Protein AF-0000000080629884 (afdb_homodimer)

Sequence (628 aa):
MPESERAVGIDCGKDFLDVAVFPGAGWHRVANTSEGHRELVAWITERAIGVVGLEASGGYERPVRNALRAAGVSVRVFDPARVRHFAKAKGRRAKNDRLDAAVIAEFTATQTAELLLPADPAREELAGLIKARRLLVSKRADLGKGIPHAPAAAREALTNAVEHLAQEIATLDAAIAQTAKTLSSLSRTVQDLQTAPGIGPLTAVTLAVLLPELGRISGGKIAALVGVAPFDRDSGTLRGQRHIAGGRADVRRALYLATLSAATHAKGVIADFYEGLIGRGKPPKVALAACMRKLIVRLNAMVAQGANWEAKPAMPESERAVGIDCGKDFLDVAVFPGAGWHRVANTSEGHRELVAWITERAIGVVGLEASGGYERPVRNALRAAGVSVRVFDPARVRHFAKAKGRRAKNDRLDAAVIAEFTATQTAELLLPADPAREELAGLIKARRLLVSKRADLGKGIPHAPAAAREALTNAVEHLAQEIATLDAAIAQTAKTLSSLSRTVQDLQTAPGIGPLTAVTLAVLLPELGRISGGKIAALVGVAPFDRDSGTLRGQRHIAGGRADVRRALYLATLSAATHAKGVIADFYEGLIGRGKPPKVALAACMRKLIVRLNAMVAQGANWEAKPA

Foldseek 3Di:
DPPQQKEKFWEQDPFKIWIAIPPDGDIDIFTLDPVRLVVVLVVCVVVVRAEYEYEDDPCSCVVSVVSNVVSVHHYHYDHPVVLVVQCVVVVNDDDDRNVSRVSRRVCRSPDPDDPSDDDDVLLVVLQVLLVVLVVLVVVLVVLVVVLPPDPPVSNVVSVVSSVVSVVVSVVSVVVSVVSLVVPPVCVLQLVQQCLDFLQDNSLSSNCVRVPVCQLPDALQVSCVQQQLRWDQPPDVPDGDDTDGDDHDPSNNVSLLSSLCCCQPPHDADLVVQLVVCVVVPDDNVNSSSVSSSVSSNQSSNCVNVSHHDDRDDD/DPPQQKEKFWEQDPFKIWIAIPPDGDIDIFTLDPVRLVVVLVVCVVVVRAEYEYEDDPCSCVVSQVSNVVSVHHYHYDHPVVLVVQCVVVVNDDDDNNVSRVSRRVCRSPDPPDPSDDDDVLLVVLQVLLVVLVVLVVVLVVLVVVLPPDPPVSNVVSVVSSVVSVVVSVVSVVVSVVSLVVPPVCVLQLVQQCLDFLQDNSLSSNCVRVPVCQLPDALQVSCVQQQLRFDQPPDVPDGDDTDGDDHDPSNNVSLLSSLCCCCPPHDADLVVQLVVCVVVPDDNVNSSSVSSSVSSNQSSNCVNVSHHDDRDDD

Radius of gyration: 28.44 Å; Cα contacts (8 Å, |Δi|>4): 993; chains: 2; bounding box: 65×78×68 Å

Secondary structure (DSSP, 8-state):
------EEEEEE-SSEEEEEEESS--EEEEESSHHHHHHHHHHHHHTT--EEEEE--TTTTHHHHHHHHHTT-EEEEE-HHHHHHHHHHTT-----HHHHHHHHHHHHHHS---------HHHHHHHHHHHHHHHHHHHHHHHHHTSTT--HHHHHHHHHHHHHHHHHHHHHHHHHHHHHHH-HHHHHHHHHHTTSTT--HHHHHHHHHH-TTTTTS-HHHHHHHHT-SPB----SS--S--B---S-HHHHHHHHHHHHHHHHSS-SHHHHHHHHHHHTT--HHHHHHHHHHHHHHHHHHHHHHT----SS--/------EEEEEE-SSEEEEEEESS--EEEEESSHHHHHHHHHHHHHTT--EEEEE--TTTTHHHHHHHHHTT-EEEEE-HHHHHHHHHHTT-----HHHHHHHHHHHHHHS---------HHHHHHHHHHHHHHHHHHHHHHHHHTSTT--HHHHHHHHHHHHHHHHHHHHHHHHHHHHHHH-HHHHHHHHHHTTSTT--HHHHHHHHHH-TTTTTS-HHHHHHHHT-SPB----SS--S--B---S-HHHHHHHHHHHHHHHHSS-SHHHHHHHHHHHTT--HHHHHHHHHHHHHHHHHHHHHHT----SS--

InterPro domains:
  IPR002525 Transposase IS110-like, N-terminal [PF01548] (8-143)
  IPR003346 Transposase IS116/IS110/IS902, C-terminal [PF02371] (192-275)
  IPR047650 Transposase IS110-like [PTHR33055] (4-311)

Solvent-accessible surface area (backbone atoms only — not comparable to full-atom values): 32772 Å² total; per-residue (Å²): 122,83,77,66,52,52,12,30,3,37,34,78,46,85,62,35,32,25,34,14,34,12,75,67,90,49,72,49,74,37,47,58,42,75,67,23,40,53,52,48,45,53,58,38,56,74,66,70,48,58,36,36,20,34,47,62,53,84,55,69,37,46,65,53,49,50,54,34,44,75,70,69,35,44,66,43,76,37,59,51,65,58,53,50,51,52,35,49,72,69,63,54,76,79,84,44,62,65,54,50,2,35,49,36,1,41,49,43,32,67,48,72,86,63,84,72,72,77,92,45,67,68,49,52,43,48,43,33,36,51,50,45,38,48,52,43,53,52,45,30,51,56,43,52,67,54,35,66,84,36,35,71,72,37,28,51,38,36,49,52,46,33,53,51,35,49,52,38,39,52,53,44,51,53,50,46,55,56,54,52,68,70,37,65,89,44,44,62,59,30,54,33,42,40,57,30,74,45,30,44,72,66,46,18,46,47,44,58,54,77,34,72,56,64,30,73,56,54,48,71,57,52,26,43,50,35,18,43,37,76,36,81,51,63,42,96,83,51,72,77,69,61,44,64,59,69,51,37,58,70,56,36,52,47,42,44,56,20,36,51,37,18,37,73,74,45,80,47,55,53,14,51,50,32,51,51,35,45,71,72,64,43,56,67,70,59,30,48,43,53,39,34,30,52,48,54,31,50,50,23,52,26,55,52,67,73,38,64,60,60,70,74,70,129,122,84,79,67,52,52,13,30,3,38,35,78,45,87,64,35,32,25,34,14,35,14,76,66,89,48,72,49,75,38,47,58,43,74,68,24,41,52,52,48,46,52,55,38,56,74,65,70,47,56,37,36,20,33,48,62,52,84,54,69,37,46,64,52,52,50,54,35,44,76,71,69,34,44,66,44,76,36,58,52,66,59,54,50,51,51,36,50,74,68,63,54,76,80,86,44,63,64,54,49,2,36,49,36,1,44,49,43,32,66,47,72,86,64,86,71,72,78,89,45,68,67,49,51,42,46,44,34,37,51,52,47,38,48,52,42,51,51,46,30,52,55,41,51,66,54,36,66,85,35,35,70,72,35,26,51,36,36,48,53,44,33,53,50,36,51,52,39,40,52,52,44,51,52,50,44,54,55,53,52,69,71,37,64,89,45,44,62,58,31,54,32,42,40,56,30,74,46,30,45,71,67,46,18,46,47,45,57,54,76,35,72,56,63,31,73,56,55,47,69,56,52,26,43,52,36,18,44,36,77,36,80,52,65,43,95,82,51,72,75,73,62,44,63,60,70,51,38,59,70,57,33,51,47,43,44,55,20,37,51,38,18,37,73,72,45,81,47,56,52,14,51,50,32,51,51,36,45,73,72,64,44,54,66,71,58,30,48,43,53,39,33,30,53,49,53,31,49,50,23,52,26,54,51,66,72,39,62,58,60,71,74,70,133

Organism: NCBI:txid1064539

Nearest PDB structures (foldseek):
  8wt9-assembly1_D  TM=8.523E-01  e=8.945E-20  Escherichia coli
  8wt7-assembly1_C  TM=8.301E-01  e=1.564E-19  Escherichia coli
  8wt6-assembly1_D  TM=8.507E-01  e=1.255E-18  Escherichia coli
  4nb4-assembly2_C  TM=6.285E-01  e=3.962E-02  Staphylococcus aureus subsp. aureus MRSA252
  3vq5-assembly1_B  TM=5.113E-01  e=3.073E-02  Human immunodeficiency virus 1

pLDDT: mean 84.81, std 14.33, range [33.31, 98.69]

Structure (mmCIF, N/CA/C/O backbone):
data_AF-0000000080629884-model_v1
#
loop_
_entity.id
_entity.type
_entity.pdbx_description
1 polymer Transposase
#
loop_
_atom_site.group_PDB
_atom_site.id
_atom_site.type_symbol
_atom_site.label_atom_id
_atom_site.label_alt_id
_atom_site.label_comp_id
_atom_site.label_asym_id
_atom_site.label_entity_id
_atom_site.label_seq_id
_atom_site.pdbx_PDB_ins_code
_atom_site.Cartn_x
_atom_site.Cartn_y
_atom_site.Cartn_z
_atom_site.occupancy
_atom_site.B_iso_or_equiv
_atom_site.auth_seq_id
_atom_site.auth_comp_id
_atom_site.auth_asym_id
_atom_site.auth_atom_id
_atom_site.pdbx_PDB_model_num
ATOM 1 N N . MET A 1 1 ? 5.938 44.875 -11.523 1 33.47 1 MET A N 1
ATOM 2 C CA . MET A 1 1 ? 5.828 43.438 -11.258 1 33.47 1 MET A CA 1
ATOM 3 C C . MET A 1 1 ? 5.816 43.156 -9.766 1 33.47 1 MET A C 1
ATOM 5 O O . MET A 1 1 ? 6.625 43.719 -9.016 1 33.47 1 MET A O 1
ATOM 9 N N . PRO A 1 2 ? 4.781 42.875 -9.094 1 41.22 2 PRO A N 1
ATOM 10 C CA . PRO A 1 2 ? 4.797 42.938 -7.629 1 41.22 2 PRO A CA 1
ATOM 11 C C . PRO A 1 2 ? 6.027 42.25 -7.039 1 41.22 2 PRO A C 1
ATOM 13 O O . PRO A 1 2 ? 6.598 41.344 -7.664 1 41.22 2 PRO A O 1
ATOM 16 N N . GLU A 1 3 ? 6.938 42.812 -6.398 1 47.31 3 GLU A N 1
ATOM 17 C CA . GLU A 1 3 ? 8.266 42.438 -5.918 1 47.31 3 GLU A CA 1
ATOM 18 C C . GLU A 1 3 ? 8.242 41.094 -5.207 1 47.31 3 GLU A C 1
ATOM 20 O O . GLU A 1 3 ? 7.512 40.938 -4.227 1 47.31 3 GLU A O 1
ATOM 25 N N . SER A 1 4 ? 8.312 40 -5.859 1 57.31 4 SER A N 1
ATOM 26 C CA . SER A 1 4 ? 8.227 38.625 -5.355 1 57.31 4 SER A CA 1
ATOM 27 C C . SER A 1 4 ? 9.07 38.438 -4.102 1 57.31 4 SER A C 1
ATOM 29 O O . SER A 1 4 ? 10.219 38.906 -4.051 1 57.31 4 SER A O 1
ATOM 31 N N . GLU A 1 5 ? 8.438 38.375 -2.902 1 73.56 5 GLU A N 1
ATOM 32 C CA . GLU A 1 5 ? 9.125 38.156 -1.633 1 73.56 5 GLU A CA 1
ATOM 33 C C . GLU A 1 5 ? 10.133 37.031 -1.748 1 73.56 5 GLU A C 1
ATOM 35 O O . GLU A 1 5 ? 9.867 36 -2.395 1 73.56 5 GLU A O 1
ATOM 40 N N . ARG A 1 6 ? 11.484 37.438 -1.444 1 88.25 6 ARG A N 1
ATOM 41 C CA . ARG A 1 6 ? 12.531 36.438 -1.45 1 88.25 6 ARG A CA 1
ATOM 42 C C . ARG A 1 6 ? 12.211 35.312 -0.472 1 88.25 6 ARG A C 1
ATOM 44 O O . ARG A 1 6 ? 11.727 35.562 0.633 1 88.25 6 ARG A O 1
ATOM 51 N N . ALA A 1 7 ? 12.32 34.156 -0.979 1 92.5 7 ALA A N 1
ATOM 52 C CA . ALA A 1 7 ? 12.008 33 -0.154 1 92.5 7 ALA A CA 1
ATOM 53 C C . ALA A 1 7 ? 13.102 31.938 -0.252 1 92.5 7 ALA A C 1
ATOM 55 O O . ALA A 1 7 ? 13.883 31.922 -1.207 1 92.5 7 ALA A O 1
ATOM 56 N N . VAL A 1 8 ? 13.234 31.203 0.74 1 94.38 8 VAL A N 1
ATOM 57 C CA . VAL A 1 8 ? 14.148 30.062 0.774 1 94.38 8 VAL A CA 1
ATOM 58 C C . VAL A 1 8 ? 13.367 28.75 0.652 1 94.38 8 VAL A C 1
ATOM 60 O O . VAL A 1 8 ? 12.281 28.625 1.223 1 94.38 8 VAL A O 1
ATOM 63 N N . GLY A 1 9 ? 13.828 27.859 -0.168 1 94.44 9 GLY A N 1
ATOM 64 C CA . GLY A 1 9 ? 13.32 26.5 -0.242 1 94.44 9 GLY A CA 1
ATOM 65 C C . GLY A 1 9 ? 14.305 25.469 0.281 1 94.44 9 GLY A C 1
ATOM 66 O O . GLY A 1 9 ? 15.508 25.562 0.035 1 94.44 9 GLY A O 1
ATOM 67 N N . ILE A 1 10 ? 13.789 24.578 1.096 1 94.25 10 ILE A N 1
ATOM 68 C CA . ILE A 1 10 ? 14.641 23.547 1.669 1 94.25 10 ILE A CA 1
ATOM 69 C C . ILE A 1 10 ? 14.133 22.172 1.244 1 94.25 10 ILE A C 1
ATOM 71 O O . ILE A 1 10 ? 12.969 21.828 1.478 1 94.25 10 ILE A O 1
ATOM 75 N N . ASP A 1 11 ? 14.938 21.391 0.583 1 92.06 11 ASP A N 1
ATOM 76 C CA . ASP A 1 11 ? 14.703 19.969 0.351 1 92.06 11 ASP A CA 1
ATOM 77 C C . ASP A 1 11 ? 15.336 19.125 1.451 1 92.06 11 ASP A C 1
ATOM 79 O O . ASP A 1 11 ? 16.562 19 1.52 1 92.06 11 ASP A O 1
ATOM 83 N N . CYS A 1 12 ? 14.453 18.531 2.285 1 89.31 12 CYS A N 1
ATOM 84 C CA . CYS A 1 12 ? 14.883 17.859 3.498 1 89.31 12 CYS A CA 1
ATOM 85 C C . CYS A 1 12 ? 15.25 16.406 3.205 1 89.31 12 CYS A C 1
ATOM 87 O O . CYS A 1 12 ? 14.375 15.57 2.971 1 89.31 12 CYS A O 1
ATOM 89 N N . GLY A 1 13 ? 16.547 16.141 3.225 1 81.94 13 GLY A N 1
ATOM 90 C CA . GLY A 1 13 ? 17.031 14.773 3.146 1 81.94 13 GLY A CA 1
ATOM 91 C C . GLY A 1 13 ? 17.391 14.188 4.5 1 81.94 13 GLY A C 1
ATOM 92 O O . GLY A 1 13 ? 17.344 14.891 5.516 1 81.94 13 GLY A O 1
ATOM 93 N N . LYS A 1 14 ? 17.656 12.883 4.469 1 77.88 14 LYS A N 1
ATOM 94 C CA . LYS A 1 14 ? 18.031 12.195 5.703 1 77.88 14 LYS A CA 1
ATOM 95 C C . LYS A 1 14 ? 19.312 12.758 6.289 1 77.88 14 LYS A C 1
ATOM 97 O O . LYS A 1 14 ? 19.406 13 7.492 1 77.88 14 LYS A O 1
ATOM 102 N N . ASP A 1 15 ? 20.234 13.047 5.422 1 84.88 15 ASP A N 1
ATOM 103 C CA . ASP A 1 15 ? 21.562 13.422 5.902 1 84.88 15 ASP A CA 1
ATOM 104 C C . ASP A 1 15 ? 21.828 14.906 5.668 1 84.88 15 ASP A C 1
ATOM 106 O O . ASP A 1 15 ? 22.609 15.523 6.406 1 84.88 15 ASP A O 1
ATOM 110 N N . PHE A 1 16 ? 21.172 15.43 4.605 1 89.31 16 PHE A N 1
ATOM 111 C CA . PHE A 1 16 ? 21.5 16.797 4.23 1 89.31 16 PHE A CA 1
ATOM 112 C C . PHE A 1 16 ? 20.234 17.594 3.906 1 89.31 16 PHE A C 1
ATOM 114 O O . PHE A 1 16 ? 19.203 17.016 3.57 1 89.31 16 PHE A O 1
ATOM 121 N N . LEU A 1 17 ? 20.391 18.891 4.078 1 94 17 LEU A N 1
ATOM 122 C CA . LEU A 1 17 ? 19.391 19.859 3.645 1 94 17 LEU A CA 1
ATOM 123 C C . LEU A 1 17 ? 19.906 20.672 2.457 1 94 17 LEU A C 1
ATOM 125 O O . LEU A 1 17 ? 20.969 21.297 2.533 1 94 17 LEU A O 1
ATOM 129 N N . ASP A 1 18 ? 19.25 20.594 1.366 1 93.75 18 ASP A N 1
ATOM 130 C CA . ASP A 1 18 ? 19.562 21.453 0.224 1 93.75 18 ASP A CA 1
ATOM 131 C C . ASP A 1 18 ? 18.719 22.719 0.239 1 93.75 18 ASP A C 1
ATOM 133 O O . ASP A 1 18 ? 17.484 22.656 0.335 1 93.75 18 ASP A O 1
ATOM 137 N N . VAL A 1 19 ? 19.375 23.828 0.189 1 95.44 19 VAL A N 1
ATOM 138 C CA . VAL A 1 19 ? 18.734 25.125 0.395 1 95.44 19 VAL A CA 1
ATOM 139 C C . VAL A 1 19 ? 18.922 26 -0.847 1 95.44 19 VAL A C 1
ATOM 141 O O . VAL A 1 19 ? 20 26.062 -1.416 1 95.44 19 VAL A O 1
ATOM 144 N N . ALA A 1 20 ? 17.859 26.578 -1.282 1 94.38 20 ALA A N 1
ATOM 145 C CA . ALA A 1 20 ? 17.938 27.484 -2.426 1 94.38 20 ALA A CA 1
ATOM 146 C C . ALA A 1 20 ? 17.172 28.781 -2.146 1 94.38 20 ALA A C 1
ATOM 148 O O . ALA A 1 20 ? 16.281 28.812 -1.288 1 94.38 20 ALA A O 1
ATOM 149 N N . VAL A 1 21 ? 17.531 29.859 -2.816 1 93.75 21 VAL A N 1
ATOM 150 C CA . VAL A 1 21 ? 16.875 31.156 -2.672 1 93.75 21 VAL A CA 1
ATOM 151 C C . VAL A 1 21 ? 16.172 31.531 -3.973 1 93.75 21 VAL A C 1
ATOM 153 O O . VAL A 1 21 ? 16.688 31.266 -5.062 1 93.75 21 VAL A O 1
ATOM 156 N N . PHE A 1 22 ? 14.984 31.984 -3.789 1 89.44 22 PHE A N 1
ATOM 157 C CA . PHE A 1 22 ? 14.258 32.5 -4.945 1 89.44 22 PHE A CA 1
ATOM 158 C C . PHE A 1 22 ? 13.562 33.812 -4.605 1 89.44 22 PHE A C 1
ATOM 160 O O . PHE A 1 22 ? 12.891 33.906 -3.578 1 89.44 22 PHE A O 1
ATOM 167 N N . PRO A 1 23 ? 13.414 34.812 -5.426 1 85.94 23 PRO A N 1
ATOM 168 C CA . PRO A 1 23 ? 14.242 34.906 -6.633 1 85.94 23 PRO A CA 1
ATOM 169 C C . PRO A 1 23 ? 15.727 35.094 -6.324 1 85.94 23 PRO A C 1
ATOM 171 O O . PRO A 1 23 ? 16.078 35.469 -5.199 1 85.94 23 PRO A O 1
ATOM 174 N N . GLY A 1 24 ? 16.516 34.875 -7.273 1 80.31 24 GLY A N 1
ATOM 175 C CA . GLY A 1 24 ? 17.953 35.094 -7.129 1 80.31 24 GLY A CA 1
ATOM 176 C C . GLY A 1 24 ? 18.75 33.781 -7.109 1 80.31 24 GLY A C 1
ATOM 177 O O . GLY A 1 24 ? 18.172 32.688 -7.121 1 80.31 24 GLY A O 1
ATOM 178 N N . ALA A 1 25 ? 20.047 34.031 -7.059 1 76.81 25 ALA A N 1
ATOM 179 C CA . ALA A 1 25 ? 20.953 32.875 -7.09 1 76.81 25 ALA A CA 1
ATOM 180 C C . ALA A 1 25 ? 21.453 32.531 -5.688 1 76.81 25 ALA A C 1
ATOM 182 O O . ALA A 1 25 ? 21.656 33.438 -4.859 1 76.81 25 ALA A O 1
ATOM 183 N N . GLY A 1 26 ? 21.297 31.422 -5.082 1 85.25 26 GLY A N 1
ATOM 184 C CA . GLY A 1 26 ? 21.812 30.953 -3.801 1 85.25 26 GLY A CA 1
ATOM 185 C C . GLY A 1 26 ? 21.5 29.484 -3.527 1 85.25 26 GLY A C 1
ATOM 186 O O . GLY A 1 26 ? 20.391 29.031 -3.812 1 85.25 26 GLY A O 1
ATOM 187 N N . TRP A 1 27 ? 22.5 28.875 -3.299 1 89.25 27 TRP A N 1
ATOM 188 C CA . TRP A 1 27 ? 22.359 27.469 -2.918 1 89.25 27 TRP A CA 1
ATOM 189 C C . TRP A 1 27 ? 23.297 27.125 -1.768 1 89.25 27 TRP A C 1
ATOM 191 O O . TRP A 1 27 ? 24.422 27.625 -1.695 1 89.25 27 TRP A O 1
ATOM 201 N N . HIS A 1 28 ? 22.812 26.422 -0.912 1 92.19 28 HIS A N 1
ATOM 202 C CA . HIS A 1 28 ? 23.578 25.984 0.255 1 92.19 28 HIS A CA 1
ATOM 203 C C . HIS A 1 28 ? 23.188 24.562 0.657 1 92.19 28 HIS A C 1
ATOM 205 O O . HIS A 1 28 ? 22.078 24.125 0.378 1 92.19 28 HIS A O 1
ATOM 211 N N . ARG A 1 29 ? 24.141 23.781 1.072 1 93.81 29 ARG A N 1
ATOM 212 C CA . ARG A 1 29 ? 23.891 22.453 1.623 1 93.81 29 ARG A CA 1
ATOM 213 C C . ARG A 1 29 ? 24.422 22.344 3.045 1 93.81 29 ARG A C 1
ATOM 215 O O . ARG A 1 29 ? 25.578 22.703 3.311 1 93.81 29 ARG A O 1
ATOM 222 N N . VAL A 1 30 ? 23.625 21.953 3.971 1 94.81 30 VAL A N 1
ATOM 223 C CA . VAL A 1 30 ? 24.047 21.766 5.355 1 94.81 30 VAL A CA 1
ATOM 224 C C . VAL A 1 30 ? 23.656 20.375 5.836 1 94.81 30 VAL A C 1
ATOM 226 O O . VAL A 1 30 ? 22.797 19.734 5.242 1 94.81 30 VAL A O 1
ATOM 229 N N . ALA A 1 31 ? 24.328 19.938 6.879 1 93.62 31 ALA A N 1
ATOM 230 C CA . ALA A 1 31 ? 23.984 18.656 7.477 1 93.62 31 ALA A CA 1
ATOM 231 C C . ALA A 1 31 ? 22.609 18.719 8.164 1 93.62 31 ALA A C 1
ATOM 233 O O . ALA A 1 31 ? 22.281 19.734 8.773 1 93.62 31 ALA A O 1
ATOM 234 N N . ASN A 1 32 ? 21.812 17.719 8.039 1 91.44 32 ASN A N 1
ATOM 235 C CA . ASN A 1 32 ? 20.547 17.641 8.742 1 91.44 32 ASN A CA 1
ATOM 236 C C . ASN A 1 32 ? 20.734 17.203 10.195 1 91.44 32 ASN A C 1
ATOM 238 O O . ASN A 1 32 ? 20.281 16.125 10.586 1 91.44 32 ASN A O 1
ATOM 242 N N . THR A 1 33 ? 21.469 18.031 10.906 1 92.88 33 THR A N 1
ATOM 243 C CA . THR A 1 33 ? 21.797 17.906 12.328 1 92.88 33 THR A CA 1
ATOM 244 C C . THR A 1 33 ? 21.547 19.219 13.055 1 92.88 33 THR A C 1
ATOM 246 O O . THR A 1 33 ? 21.281 20.25 12.422 1 92.88 33 THR A O 1
ATOM 249 N N . SER A 1 34 ? 21.594 19.094 14.375 1 93.62 34 SER A N 1
ATOM 250 C CA . SER A 1 34 ? 21.406 20.312 15.164 1 93.62 34 SER A CA 1
ATOM 251 C C . SER A 1 34 ? 22.406 21.391 14.766 1 93.62 34 SER A C 1
ATOM 253 O O . SER A 1 34 ? 22.047 22.562 14.688 1 93.62 34 SER A O 1
ATOM 255 N N . GLU A 1 35 ? 23.594 20.922 14.531 1 94.62 35 GLU A N 1
ATOM 256 C CA . GLU A 1 35 ? 24.625 21.859 14.109 1 94.62 35 GLU A CA 1
ATOM 257 C C . GLU A 1 35 ? 24.312 22.453 12.734 1 94.62 35 GLU A C 1
ATOM 259 O O . GLU A 1 35 ? 24.469 23.656 12.508 1 94.62 35 GLU A O 1
ATOM 264 N N . GLY A 1 36 ? 23.875 21.609 11.898 1 95.62 36 GLY A N 1
ATOM 265 C CA . GLY A 1 36 ? 23.5 22.062 10.57 1 95.62 36 GLY A CA 1
ATOM 266 C C . GLY A 1 36 ? 22.328 23.016 10.578 1 95.62 36 GLY A C 1
ATOM 267 O O . GLY A 1 36 ? 22.281 23.969 9.789 1 95.62 36 GLY A O 1
ATOM 268 N N . HIS A 1 37 ? 21.422 22.828 11.477 1 96.31 37 HIS A N 1
ATOM 269 C CA . HIS A 1 37 ? 20.266 23.719 11.602 1 96.31 37 HIS A CA 1
ATOM 270 C C . HIS A 1 37 ? 20.688 25.109 12.047 1 96.31 37 HIS A C 1
ATOM 272 O O . HIS A 1 37 ? 20.172 26.109 11.539 1 96.31 37 HIS A O 1
ATOM 278 N N . ARG A 1 38 ? 21.609 25.078 12.945 1 94.88 38 ARG A N 1
ATOM 279 C CA . ARG A 1 38 ? 22.109 26.375 13.406 1 94.88 38 ARG A CA 1
ATOM 280 C C . ARG A 1 38 ? 22.797 27.141 12.273 1 94.88 38 ARG A C 1
ATOM 282 O O . ARG A 1 38 ? 22.594 28.344 12.133 1 94.88 38 ARG A O 1
ATOM 289 N N . GLU A 1 39 ? 23.547 26.375 11.57 1 95.88 39 GLU A N 1
ATOM 290 C CA . GLU A 1 39 ? 24.219 26.969 10.414 1 95.88 39 GLU A CA 1
ATOM 291 C C . GLU A 1 39 ? 23.203 27.531 9.422 1 95.88 39 GLU A C 1
ATOM 293 O O . GLU A 1 39 ? 23.391 28.625 8.883 1 95.88 39 GLU A O 1
ATOM 298 N N . LEU A 1 40 ? 22.203 26.812 9.211 1 95.69 40 LEU A N 1
ATOM 299 C CA . LEU A 1 40 ? 21.156 27.219 8.281 1 95.69 40 LEU A CA 1
ATOM 300 C C . LEU A 1 40 ? 20.469 28.484 8.75 1 95.69 40 LEU A C 1
ATOM 302 O O . LEU A 1 40 ? 20.219 29.391 7.957 1 95.69 40 LEU A O 1
ATOM 306 N N . VAL A 1 41 ? 20.156 28.562 10 1 95.25 41 VAL A N 1
ATOM 307 C CA . VAL A 1 41 ? 19.516 29.734 10.578 1 95.25 41 VAL A CA 1
ATOM 308 C C . VAL A 1 41 ? 20.391 30.969 10.367 1 95.25 41 VAL A C 1
ATOM 310 O O . VAL A 1 41 ? 19.906 32.031 9.961 1 95.25 41 VAL A O 1
ATOM 313 N N . ALA A 1 42 ? 21.672 30.812 10.641 1 94.81 42 ALA A N 1
ATOM 314 C CA . ALA A 1 42 ? 22.609 31.906 10.445 1 94.81 42 ALA A CA 1
ATOM 315 C C . ALA A 1 42 ? 22.641 32.344 8.992 1 94.81 42 ALA A C 1
ATOM 317 O O . ALA A 1 42 ? 22.641 33.562 8.695 1 94.81 42 ALA A O 1
ATOM 318 N N . TRP A 1 43 ? 22.641 31.422 8.164 1 94.56 43 TRP A N 1
ATOM 319 C CA . TRP A 1 43 ? 22.719 31.656 6.723 1 94.56 43 TRP A CA 1
ATOM 320 C C . TRP A 1 43 ? 21.5 32.438 6.234 1 94.56 43 TRP A C 1
ATOM 322 O O . TRP A 1 43 ? 21.625 33.375 5.434 1 94.56 43 TRP A O 1
ATOM 332 N N . ILE A 1 44 ? 20.375 32.094 6.715 1 92.88 44 ILE A N 1
ATOM 333 C CA . ILE A 1 44 ? 19.125 32.719 6.309 1 92.88 44 ILE A CA 1
ATOM 334 C C . ILE A 1 44 ? 19.016 34.094 6.91 1 92.88 44 ILE A C 1
ATOM 336 O O . ILE A 1 44 ? 18.578 35.062 6.238 1 92.88 44 ILE A O 1
ATOM 340 N N . THR A 1 45 ? 19.422 34.188 8.125 1 90.38 45 THR A N 1
ATOM 341 C CA . THR A 1 45 ? 19.359 35.469 8.828 1 90.38 45 THR A CA 1
ATOM 342 C C . THR A 1 45 ? 20.266 36.5 8.164 1 90.38 45 THR A C 1
ATOM 344 O O . THR A 1 45 ? 19.875 37.688 8.016 1 90.38 45 THR A O 1
ATOM 347 N N . GLU A 1 46 ? 21.375 36.062 7.809 1 90.5 46 GLU A N 1
ATOM 348 C CA . GLU A 1 46 ? 22.328 36.938 7.152 1 90.5 46 GLU A CA 1
ATOM 349 C C . GLU A 1 46 ? 21.766 37.5 5.848 1 90.5 46 GLU A C 1
ATOM 351 O O . GLU A 1 46 ? 22.109 38.594 5.438 1 90.5 46 GLU A O 1
ATOM 356 N N . ARG A 1 47 ? 20.891 36.844 5.293 1 89.38 47 ARG A N 1
ATOM 357 C CA . ARG A 1 47 ? 20.359 37.219 3.984 1 89.38 47 ARG A CA 1
ATOM 358 C C . ARG A 1 47 ? 19.016 37.938 4.117 1 89.38 47 ARG A C 1
ATOM 360 O O . ARG A 1 47 ? 18.422 38.344 3.119 1 89.38 47 ARG A O 1
ATOM 367 N N . ALA A 1 48 ? 18.516 38.094 5.305 1 87.38 48 ALA A N 1
ATOM 368 C CA . ALA A 1 48 ? 17.281 38.812 5.645 1 87.38 48 ALA A CA 1
ATOM 369 C C . ALA A 1 48 ? 16.078 38.219 4.918 1 87.38 48 ALA A C 1
ATOM 371 O O . ALA A 1 48 ? 15.234 38.938 4.402 1 87.38 48 ALA A O 1
ATOM 372 N N . ILE A 1 49 ? 16.141 36.969 4.758 1 86.06 49 ILE A N 1
ATOM 373 C CA . ILE A 1 49 ? 15 36.281 4.156 1 86.06 49 ILE A CA 1
ATOM 374 C C . ILE A 1 49 ? 14.016 35.844 5.246 1 86.06 49 ILE A C 1
ATOM 376 O O . ILE A 1 49 ? 14.406 35.188 6.211 1 86.06 49 ILE A O 1
ATOM 380 N N . GLY A 1 50 ? 12.75 36.219 5.039 1 81.81 50 GLY A N 1
ATOM 381 C CA . GLY A 1 50 ? 11.812 36.031 6.141 1 81.81 50 GLY A CA 1
ATOM 382 C C . GLY A 1 50 ? 10.938 34.812 6.004 1 81.81 50 GLY A C 1
ATOM 383 O O . GLY A 1 50 ? 10.219 34.469 6.938 1 81.81 50 GLY A O 1
ATOM 384 N N . VAL A 1 51 ? 11.008 34.188 4.824 1 89.06 51 VAL A N 1
ATOM 385 C CA . VAL A 1 51 ? 10.078 33.094 4.668 1 89.06 51 VAL A CA 1
ATOM 386 C C . VAL A 1 51 ? 10.805 31.875 4.07 1 89.06 51 VAL A C 1
ATOM 388 O O . VAL A 1 51 ? 11.617 32.031 3.154 1 89.06 51 VAL A O 1
ATOM 391 N N . VAL A 1 52 ? 10.609 30.703 4.68 1 92.44 52 VAL A N 1
ATOM 392 C CA . VAL A 1 52 ? 11.227 29.453 4.258 1 92.44 52 VAL A CA 1
ATOM 393 C C . VAL A 1 52 ? 10.141 28.422 3.947 1 92.44 52 VAL A C 1
ATOM 395 O O . VAL A 1 52 ? 9.156 28.312 4.676 1 92.44 52 VAL A O 1
ATOM 398 N N . GLY A 1 53 ? 10.281 27.734 2.83 1 90.94 53 GLY A N 1
ATOM 399 C CA . GLY A 1 53 ? 9.391 26.641 2.471 1 90.94 53 GLY A CA 1
ATOM 400 C C . GLY A 1 53 ? 10.039 25.266 2.6 1 90.94 53 GLY A C 1
ATOM 401 O O . GLY A 1 53 ? 11.219 25.109 2.279 1 90.94 53 GLY A O 1
ATOM 402 N N . LEU A 1 54 ? 9.297 24.328 3.193 1 91 54 LEU A N 1
ATOM 403 C CA . LEU A 1 54 ? 9.688 22.938 3.312 1 91 54 LEU A CA 1
ATOM 404 C C . LEU A 1 54 ? 8.578 22.016 2.801 1 91 54 LEU A C 1
ATOM 406 O O . LEU A 1 54 ? 7.402 22.375 2.834 1 91 54 LEU A O 1
ATOM 410 N N . GLU A 1 55 ? 9.055 20.859 2.287 1 86.44 55 GLU A N 1
ATOM 411 C CA . GLU A 1 55 ? 8.055 19.828 1.995 1 86.44 55 GLU A CA 1
ATOM 412 C C . GLU A 1 55 ? 7.82 18.922 3.203 1 86.44 55 GLU A C 1
ATOM 414 O O . GLU A 1 55 ? 8.766 18.578 3.918 1 86.44 55 GLU A O 1
ATOM 419 N N . ALA A 1 56 ? 6.582 18.641 3.381 1 77.38 56 ALA A N 1
ATOM 420 C CA . ALA A 1 56 ? 6.277 17.641 4.398 1 77.38 56 ALA A CA 1
ATOM 421 C C . ALA A 1 56 ? 6.988 16.328 4.094 1 77.38 56 ALA A C 1
ATOM 423 O O . ALA A 1 56 ? 6.934 15.828 2.969 1 77.38 56 ALA A O 1
ATOM 424 N N . SER A 1 57 ? 7.77 15.844 5.008 1 74.31 57 SER A N 1
ATOM 425 C CA . SER A 1 57 ? 8.578 14.648 4.809 1 74.31 57 SER A CA 1
ATOM 426 C C . SER A 1 57 ? 8.359 13.641 5.938 1 74.31 57 SER A C 1
ATOM 428 O O . SER A 1 57 ? 9.32 13.078 6.465 1 74.31 57 SER A O 1
ATOM 430 N N . GLY A 1 58 ? 7.141 13.438 6.293 1 66.62 58 GLY A N 1
ATOM 431 C CA . GLY A 1 58 ? 6.828 12.43 7.293 1 66.62 58 GLY A CA 1
ATOM 432 C C . GLY A 1 58 ? 7.414 12.742 8.656 1 66.62 58 GLY A C 1
ATOM 433 O O . GLY A 1 58 ? 7.695 11.828 9.438 1 66.62 58 GLY A O 1
ATOM 434 N N . GLY A 1 59 ? 7.723 13.961 8.977 1 71.94 59 GLY A N 1
ATOM 435 C CA . GLY A 1 59 ? 8.242 14.352 10.273 1 71.94 59 GLY A CA 1
ATOM 436 C C . GLY A 1 59 ? 9.719 14.703 10.25 1 71.94 59 GLY A C 1
ATOM 437 O O . GLY A 1 59 ? 10.227 15.328 11.18 1 71.94 59 GLY A O 1
ATOM 438 N N . TYR A 1 60 ? 10.391 14.336 9.164 1 73.62 60 TYR A N 1
ATOM 439 C CA . TYR A 1 60 ? 11.812 14.617 9.062 1 73.62 60 TYR A CA 1
ATOM 440 C C . TYR A 1 60 ? 12.07 16.125 8.977 1 73.62 60 TYR A C 1
ATOM 442 O O . TYR A 1 60 ? 13.164 16.594 9.297 1 73.62 60 TYR A O 1
ATOM 450 N N . GLU A 1 61 ? 11.016 16.797 8.562 1 85.19 61 GLU A N 1
ATOM 451 C CA . GLU A 1 61 ? 11.172 18.234 8.391 1 85.19 61 GLU A CA 1
ATOM 452 C C . GLU A 1 61 ? 11.023 18.969 9.719 1 85.19 61 GLU A C 1
ATOM 454 O O . GLU A 1 61 ? 11.391 20.141 9.836 1 85.19 61 GLU A O 1
ATOM 459 N N . ARG A 1 62 ? 10.562 18.234 10.75 1 82.25 62 ARG A N 1
ATOM 460 C CA . ARG A 1 62 ? 10.141 18.891 11.977 1 82.25 62 ARG A CA 1
ATOM 461 C C . ARG A 1 62 ? 11.336 19.516 12.695 1 82.25 62 ARG A C 1
ATOM 463 O O . ARG A 1 62 ? 11.266 20.672 13.117 1 82.25 62 ARG A O 1
ATOM 470 N N . PRO A 1 63 ? 12.445 18.797 12.766 1 85.88 63 PRO A N 1
ATOM 471 C CA . PRO A 1 63 ? 13.562 19.406 13.492 1 85.88 63 PRO A CA 1
ATOM 472 C C . PRO A 1 63 ? 14.047 20.703 12.852 1 85.88 63 PRO A C 1
ATOM 474 O O . PRO A 1 63 ? 14.258 21.703 13.547 1 85.88 63 PRO A O 1
ATOM 477 N N . VAL A 1 64 ? 14.125 20.719 11.609 1 91.12 64 VAL A N 1
ATOM 478 C CA . VAL A 1 64 ? 14.609 21.922 10.945 1 91.12 64 VAL A CA 1
ATOM 479 C C . VAL A 1 64 ? 13.531 23 10.992 1 91.12 64 VAL A C 1
ATOM 481 O O . VAL A 1 64 ? 13.828 24.172 11.188 1 91.12 64 VAL A O 1
ATOM 484 N N . ARG A 1 65 ? 12.312 22.609 10.781 1 88.75 65 ARG A N 1
ATOM 485 C CA . ARG A 1 65 ? 11.195 23.547 10.898 1 88.75 65 ARG A CA 1
ATOM 486 C C . ARG A 1 65 ? 11.195 24.234 12.258 1 88.75 65 ARG A C 1
ATOM 488 O O . ARG A 1 65 ? 11.094 25.469 12.336 1 88.75 65 ARG A O 1
ATOM 495 N N . ASN A 1 66 ? 11.383 23.406 13.281 1 87.19 66 ASN A N 1
ATOM 496 C CA . ASN A 1 66 ? 11.367 23.938 14.641 1 87.19 66 ASN A CA 1
ATOM 497 C C . ASN A 1 66 ? 12.531 24.875 14.898 1 87.19 66 ASN A C 1
ATOM 499 O O . ASN A 1 66 ? 12.367 25.922 15.531 1 87.19 66 ASN A O 1
ATOM 503 N N . ALA A 1 67 ? 13.68 24.547 14.43 1 91.88 67 ALA A N 1
ATOM 504 C CA . ALA A 1 67 ? 14.867 25.391 14.594 1 91.88 67 ALA A CA 1
ATOM 505 C C . ALA A 1 67 ? 14.68 26.734 13.906 1 91.88 67 ALA A C 1
ATOM 507 O O . ALA A 1 67 ? 15.016 27.781 14.477 1 91.88 67 ALA A O 1
ATOM 508 N N . LEU A 1 68 ? 14.102 26.734 12.789 1 92.06 68 LEU A N 1
ATOM 509 C CA . LEU A 1 68 ? 13.875 27.953 12.023 1 92.06 68 LEU A CA 1
ATOM 510 C C . LEU A 1 68 ? 12.828 28.844 12.688 1 92.06 68 LEU A C 1
ATOM 512 O O . LEU A 1 68 ? 13.023 30.047 12.82 1 92.06 68 LEU A O 1
ATOM 516 N N . ARG A 1 69 ? 11.789 28.188 13.125 1 87.81 69 ARG A N 1
ATOM 517 C CA . ARG A 1 69 ? 10.727 28.938 13.797 1 87.81 69 ARG A CA 1
ATOM 518 C C . ARG A 1 69 ? 11.234 29.562 15.094 1 87.81 69 ARG A C 1
ATOM 520 O O . ARG A 1 69 ? 10.883 30.688 15.422 1 87.81 69 ARG A O 1
ATOM 527 N N . ALA A 1 70 ? 12 28.797 15.82 1 88.62 70 ALA A N 1
ATOM 528 C CA . ALA A 1 70 ? 12.586 29.297 17.062 1 88.62 70 ALA A CA 1
ATOM 529 C C . ALA A 1 70 ? 13.461 30.516 16.812 1 88.62 70 ALA A C 1
ATOM 531 O O . ALA A 1 70 ? 13.586 31.391 17.688 1 88.62 70 ALA A O 1
ATOM 532 N N . ALA A 1 71 ? 13.938 30.609 15.641 1 91.19 71 ALA A N 1
ATOM 533 C CA . ALA A 1 71 ? 14.789 31.734 15.273 1 91.19 71 ALA A CA 1
ATOM 534 C C . ALA A 1 71 ? 13.969 32.875 14.711 1 91.19 71 ALA A C 1
ATOM 536 O O . ALA A 1 71 ? 14.531 33.906 14.273 1 91.19 71 ALA A O 1
ATOM 537 N N . GLY A 1 72 ? 12.688 32.688 14.617 1 87.94 72 GLY A N 1
ATOM 538 C CA . GLY A 1 72 ? 11.805 33.781 14.172 1 87.94 72 GLY A CA 1
ATOM 539 C C . GLY A 1 72 ? 11.555 33.75 12.68 1 87.94 72 GLY A C 1
ATOM 540 O O . GLY A 1 72 ? 11.008 34.719 12.133 1 87.94 72 GLY A O 1
ATOM 541 N N . VAL A 1 73 ? 11.938 32.75 12.047 1 88.94 73 VAL A N 1
ATOM 542 C CA . VAL A 1 73 ? 11.742 32.656 10.609 1 88.94 73 VAL A CA 1
ATOM 543 C C . VAL A 1 73 ? 10.359 32.062 10.32 1 88.94 73 VAL A C 1
ATOM 545 O O . VAL A 1 73 ? 9.922 31.125 10.984 1 88.94 73 VAL A O 1
ATOM 548 N N . SER A 1 74 ? 9.648 32.656 9.391 1 86.94 74 SER A N 1
ATOM 549 C CA . SER A 1 74 ? 8.375 32.125 8.945 1 86.94 74 SER A CA 1
ATOM 550 C C . SER A 1 74 ? 8.578 30.859 8.094 1 86.94 74 SER A C 1
ATOM 552 O O . SER A 1 74 ? 9.266 30.906 7.07 1 86.94 74 SER A O 1
ATOM 554 N N . VAL A 1 75 ? 8.062 29.734 8.594 1 89.38 75 VAL A N 1
ATOM 555 C CA . VAL A 1 75 ? 8.266 28.484 7.883 1 89.38 75 VAL A CA 1
ATOM 556 C C . VAL A 1 75 ? 6.934 27.969 7.344 1 89.38 75 VAL A C 1
ATOM 558 O O . VAL A 1 75 ? 5.965 27.844 8.094 1 89.38 75 VAL A O 1
ATOM 561 N N . ARG A 1 76 ? 6.91 27.688 6.094 1 83.25 76 ARG A N 1
ATOM 562 C CA . ARG A 1 76 ? 5.762 27.062 5.434 1 83.25 76 ARG A CA 1
ATOM 563 C C . ARG A 1 76 ? 6.062 25.625 5.039 1 83.25 76 ARG A C 1
ATOM 565 O O . ARG A 1 76 ? 7.082 25.359 4.402 1 83.25 76 ARG A O 1
ATOM 572 N N . VAL A 1 77 ? 5.172 24.766 5.508 1 83.81 77 VAL A N 1
ATOM 573 C CA . VAL A 1 77 ? 5.328 23.359 5.141 1 83.81 77 VAL A CA 1
ATOM 574 C C . VAL A 1 77 ? 4.305 22.984 4.074 1 83.81 77 VAL A C 1
ATOM 576 O O . VAL A 1 77 ? 3.1 23.141 4.281 1 83.81 77 VAL A O 1
ATOM 579 N N . PHE A 1 78 ? 4.863 22.5 2.93 1 79.19 78 PHE A N 1
ATOM 580 C CA . PHE A 1 78 ? 3.996 22.25 1.782 1 79.19 78 PHE A CA 1
ATOM 581 C C . PHE A 1 78 ? 3.75 20.766 1.595 1 79.19 78 PHE A C 1
ATOM 583 O O . PHE A 1 78 ? 4.598 19.938 1.946 1 79.19 78 PHE A O 1
ATOM 590 N N . ASP A 1 79 ? 2.584 20.453 1.034 1 75 79 ASP A N 1
ATOM 591 C CA . ASP A 1 79 ? 2.287 19.125 0.515 1 75 79 ASP A CA 1
ATOM 592 C C . ASP A 1 79 ? 3.199 18.766 -0.658 1 75 79 ASP A C 1
ATOM 594 O O . ASP A 1 79 ? 3.248 19.5 -1.652 1 75 79 ASP A O 1
ATOM 598 N N . PRO A 1 80 ? 3.879 17.719 -0.522 1 78.25 80 PRO A N 1
ATOM 599 C CA . PRO A 1 80 ? 4.809 17.328 -1.59 1 78.25 80 PRO A CA 1
ATOM 600 C C . PRO A 1 80 ? 4.137 17.25 -2.959 1 78.25 80 PRO A C 1
ATOM 602 O O . PRO A 1 80 ? 4.742 17.609 -3.971 1 78.25 80 PRO A O 1
ATOM 605 N N . ALA A 1 81 ? 2.945 16.844 -3.014 1 71.56 81 ALA A N 1
ATOM 606 C CA . ALA A 1 81 ? 2.24 16.734 -4.289 1 71.56 81 ALA A CA 1
ATOM 607 C C . ALA A 1 81 ? 2.068 18.094 -4.945 1 71.56 81 ALA A C 1
ATOM 609 O O . ALA A 1 81 ? 2.176 18.219 -6.168 1 71.56 81 ALA A O 1
ATOM 610 N N . ARG A 1 82 ? 1.851 19.078 -4.152 1 69.69 82 ARG A N 1
ATOM 611 C CA . ARG A 1 82 ? 1.678 20.438 -4.68 1 69.69 82 ARG A CA 1
ATOM 612 C C . ARG A 1 82 ? 2.973 20.953 -5.297 1 69.69 82 ARG A C 1
ATOM 614 O O . ARG A 1 82 ? 2.955 21.547 -6.375 1 69.69 82 ARG A O 1
ATOM 621 N N . VAL A 1 83 ? 3.982 20.688 -4.57 1 78.12 83 VAL A N 1
ATOM 622 C CA . VAL A 1 83 ? 5.285 21.125 -5.062 1 78.12 83 VAL A CA 1
ATOM 623 C C . VAL A 1 83 ? 5.625 20.391 -6.355 1 78.12 83 VAL A C 1
ATOM 625 O O . VAL A 1 83 ? 6.137 21 -7.305 1 78.12 83 VAL A O 1
ATOM 628 N N . ARG A 1 84 ? 5.297 19.109 -6.367 1 77.31 84 ARG A N 1
ATOM 629 C CA . ARG A 1 84 ? 5.562 18.312 -7.555 1 77.31 84 ARG A CA 1
ATOM 630 C C . ARG A 1 84 ? 4.754 18.797 -8.75 1 77.31 84 ARG A C 1
ATOM 632 O O . ARG A 1 84 ? 5.266 18.875 -9.867 1 77.31 84 ARG A O 1
ATOM 639 N N . HIS A 1 85 ? 3.539 19.094 -8.609 1 68.62 85 HIS A N 1
ATOM 640 C CA . HIS A 1 85 ? 2.695 19.609 -9.68 1 68.62 85 HIS A CA 1
ATOM 641 C C . HIS A 1 85 ? 3.207 20.953 -10.18 1 68.62 85 HIS A C 1
ATOM 643 O O . HIS A 1 85 ? 3.148 21.234 -11.383 1 68.62 85 HIS A O 1
ATOM 649 N N . PHE A 1 86 ? 3.598 21.719 -9.25 1 73.62 86 PHE A N 1
ATOM 650 C CA . PHE A 1 86 ? 4.191 23 -9.609 1 73.62 86 PHE A CA 1
ATOM 651 C C . PHE A 1 86 ? 5.414 22.797 -10.5 1 73.62 86 PHE A C 1
ATOM 653 O O . PHE A 1 86 ? 5.574 23.484 -11.508 1 73.62 86 PHE A O 1
ATOM 660 N N . ALA A 1 87 ? 6.238 21.828 -10.055 1 78.81 87 ALA A N 1
ATOM 661 C CA . ALA A 1 87 ? 7.441 21.516 -10.828 1 78.81 87 ALA A CA 1
ATOM 662 C C . ALA A 1 87 ? 7.082 21.062 -12.242 1 78.81 87 ALA A C 1
ATOM 664 O O . ALA A 1 87 ? 7.703 21.484 -13.219 1 78.81 87 ALA A O 1
ATOM 665 N N . LYS A 1 88 ? 6.121 20.25 -12.312 1 68.75 88 LYS A N 1
ATOM 666 C CA . LYS A 1 88 ? 5.668 19.75 -13.609 1 68.75 88 LYS A CA 1
ATOM 667 C C . LYS A 1 88 ? 5.125 20.891 -14.477 1 68.75 88 LYS A C 1
ATOM 669 O O . LYS A 1 88 ? 5.398 20.938 -15.672 1 68.75 88 LYS A O 1
ATOM 674 N N . ALA A 1 89 ? 4.391 21.672 -13.875 1 62.75 89 ALA A N 1
ATOM 675 C CA . ALA A 1 89 ? 3.814 22.812 -14.586 1 62.75 89 ALA A CA 1
ATOM 676 C C . ALA A 1 89 ? 4.906 23.719 -15.148 1 62.75 89 ALA A C 1
ATOM 678 O O . ALA A 1 89 ? 4.727 24.328 -16.203 1 62.75 89 ALA A O 1
ATOM 679 N N . LYS A 1 90 ? 5.922 23.719 -14.461 1 67.44 90 LYS A N 1
ATOM 680 C CA . LYS A 1 90 ? 7.031 24.562 -14.883 1 67.44 90 LYS A CA 1
ATOM 681 C C . LYS A 1 90 ? 7.914 23.859 -15.898 1 67.44 90 LYS A C 1
ATOM 683 O O . LYS A 1 90 ? 8.875 24.438 -16.422 1 67.44 90 LYS A O 1
ATOM 688 N N . GLY A 1 91 ? 7.457 22.625 -16.156 1 60.91 91 GLY A N 1
ATOM 689 C CA . GLY A 1 91 ? 8.195 21.844 -17.141 1 60.91 91 GLY A CA 1
ATOM 690 C C . GLY A 1 91 ? 9.508 21.297 -16.609 1 60.91 91 GLY A C 1
ATOM 691 O O . GLY A 1 91 ? 10.422 21.016 -17.391 1 60.91 91 GLY A O 1
ATOM 692 N N . ARG A 1 92 ? 9.633 21.438 -15.422 1 58.19 92 ARG A N 1
ATOM 693 C CA . ARG A 1 92 ? 10.891 20.969 -14.859 1 58.19 92 ARG A CA 1
ATOM 694 C C . ARG A 1 92 ? 10.914 19.438 -14.781 1 58.19 92 ARG A C 1
ATOM 696 O O . ARG A 1 92 ? 10.031 18.828 -14.172 1 58.19 92 ARG A O 1
ATOM 703 N N . ARG A 1 93 ? 11.742 18.797 -15.531 1 55.25 93 ARG A N 1
ATOM 704 C CA . ARG A 1 93 ? 11.812 17.344 -15.664 1 55.25 93 ARG A CA 1
ATOM 705 C C . ARG A 1 93 ? 12.977 16.781 -14.844 1 55.25 93 ARG A C 1
ATOM 707 O O . ARG A 1 93 ? 12.906 15.641 -14.367 1 55.25 93 ARG A O 1
ATOM 714 N N . ALA A 1 94 ? 14.078 17.625 -14.852 1 52.72 94 ALA A N 1
ATOM 715 C CA . ALA A 1 94 ? 15.258 17.094 -14.18 1 52.72 94 ALA A CA 1
ATOM 716 C C . ALA A 1 94 ? 15.109 17.172 -12.664 1 52.72 94 ALA A C 1
ATOM 718 O O . ALA A 1 94 ? 14.633 18.172 -12.125 1 52.72 94 ALA A O 1
ATOM 719 N N . LYS A 1 95 ? 15.188 16.062 -11.984 1 64.75 95 LYS A N 1
ATOM 720 C CA . LYS A 1 95 ? 15.055 16.062 -10.531 1 64.75 95 LYS A CA 1
ATOM 721 C C . LYS A 1 95 ? 16.406 15.844 -9.859 1 64.75 95 LYS A C 1
ATOM 723 O O . LYS A 1 95 ? 17.016 14.789 -10.031 1 64.75 95 LYS A O 1
ATOM 728 N N . ASN A 1 96 ? 17.031 16.969 -9.445 1 72.44 96 ASN A N 1
ATOM 729 C CA . ASN A 1 96 ? 18.125 16.859 -8.477 1 72.44 96 ASN A CA 1
ATOM 730 C C . ASN A 1 96 ? 17.844 17.719 -7.238 1 72.44 96 ASN A C 1
ATOM 732 O O . ASN A 1 96 ? 16.984 18.594 -7.258 1 72.44 96 ASN A O 1
ATOM 736 N N . ASP A 1 97 ? 18.516 17.375 -6.188 1 77.94 97 ASP A N 1
ATOM 737 C CA . ASP A 1 97 ? 18.234 17.938 -4.871 1 77.94 97 ASP A CA 1
ATOM 738 C C . ASP A 1 97 ? 18.312 19.469 -4.898 1 77.94 97 ASP A C 1
ATOM 740 O O . ASP A 1 97 ? 17.5 20.141 -4.262 1 77.94 97 ASP A O 1
ATOM 744 N N . ARG A 1 98 ? 19.266 20.031 -5.707 1 77.75 98 ARG A N 1
ATOM 745 C CA . ARG A 1 98 ? 19.391 21.484 -5.836 1 77.75 98 ARG A CA 1
ATOM 746 C C . ARG A 1 98 ? 18.172 22.078 -6.547 1 77.75 98 ARG A C 1
ATOM 748 O O . ARG A 1 98 ? 17.625 23.078 -6.094 1 77.75 98 ARG A O 1
ATOM 755 N N . LEU A 1 99 ? 17.844 21.406 -7.586 1 80.94 99 LEU A N 1
ATOM 756 C CA . LEU A 1 99 ? 16.688 21.875 -8.359 1 80.94 99 LEU A CA 1
ATOM 757 C C . LEU A 1 99 ? 15.398 21.719 -7.562 1 80.94 99 LEU A C 1
ATOM 759 O O . LEU A 1 99 ? 14.508 22.562 -7.652 1 80.94 99 LEU A O 1
ATOM 763 N N . ASP A 1 100 ? 15.344 20.688 -6.742 1 88.12 100 ASP A N 1
ATOM 764 C CA . ASP A 1 100 ? 14.164 20.484 -5.902 1 88.12 100 ASP A CA 1
ATOM 765 C C . ASP A 1 100 ? 14.023 21.609 -4.879 1 88.12 100 ASP A C 1
ATOM 767 O O . ASP A 1 100 ? 12.93 22.141 -4.684 1 88.12 100 ASP A O 1
ATOM 771 N N . ALA A 1 101 ? 15.18 22 -4.371 1 92 101 ALA A N 1
ATOM 772 C CA . ALA A 1 101 ? 15.164 23.094 -3.414 1 92 101 ALA A CA 1
ATOM 773 C C . ALA A 1 101 ? 14.75 24.406 -4.09 1 92 101 ALA A C 1
ATOM 775 O O . ALA A 1 101 ? 14.008 25.203 -3.512 1 92 101 ALA A O 1
ATOM 776 N N . ALA A 1 102 ? 15.227 24.578 -5.262 1 89.38 102 ALA A N 1
ATOM 777 C CA . ALA A 1 102 ? 14.891 25.797 -6 1 89.38 102 ALA A CA 1
ATOM 778 C C . ALA A 1 102 ? 13.398 25.859 -6.309 1 89.38 102 ALA A C 1
ATOM 780 O O . ALA A 1 102 ? 12.789 26.922 -6.23 1 89.38 102 ALA A O 1
ATOM 781 N N . VAL A 1 103 ? 12.859 24.719 -6.641 1 88.06 103 VAL A N 1
ATOM 782 C CA . VAL A 1 103 ? 11.43 24.625 -6.922 1 88.06 103 VAL A CA 1
ATOM 783 C C . VAL A 1 103 ? 10.641 24.984 -5.668 1 88.06 103 VAL A C 1
ATOM 785 O O . VAL A 1 103 ? 9.664 25.734 -5.734 1 88.06 103 VAL A O 1
ATOM 788 N N . ILE A 1 104 ? 11.062 24.469 -4.551 1 90.25 104 ILE A N 1
ATOM 789 C CA . ILE A 1 104 ? 10.383 24.734 -3.289 1 90.25 104 ILE A CA 1
ATOM 790 C C . ILE A 1 104 ? 10.477 26.234 -2.969 1 90.25 104 ILE A C 1
ATOM 792 O O . ILE A 1 104 ? 9.508 26.828 -2.518 1 90.25 104 ILE A O 1
ATOM 796 N N . ALA A 1 105 ? 11.633 26.859 -3.236 1 90.81 105 ALA A N 1
ATOM 797 C CA . ALA A 1 105 ? 11.828 28.281 -2.986 1 90.81 105 ALA A CA 1
ATOM 798 C C . ALA A 1 105 ? 10.883 29.125 -3.836 1 90.81 105 ALA A C 1
ATOM 800 O O . ALA A 1 105 ? 10.234 30.047 -3.328 1 90.81 105 ALA A O 1
ATOM 801 N N . GLU A 1 106 ? 10.883 28.766 -5.031 1 86.56 106 GLU A N 1
ATOM 802 C CA . GLU A 1 106 ? 10.008 29.516 -5.934 1 86.56 106 GLU A CA 1
ATOM 803 C C . GLU A 1 106 ? 8.539 29.328 -5.555 1 86.56 106 GLU A C 1
ATOM 805 O O . GLU A 1 106 ? 7.77 30.297 -5.566 1 86.56 106 GLU A O 1
ATOM 810 N N . PHE A 1 107 ? 8.188 28.141 -5.301 1 85.81 107 PHE A N 1
ATOM 811 C CA . PHE A 1 107 ? 6.828 27.859 -4.848 1 85.81 107 PHE A CA 1
ATOM 812 C C . PHE A 1 107 ? 6.48 28.688 -3.617 1 85.81 107 PHE A C 1
ATOM 814 O O . PHE A 1 107 ? 5.391 29.25 -3.535 1 85.81 107 PHE A O 1
ATOM 821 N N . THR A 1 108 ? 7.355 28.75 -2.686 1 86.12 108 THR A N 1
ATOM 822 C CA . THR A 1 108 ? 7.18 29.5 -1.447 1 86.12 108 THR A CA 1
ATOM 823 C C . THR A 1 108 ? 6.98 30.984 -1.736 1 86.12 108 THR A C 1
ATOM 825 O O . THR A 1 108 ? 6.113 31.625 -1.142 1 86.12 108 THR A O 1
ATOM 828 N N . ALA A 1 109 ? 7.766 31.5 -2.617 1 84.19 109 ALA A N 1
ATOM 829 C CA . ALA A 1 109 ? 7.73 32.906 -2.953 1 84.19 109 ALA A CA 1
ATOM 830 C C . ALA A 1 109 ? 6.426 33.281 -3.648 1 84.19 109 ALA A C 1
ATOM 832 O O . ALA A 1 109 ? 5.969 34.438 -3.557 1 84.19 109 ALA A O 1
ATOM 833 N N . THR A 1 110 ? 5.918 32.312 -4.328 1 74.94 110 THR A N 1
ATOM 834 C CA . THR A 1 110 ? 4.777 32.625 -5.188 1 74.94 110 THR A CA 1
ATOM 835 C C . THR A 1 110 ? 3.465 32.312 -4.477 1 74.94 110 THR A C 1
ATOM 837 O O . THR A 1 110 ? 2.404 32.781 -4.883 1 74.94 110 THR A O 1
ATOM 840 N N . GLN A 1 111 ? 3.521 31.297 -3.633 1 68.06 111 GLN A N 1
ATOM 841 C CA . GLN A 1 111 ? 2.281 30.906 -2.975 1 68.06 111 GLN A CA 1
ATOM 842 C C . GLN A 1 111 ? 1.898 31.891 -1.876 1 68.06 111 GLN A C 1
ATOM 844 O O . GLN A 1 111 ? 2.77 32.438 -1.196 1 68.06 111 GLN A O 1
ATOM 849 N N . THR A 1 112 ? 0.712 32.438 -1.95 1 54.78 112 THR A N 1
ATOM 850 C CA . THR A 1 112 ? 0.192 33.312 -0.925 1 54.78 112 THR A CA 1
ATOM 851 C C . THR A 1 112 ? 0.262 32.656 0.452 1 54.78 112 THR A C 1
A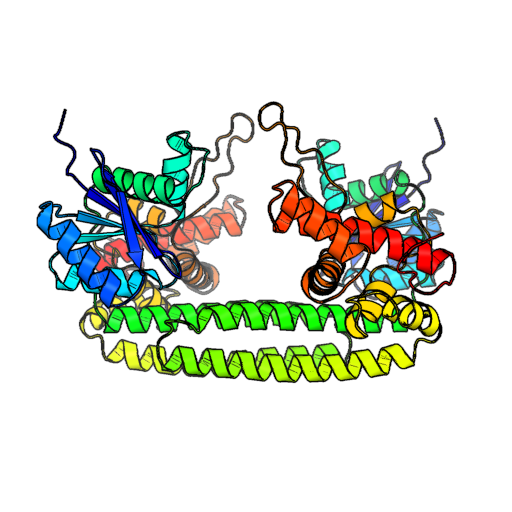TOM 853 O O . THR A 1 112 ? 0.182 31.453 0.569 1 54.78 112 THR A O 1
ATOM 856 N N . ALA A 1 113 ? 0.503 33.469 1.525 1 51.47 113 ALA A N 1
ATOM 857 C CA . ALA A 1 113 ? 0.717 33.219 2.943 1 51.47 113 ALA A CA 1
ATOM 858 C C . ALA A 1 113 ? -0.312 32.219 3.467 1 51.47 113 ALA A C 1
ATOM 860 O O . ALA A 1 113 ? -1.519 32.438 3.355 1 51.47 113 ALA A O 1
ATOM 861 N N . GLU A 1 114 ? -0.111 30.938 3.133 1 52.53 114 GLU A N 1
ATOM 862 C CA . GLU A 1 114 ? -1.017 30.031 3.84 1 52.53 114 GLU A CA 1
ATOM 863 C C . GLU A 1 114 ? -0.929 30.234 5.348 1 52.53 114 GLU A C 1
ATOM 865 O O . GLU A 1 114 ? 0.077 30.734 5.855 1 52.53 114 GLU A O 1
ATOM 870 N N . LEU A 1 115 ? -2.109 30.25 6.02 1 50.91 115 LEU A N 1
ATOM 871 C CA . LEU A 1 115 ? -2.27 30.375 7.465 1 50.91 115 LEU A CA 1
ATOM 872 C C . LEU A 1 115 ? -1.221 29.547 8.203 1 50.91 115 LEU A C 1
ATOM 874 O O . LEU A 1 115 ? -1.083 28.344 7.965 1 50.91 115 LEU A O 1
ATOM 878 N N . LEU A 1 116 ? -0.104 30.203 8.531 1 51.22 116 LEU A N 1
ATOM 879 C CA . LEU A 1 116 ? 0.903 29.609 9.406 1 51.22 116 LEU A CA 1
ATOM 880 C C . LEU A 1 116 ? 0.285 29.188 10.734 1 51.22 116 LEU A C 1
ATOM 882 O O . LEU A 1 116 ? -0.19 30.016 11.5 1 51.22 116 LEU A O 1
ATOM 886 N N . LEU A 1 117 ? -0.28 28.047 10.797 1 55.22 117 LEU A N 1
ATOM 887 C CA . LEU A 1 117 ? -0.759 27.672 12.117 1 55.22 117 LEU A CA 1
ATOM 888 C C . LEU A 1 117 ? 0.408 27.422 13.07 1 55.22 117 LEU A C 1
ATOM 890 O O . LEU A 1 117 ? 1.408 26.812 12.68 1 55.22 117 LEU A O 1
ATOM 894 N N . PRO A 1 118 ? 0.431 28.281 14.156 1 55.47 118 PRO A N 1
ATOM 895 C CA . PRO A 1 118 ? 1.485 28.078 15.156 1 55.47 118 PRO A CA 1
ATOM 896 C C . PRO A 1 118 ? 1.671 26.609 15.523 1 55.47 118 PRO A C 1
ATOM 898 O O . PRO A 1 118 ? 0.712 25.828 15.492 1 55.47 118 PRO A O 1
ATOM 901 N N . ALA A 1 119 ? 2.971 26.312 15.789 1 60.66 119 ALA A N 1
ATOM 902 C CA . ALA A 1 119 ? 3.33 24.969 16.234 1 60.66 119 ALA A CA 1
ATOM 903 C C . ALA A 1 119 ? 2.795 24.703 17.641 1 60.66 119 ALA A C 1
ATOM 905 O O . ALA A 1 119 ? 3 25.516 18.562 1 60.66 119 ALA A O 1
ATOM 906 N N . ASP A 1 120 ? 1.702 23.969 17.906 1 71.19 120 ASP A N 1
ATOM 907 C CA . ASP A 1 120 ? 1.247 23.422 19.188 1 71.19 120 ASP A CA 1
ATOM 908 C C . ASP A 1 120 ? 1.753 22 19.391 1 71.19 120 ASP A C 1
ATOM 910 O O . ASP A 1 120 ? 1.324 21.078 18.688 1 71.19 120 ASP A O 1
ATOM 914 N N . PRO A 1 121 ? 2.842 21.953 20.281 1 75.19 121 PRO A N 1
ATOM 915 C CA . PRO A 1 121 ? 3.447 20.641 20.516 1 75.19 121 PRO A CA 1
ATOM 916 C C . PRO A 1 121 ? 2.414 19.562 20.812 1 75.19 121 PRO A C 1
ATOM 918 O O . PRO A 1 121 ? 2.572 18.422 20.391 1 75.19 121 PRO A O 1
ATOM 921 N N . ALA A 1 122 ? 1.428 20.016 21.625 1 79.88 122 ALA A N 1
ATOM 922 C CA . ALA A 1 122 ? 0.389 19.047 21.969 1 79.88 122 ALA A CA 1
ATOM 923 C C . ALA A 1 122 ? -0.381 18.609 20.719 1 79.88 122 ALA A C 1
ATOM 925 O O . ALA A 1 122 ? -0.749 17.453 20.578 1 79.88 122 ALA A O 1
ATOM 926 N N . ARG A 1 123 ? -0.577 19.562 19.906 1 83.31 123 ARG A N 1
ATOM 927 C CA . ARG A 1 123 ? -1.26 19.25 18.656 1 83.31 123 ARG A CA 1
ATOM 928 C C . ARG A 1 123 ? -0.407 18.344 17.781 1 83.31 123 ARG A C 1
ATOM 930 O O . ARG A 1 123 ? -0.924 17.422 17.156 1 83.31 123 ARG A O 1
ATOM 937 N N . GLU A 1 124 ? 0.83 18.625 17.781 1 83.5 124 GLU A N 1
ATOM 938 C CA . GLU A 1 124 ? 1.752 17.797 17 1 83.5 124 GLU A CA 1
ATOM 939 C C . GLU A 1 124 ? 1.814 16.375 17.547 1 83.5 124 GLU A C 1
ATOM 941 O O . GLU A 1 124 ? 1.864 15.414 16.766 1 83.5 124 GLU A O 1
ATOM 946 N N . GLU A 1 125 ? 1.839 16.312 18.828 1 88.75 125 GLU A N 1
ATOM 947 C CA . GLU A 1 125 ? 1.835 14.992 19.469 1 88.75 125 GLU A CA 1
ATOM 948 C C . GLU A 1 125 ? 0.579 14.211 19.094 1 88.75 125 GLU A C 1
ATOM 950 O O . GLU A 1 125 ? 0.661 13.039 18.734 1 88.75 125 GLU A O 1
ATOM 955 N N . LEU A 1 126 ? -0.495 14.875 19.234 1 91.25 126 LEU A N 1
ATOM 956 C CA . LEU A 1 126 ? -1.775 14.25 18.922 1 91.25 126 LEU A CA 1
ATOM 957 C C . LEU A 1 126 ? -1.845 13.836 17.453 1 91.25 126 LEU A C 1
ATOM 959 O O . LEU A 1 126 ? -2.322 12.75 17.141 1 91.25 126 LEU A O 1
ATOM 963 N N . ALA A 1 127 ? -1.34 14.688 16.609 1 90 127 ALA A N 1
ATOM 964 C CA . ALA A 1 127 ? -1.288 14.375 15.18 1 90 127 ALA A CA 1
ATOM 965 C C . ALA A 1 127 ? -0.467 13.109 14.93 1 90 127 ALA A C 1
ATOM 967 O O . ALA A 1 127 ? -0.858 12.258 14.133 1 90 127 ALA A O 1
ATOM 968 N N . GLY A 1 128 ? 0.639 13 15.617 1 91.75 128 GLY A N 1
ATOM 969 C CA . GLY A 1 128 ? 1.481 11.82 15.5 1 91.75 128 GLY A CA 1
ATOM 970 C C . GLY A 1 128 ? 0.792 10.547 15.945 1 91.75 128 GLY A C 1
ATOM 971 O O . GLY A 1 128 ? 0.939 9.492 15.312 1 91.75 128 GLY A O 1
ATOM 972 N N . LEU A 1 129 ? 0.015 10.672 17.047 1 95.5 129 LEU A N 1
ATOM 973 C CA . LEU A 1 129 ? -0.733 9.531 17.562 1 95.5 129 LEU A CA 1
ATOM 974 C C . LEU A 1 129 ? -1.791 9.086 16.562 1 95.5 129 LEU A C 1
ATOM 976 O O . LEU A 1 129 ? -1.938 7.887 16.297 1 95.5 129 LEU A O 1
ATOM 980 N N . ILE A 1 130 ? -2.428 10.023 15.992 1 93.62 130 ILE A N 1
ATOM 981 C CA . ILE A 1 130 ? -3.502 9.75 15.039 1 93.62 130 ILE A CA 1
ATOM 982 C C . ILE A 1 130 ? -2.93 9.078 13.797 1 93.62 130 ILE A C 1
ATOM 984 O O . ILE A 1 130 ? -3.494 8.102 13.289 1 93.62 130 ILE A O 1
ATOM 988 N N . LYS A 1 131 ? -1.828 9.57 13.32 1 91.88 131 LYS A N 1
ATOM 989 C CA . LYS A 1 131 ? -1.188 9.023 12.133 1 91.88 131 LYS A CA 1
ATOM 990 C C . LYS A 1 131 ? -0.725 7.586 12.367 1 91.88 131 LYS A C 1
ATOM 992 O O . LYS A 1 131 ? -0.912 6.719 11.516 1 91.88 131 LYS A O 1
ATOM 997 N N . ALA A 1 132 ? -0.127 7.348 13.516 1 96 132 ALA A N 1
ATOM 998 C CA . ALA A 1 132 ? 0.313 6 13.867 1 96 132 ALA A CA 1
ATOM 999 C C . ALA A 1 132 ? -0.871 5.039 13.945 1 96 132 ALA A C 1
ATOM 1001 O O . ALA A 1 132 ? -0.793 3.906 13.469 1 96 132 ALA A O 1
ATOM 1002 N N . ARG A 1 133 ? -1.946 5.52 14.547 1 96.19 133 ARG A N 1
ATOM 1003 C CA . ARG A 1 133 ? -3.156 4.707 14.633 1 96.19 133 ARG A CA 1
ATOM 1004 C C . ARG A 1 133 ? -3.654 4.32 13.242 1 96.19 133 ARG A C 1
ATOM 1006 O O . ARG A 1 133 ? -4.02 3.166 13.008 1 96.19 133 ARG A O 1
ATOM 1013 N N . ARG A 1 134 ? -3.668 5.246 12.43 1 93.38 134 ARG A N 1
ATOM 1014 C CA . ARG A 1 134 ? -4.141 5.008 11.07 1 93.38 134 ARG A CA 1
ATOM 1015 C C . ARG A 1 134 ? -3.277 3.961 10.375 1 93.38 134 ARG A C 1
ATOM 1017 O O . ARG A 1 134 ? -3.795 3.111 9.641 1 93.38 134 ARG A O 1
ATOM 1024 N N . LEU A 1 135 ? -2 4.117 10.539 1 95.19 135 LEU A N 1
ATOM 1025 C CA . LEU A 1 135 ? -1.075 3.148 9.969 1 95.19 135 LEU A CA 1
ATOM 1026 C C . LEU A 1 135 ? -1.392 1.739 10.453 1 95.19 135 LEU A C 1
ATOM 1028 O O . LEU A 1 135 ? -1.493 0.808 9.648 1 95.19 135 LEU A O 1
ATOM 1032 N N . LEU A 1 136 ? -1.626 1.614 11.75 1 97.94 136 LEU A N 1
ATOM 1033 C CA . LEU A 1 136 ? -1.945 0.318 12.336 1 97.94 136 LEU A CA 1
ATOM 1034 C C . LEU A 1 136 ? -3.268 -0.214 11.789 1 97.94 136 LEU A C 1
ATOM 1036 O O . LEU A 1 136 ? -3.375 -1.397 11.461 1 97.94 136 LEU A O 1
ATOM 1040 N N . VAL A 1 137 ? -4.227 0.671 11.68 1 95.56 137 VAL A N 1
ATOM 1041 C CA . VAL A 1 137 ? -5.543 0.279 11.18 1 95.56 137 VAL A CA 1
ATOM 1042 C C . VAL A 1 137 ? -5.426 -0.219 9.742 1 95.56 137 VAL A C 1
ATOM 1044 O O . VAL A 1 137 ? -6.004 -1.25 9.391 1 95.56 137 VAL A O 1
ATOM 1047 N N . SER A 1 138 ? -4.703 0.502 8.977 1 95.62 138 SER A N 1
ATOM 1048 C CA . SER A 1 138 ? -4.516 0.142 7.578 1 95.62 138 SER A CA 1
ATOM 1049 C C . SER A 1 138 ? -3.852 -1.224 7.441 1 95.62 138 SER A C 1
ATOM 1051 O O . SER A 1 138 ? -4.301 -2.066 6.66 1 95.62 138 SER A O 1
ATOM 1053 N N . LYS A 1 139 ? -2.734 -1.452 8.195 1 97.81 139 LYS A N 1
ATOM 1054 C CA . LYS A 1 139 ? -2.02 -2.721 8.094 1 97.81 139 LYS A CA 1
ATOM 1055 C C . LYS A 1 139 ? -2.869 -3.873 8.625 1 97.81 139 LYS A C 1
ATOM 1057 O O . LYS A 1 139 ? -2.834 -4.98 8.078 1 97.81 139 LYS A O 1
ATOM 1062 N N . ARG A 1 140 ? -3.676 -3.604 9.703 1 97.81 140 ARG A N 1
ATOM 1063 C CA . ARG A 1 140 ? -4.59 -4.617 10.219 1 97.81 140 ARG A CA 1
ATOM 1064 C C . ARG A 1 140 ? -5.578 -5.062 9.148 1 97.81 140 ARG A C 1
ATOM 1066 O O . ARG A 1 140 ? -5.82 -6.258 8.977 1 97.81 140 ARG A O 1
ATOM 1073 N N . ALA A 1 141 ? -6.117 -4.078 8.469 1 95.25 141 ALA A N 1
ATOM 1074 C CA . ALA A 1 141 ? -7.074 -4.383 7.41 1 95.25 141 ALA A CA 1
ATOM 1075 C C . ALA A 1 141 ? -6.422 -5.203 6.297 1 95.25 141 ALA A C 1
ATOM 1077 O O . ALA A 1 141 ? -7.004 -6.176 5.812 1 95.25 141 ALA A O 1
ATOM 1078 N N . ASP A 1 142 ? -5.23 -4.797 5.914 1 95.19 142 ASP A N 1
ATOM 1079 C CA . ASP A 1 142 ? -4.496 -5.52 4.879 1 95.19 142 ASP A CA 1
ATOM 1080 C C . ASP A 1 142 ? -4.281 -6.98 5.273 1 95.19 142 ASP A C 1
ATOM 1082 O O . ASP A 1 142 ? -4.508 -7.887 4.469 1 95.19 142 ASP A O 1
ATOM 1086 N N . LEU A 1 143 ? -3.82 -7.184 6.469 1 97.56 143 LEU A N 1
ATOM 1087 C CA . LEU A 1 143 ? -3.566 -8.531 6.957 1 97.56 143 LEU A CA 1
ATOM 1088 C C . LEU A 1 143 ? -4.859 -9.344 7.023 1 97.56 143 LEU A C 1
ATOM 1090 O O . LEU A 1 143 ? -4.871 -10.531 6.699 1 97.56 143 LEU A O 1
ATOM 1094 N N . GLY A 1 144 ? -5.906 -8.68 7.445 1 96.75 144 GLY A N 1
ATOM 1095 C CA . GLY A 1 144 ? -7.195 -9.344 7.523 1 96.75 144 GLY A CA 1
ATOM 1096 C C . GLY A 1 144 ? -7.66 -9.906 6.191 1 96.75 144 GLY A C 1
ATOM 1097 O O . GLY A 1 144 ? -8.242 -10.992 6.137 1 96.75 144 GLY A O 1
ATOM 1098 N N . LYS A 1 145 ? -7.418 -9.242 5.176 1 91.75 145 LYS A N 1
ATOM 1099 C CA . LYS A 1 145 ? -7.824 -9.656 3.838 1 91.75 145 LYS A CA 1
ATOM 1100 C C . LYS A 1 145 ? -7.102 -10.93 3.414 1 91.75 145 LYS A C 1
ATOM 1102 O O . LYS A 1 145 ? -7.555 -11.641 2.514 1 91.75 145 LYS A O 1
ATOM 1107 N N . GLY A 1 146 ? -5.98 -11.188 4.012 1 91.06 146 GLY A N 1
ATOM 1108 C CA . GLY A 1 146 ? -5.191 -12.359 3.666 1 91.06 146 GLY A CA 1
ATOM 1109 C C . GLY A 1 146 ? -5.645 -13.617 4.387 1 91.06 146 GLY A C 1
ATOM 1110 O O . GLY A 1 146 ? -5.184 -14.719 4.074 1 91.06 146 GLY A O 1
ATOM 1111 N N . ILE A 1 147 ? -6.539 -13.477 5.254 1 93.31 147 ILE A N 1
ATOM 1112 C CA . ILE A 1 147 ? -6.895 -14.578 6.141 1 93.31 147 ILE A CA 1
ATOM 1113 C C . ILE A 1 147 ? -7.77 -15.586 5.395 1 93.31 147 ILE A C 1
ATOM 1115 O O . ILE A 1 147 ? -7.52 -16.797 5.434 1 93.31 147 ILE A O 1
ATOM 1119 N N . PRO A 1 148 ? -8.727 -14.93 4.52 1 84.44 148 PRO A N 1
ATOM 1120 C CA . PRO A 1 148 ? -9.578 -15.898 3.834 1 84.44 148 PRO A CA 1
ATOM 1121 C C . PRO A 1 148 ? -8.805 -16.766 2.844 1 84.44 148 PRO A C 1
ATOM 1123 O O . PRO A 1 148 ? -7.992 -16.25 2.072 1 84.44 148 PRO A O 1
ATOM 1126 N N . HIS A 1 149 ? -8.844 -18.047 2.834 1 78.56 149 HIS A N 1
ATOM 1127 C CA . HIS A 1 149 ? -8.32 -19.047 1.904 1 78.56 149 HIS A CA 1
ATOM 1128 C C . HIS A 1 149 ? -6.848 -19.328 2.168 1 78.56 149 HIS A C 1
ATOM 1130 O O . HIS A 1 149 ? -6.195 -20.031 1.392 1 78.56 149 HIS A O 1
ATOM 1136 N N . ALA A 1 150 ? -6.238 -18.625 3.24 1 89.75 150 ALA A N 1
ATOM 1137 C CA . ALA A 1 150 ? -4.863 -18.938 3.623 1 89.75 150 ALA A CA 1
ATOM 1138 C C . ALA A 1 150 ? -4.766 -20.328 4.23 1 89.75 150 ALA A C 1
ATOM 1140 O O . ALA A 1 150 ? -5.719 -20.828 4.836 1 89.75 150 ALA A O 1
ATOM 1141 N N . PRO A 1 151 ? -3.617 -21.016 3.975 1 91.5 151 PRO A N 1
ATOM 1142 C CA . PRO A 1 151 ? -3.412 -22.297 4.672 1 91.5 151 PRO A CA 1
ATOM 1143 C C . PRO A 1 151 ? -3.482 -22.156 6.191 1 91.5 151 PRO A C 1
ATOM 1145 O O . PRO A 1 151 ? -3.369 -21.047 6.719 1 91.5 151 PRO A O 1
ATOM 1148 N N . ALA A 1 152 ? -3.627 -23.25 6.863 1 93.88 152 ALA A N 1
ATOM 1149 C CA . ALA A 1 152 ? -3.932 -23.266 8.289 1 93.88 152 ALA A CA 1
ATOM 1150 C C . ALA A 1 152 ? -2.887 -22.5 9.086 1 93.88 152 ALA A C 1
ATOM 1152 O O . ALA A 1 152 ? -3.229 -21.609 9.883 1 93.88 152 ALA A O 1
ATOM 1153 N N . ALA A 1 153 ? -1.604 -22.797 8.867 1 95.06 153 ALA A N 1
ATOM 1154 C CA . ALA A 1 153 ? -0.542 -22.125 9.617 1 95.06 153 ALA A CA 1
ATOM 1155 C C . ALA A 1 153 ? -0.517 -20.625 9.32 1 95.06 153 ALA A C 1
ATOM 1157 O O . ALA A 1 153 ? -0.296 -19.812 10.219 1 95.06 153 ALA A O 1
ATOM 1158 N N . ALA A 1 154 ? -0.754 -20.281 8.094 1 96.69 154 ALA A N 1
ATOM 1159 C CA . ALA A 1 154 ? -0.799 -18.875 7.684 1 96.69 154 ALA A CA 1
ATOM 1160 C C . ALA A 1 154 ? -2.014 -18.172 8.281 1 96.69 154 ALA A C 1
ATOM 1162 O O . ALA A 1 154 ? -1.918 -17.016 8.719 1 96.69 154 ALA A O 1
ATOM 1163 N N . ARG A 1 155 ? -3.086 -18.859 8.297 1 97.31 155 ARG A N 1
ATOM 1164 C CA . ARG A 1 155 ? -4.309 -18.328 8.883 1 97.31 155 ARG A CA 1
ATOM 1165 C C . ARG A 1 155 ? -4.102 -17.969 10.352 1 97.31 155 ARG A C 1
ATOM 1167 O O . ARG A 1 155 ? -4.523 -16.906 10.805 1 97.31 155 ARG A O 1
ATOM 1174 N N . GLU A 1 156 ? -3.471 -18.859 11.023 1 98 156 GLU A N 1
ATOM 1175 C CA . GLU A 1 156 ? -3.205 -18.641 12.445 1 98 156 GLU A CA 1
ATOM 1176 C C . GLU A 1 156 ? -2.271 -17.453 12.648 1 98 156 GLU A C 1
ATOM 1178 O O . GLU A 1 156 ? -2.537 -16.594 13.484 1 98 156 GLU A O 1
ATOM 1183 N N . ALA A 1 157 ? -1.237 -17.406 11.883 1 98.25 157 ALA A N 1
ATOM 1184 C CA . ALA A 1 157 ? -0.258 -16.328 12.008 1 98.25 157 ALA A CA 1
ATOM 1185 C C . ALA A 1 157 ? -0.889 -14.977 11.695 1 98.25 157 ALA A C 1
ATOM 1187 O O . ALA A 1 157 ? -0.677 -14.008 12.422 1 98.25 157 ALA A O 1
ATOM 1188 N N . LEU A 1 158 ? -1.668 -14.93 10.617 1 98.5 158 LEU A N 1
ATOM 1189 C CA . LEU A 1 158 ? -2.318 -13.688 10.203 1 98.5 158 LEU A CA 1
ATOM 1190 C C . LEU A 1 158 ? -3.355 -13.25 11.234 1 98.5 158 LEU A C 1
ATOM 1192 O O . LEU A 1 158 ? -3.469 -12.062 11.539 1 98.5 158 LEU A O 1
ATOM 1196 N N . THR A 1 159 ? -4.082 -14.219 11.766 1 98.56 159 THR A N 1
ATOM 1197 C CA . THR A 1 159 ? -5.086 -13.922 12.781 1 98.56 159 THR A CA 1
ATOM 1198 C C . THR A 1 159 ? -4.43 -13.352 14.039 1 98.56 159 THR A C 1
ATOM 1200 O O . THR A 1 159 ? -4.898 -12.359 14.594 1 98.56 159 THR A O 1
ATOM 1203 N N . ASN A 1 160 ? -3.35 -14 14.461 1 98.62 160 ASN A N 1
ATOM 1204 C CA . ASN A 1 160 ? -2.602 -13.508 15.609 1 98.62 160 ASN A CA 1
ATOM 1205 C C . ASN A 1 160 ? -2.111 -12.078 15.383 1 98.62 160 ASN A C 1
ATOM 1207 O O . ASN A 1 160 ? -2.188 -11.242 16.281 1 98.62 160 ASN A O 1
ATOM 1211 N N . ALA A 1 161 ? -1.622 -11.797 14.219 1 98.69 161 ALA A N 1
ATOM 1212 C CA . ALA A 1 161 ? -1.119 -10.469 13.875 1 98.69 161 ALA A CA 1
ATOM 1213 C C . ALA A 1 161 ? -2.236 -9.43 13.914 1 98.69 161 ALA A C 1
ATOM 1215 O O . ALA A 1 161 ? -2.062 -8.344 14.461 1 98.69 161 ALA A O 1
ATOM 1216 N N . VAL A 1 162 ? -3.377 -9.805 13.312 1 98.69 162 VAL A N 1
ATOM 1217 C CA . VAL A 1 162 ? -4.535 -8.914 13.273 1 98.69 162 VAL A CA 1
ATOM 1218 C C . VAL A 1 162 ? -4.984 -8.586 14.695 1 98.69 162 VAL A C 1
ATOM 1220 O O . VAL A 1 162 ? -5.25 -7.422 15.016 1 98.69 162 VAL A O 1
ATOM 1223 N N . GLU A 1 163 ? -5.031 -9.586 15.586 1 98.56 163 GLU A N 1
ATOM 1224 C CA . GLU A 1 163 ? -5.465 -9.406 16.969 1 98.56 163 GLU A CA 1
ATOM 1225 C C . GLU A 1 163 ? -4.484 -8.523 17.734 1 98.56 163 GLU A C 1
ATOM 1227 O O . GLU A 1 163 ? -4.898 -7.672 18.531 1 98.56 163 GLU A O 1
ATOM 1232 N N . HIS A 1 164 ? -3.246 -8.742 17.516 1 98.69 164 HIS A N 1
ATOM 1233 C CA . HIS A 1 164 ? -2.242 -7.945 18.203 1 98.69 164 HIS A CA 1
ATOM 1234 C C . HIS A 1 164 ? -2.297 -6.488 17.75 1 98.69 164 HIS A C 1
ATOM 1236 O O . HIS A 1 164 ? -2.174 -5.574 18.578 1 98.69 164 HIS A O 1
ATOM 1242 N N . LEU A 1 165 ? -2.406 -6.262 16.391 1 98.69 165 LEU A N 1
ATOM 1243 C CA . LEU A 1 165 ? -2.537 -4.895 15.906 1 98.69 165 LEU A CA 1
ATOM 1244 C C . LEU A 1 165 ? -3.77 -4.219 16.5 1 98.69 165 LEU A C 1
ATOM 1246 O O . LEU A 1 165 ? -3.74 -3.023 16.797 1 98.69 165 LEU A O 1
ATOM 1250 N N . ALA A 1 166 ? -4.844 -4.977 16.734 1 98.44 166 ALA A N 1
ATOM 1251 C CA . ALA A 1 166 ? -6.055 -4.441 17.344 1 98.44 166 ALA A CA 1
ATOM 1252 C C . ALA A 1 166 ? -5.773 -3.969 18.766 1 98.44 166 ALA A C 1
ATOM 1254 O O . ALA A 1 166 ? -6.309 -2.945 19.203 1 98.44 166 ALA A O 1
ATOM 1255 N N . GLN A 1 167 ? -4.965 -4.695 19.469 1 98.56 167 GLN A N 1
ATOM 1256 C CA . GLN A 1 167 ? -4.59 -4.312 20.828 1 98.56 167 GLN A CA 1
ATOM 1257 C C . GLN A 1 167 ? -3.791 -3.014 20.828 1 98.56 167 GLN A C 1
ATOM 1259 O O . GLN A 1 167 ? -4.023 -2.137 21.672 1 98.56 167 GLN A O 1
ATOM 1264 N N . GLU A 1 168 ? -2.865 -2.906 19.875 1 98.56 168 GLU A N 1
ATOM 1265 C CA . GLU A 1 168 ? -2.064 -1.689 19.797 1 98.56 168 GLU A CA 1
ATOM 1266 C C . GLU A 1 168 ? -2.918 -0.492 19.391 1 98.56 168 GLU A C 1
ATOM 1268 O O . GLU A 1 168 ? -2.682 0.629 19.844 1 98.56 168 GLU A O 1
ATOM 1273 N N . ILE A 1 169 ? -3.891 -0.726 18.531 1 98 169 ILE A N 1
ATOM 1274 C CA . ILE A 1 169 ? -4.828 0.32 18.141 1 98 169 ILE A CA 1
ATOM 1275 C C . ILE A 1 169 ? -5.602 0.811 19.359 1 98 169 ILE A C 1
ATOM 1277 O O . ILE A 1 169 ? -5.758 2.018 19.562 1 98 169 ILE A O 1
ATOM 1281 N N . ALA A 1 170 ? -6.031 -0.106 20.234 1 97.81 170 ALA A N 1
ATOM 1282 C CA . ALA A 1 170 ? -6.754 0.247 21.453 1 97.81 170 ALA A CA 1
ATOM 1283 C C . ALA A 1 170 ? -5.879 1.073 22.391 1 97.81 170 ALA A C 1
ATOM 1285 O O . ALA A 1 170 ? -6.355 2.018 23.031 1 97.81 170 ALA A O 1
ATOM 1286 N N . THR A 1 171 ? -4.66 0.713 22.453 1 97.69 171 THR A N 1
ATOM 1287 C CA . THR A 1 171 ? -3.705 1.461 23.266 1 97.69 171 THR A CA 1
ATOM 1288 C C . THR A 1 171 ? -3.586 2.898 22.766 1 97.69 171 THR A C 1
ATOM 1290 O O . THR A 1 171 ? -3.57 3.838 23.562 1 97.69 171 THR A O 1
ATOM 1293 N N . LEU A 1 172 ? -3.516 3.084 21.469 1 97.56 172 LEU A N 1
ATOM 1294 C CA . LEU A 1 172 ? -3.387 4.422 20.906 1 97.56 172 LEU A CA 1
ATOM 1295 C C . LEU A 1 172 ? -4.691 5.199 21.031 1 97.56 172 LEU A C 1
ATOM 1297 O O . LEU A 1 172 ? -4.68 6.418 21.219 1 97.56 172 LEU A O 1
ATOM 1301 N N . ASP A 1 173 ? -5.812 4.438 20.969 1 95.88 173 ASP A N 1
ATOM 1302 C CA . ASP A 1 173 ? -7.094 5.09 21.219 1 95.88 173 ASP A CA 1
ATOM 1303 C C . ASP A 1 173 ? -7.109 5.742 22.609 1 95.88 173 ASP A C 1
ATOM 1305 O O . ASP A 1 173 ? -7.527 6.891 22.75 1 95.88 173 ASP A O 1
ATOM 1309 N N . ALA A 1 174 ? -6.637 5.039 23.578 1 96.31 174 ALA A N 1
ATOM 1310 C CA . ALA A 1 174 ? -6.582 5.547 24.938 1 96.31 174 ALA A CA 1
ATOM 1311 C C . ALA A 1 174 ? -5.621 6.727 25.047 1 96.31 174 ALA A C 1
ATOM 1313 O O . ALA A 1 174 ? -5.922 7.719 25.719 1 96.31 174 ALA A O 1
ATOM 1314 N N . ALA A 1 175 ? -4.508 6.637 24.391 1 96.12 175 ALA A N 1
ATOM 1315 C CA . ALA A 1 175 ? -3.514 7.711 24.422 1 96.12 175 ALA A CA 1
ATOM 1316 C C . ALA A 1 175 ? -4.059 8.977 23.766 1 96.12 175 ALA A C 1
ATOM 1318 O O . ALA A 1 175 ? -3.836 10.086 24.25 1 96.12 175 ALA A O 1
ATOM 1319 N N . ILE A 1 176 ? -4.727 8.828 22.625 1 95.12 176 ILE A N 1
ATOM 1320 C CA . ILE A 1 176 ? -5.32 9.953 21.906 1 95.12 176 ILE A CA 1
ATOM 1321 C C . ILE A 1 176 ? -6.363 10.641 22.797 1 95.12 176 ILE A C 1
ATOM 1323 O O . ILE A 1 176 ? -6.363 11.867 22.922 1 95.12 176 ILE A O 1
ATOM 1327 N N . ALA A 1 177 ? -7.195 9.812 23.453 1 92.5 177 ALA A N 1
ATOM 1328 C CA . ALA A 1 177 ? -8.219 10.359 24.328 1 92.5 177 ALA A CA 1
ATOM 1329 C C . ALA A 1 177 ? -7.594 11.148 25.484 1 92.5 177 ALA A C 1
ATOM 1331 O O . ALA A 1 177 ? -8.047 12.25 25.797 1 92.5 177 ALA A O 1
ATOM 1332 N N . GLN A 1 178 ? -6.586 10.656 26.031 1 92.38 178 GLN A N 1
ATOM 1333 C CA . GLN A 1 178 ? -5.91 11.297 27.141 1 92.38 178 GLN A CA 1
ATOM 1334 C C . GLN A 1 178 ? -5.23 12.594 26.719 1 92.38 178 GLN A C 1
ATOM 1336 O O . GLN A 1 178 ? -5.34 13.617 27.391 1 92.38 178 GLN A O 1
ATOM 1341 N N . THR A 1 179 ? -4.527 12.547 25.562 1 92.06 179 THR A N 1
ATOM 1342 C CA . THR A 1 179 ? -3.811 13.719 25.078 1 92.06 179 THR A CA 1
ATOM 1343 C C . THR A 1 179 ? -4.789 14.805 24.625 1 92.06 179 THR A C 1
ATOM 1345 O O . THR A 1 179 ? -4.531 15.992 24.812 1 92.06 179 THR A O 1
ATOM 1348 N N . ALA A 1 180 ? -5.906 14.383 24.047 1 90 180 ALA A N 1
ATOM 1349 C CA . ALA A 1 180 ? -6.926 15.32 23.594 1 90 180 ALA A CA 1
ATOM 1350 C C . ALA A 1 180 ? -7.492 16.125 24.75 1 90 180 ALA A C 1
ATOM 1352 O O . ALA A 1 180 ? -7.824 17.312 24.594 1 90 180 ALA A O 1
ATOM 1353 N N . LYS A 1 181 ? -7.535 15.539 25.922 1 87.44 181 LYS A N 1
ATOM 1354 C CA . LYS A 1 181 ? -8.055 16.203 27.109 1 87.44 181 LYS A CA 1
ATOM 1355 C C . LYS A 1 181 ? -7.125 17.328 27.547 1 87.44 181 LYS A C 1
ATOM 1357 O O . LYS A 1 181 ? -7.559 18.281 28.219 1 87.44 181 LYS A O 1
ATOM 1362 N N . THR A 1 182 ? -5.895 17.219 27.172 1 84.19 182 THR A N 1
ATOM 1363 C CA . THR A 1 182 ? -4.91 18.203 27.594 1 84.19 182 THR A CA 1
ATOM 1364 C C . THR A 1 182 ? -4.934 19.422 26.672 1 84.19 182 THR A C 1
ATOM 1366 O O . THR A 1 182 ? -4.371 20.469 27 1 84.19 182 THR A O 1
ATOM 1369 N N . LEU A 1 183 ? -5.52 19.266 25.547 1 83.56 183 LEU A N 1
ATOM 1370 C CA . LEU A 1 183 ? -5.566 20.359 24.578 1 83.56 183 LEU A CA 1
ATOM 1371 C C . LEU A 1 183 ? -6.859 21.156 24.719 1 83.56 183 LEU A C 1
ATOM 1373 O O . LEU A 1 183 ? -7.793 20.984 23.938 1 83.56 183 LEU A O 1
ATOM 1377 N N . SER A 1 184 ? -6.805 22.078 25.594 1 81.94 184 SER A N 1
ATOM 1378 C CA . SER A 1 184 ? -7.977 22.891 25.906 1 81.94 184 SER A CA 1
ATOM 1379 C C . SER A 1 184 ? -8.391 23.734 24.688 1 81.94 184 SER A C 1
ATOM 1381 O O . SER A 1 184 ? -9.57 24.016 24.5 1 81.94 184 SER A O 1
ATOM 1383 N N . SER A 1 185 ? -7.387 24.031 23.906 1 79.25 185 SER A N 1
ATOM 1384 C CA . SER A 1 185 ? -7.645 24.906 22.766 1 79.25 185 SER A CA 1
ATOM 1385 C C . SER A 1 185 ? -8.547 24.219 21.75 1 79.25 185 SER A C 1
ATOM 1387 O O . SER A 1 185 ? -9.18 24.875 20.922 1 79.25 185 SER A O 1
ATOM 1389 N N . LEU A 1 186 ? -8.625 22.922 21.859 1 84.62 186 LEU A N 1
ATOM 1390 C CA . LEU A 1 186 ? -9.391 22.172 20.875 1 84.62 186 LEU A CA 1
ATOM 1391 C C . LEU A 1 186 ? -10.695 21.672 21.469 1 84.62 186 LEU A C 1
ATOM 1393 O O . LEU A 1 186 ? -11.555 21.141 20.766 1 84.62 186 LEU A O 1
ATOM 1397 N N . SER A 1 187 ? -10.82 21.812 22.734 1 87.19 187 SER A N 1
ATOM 1398 C CA . SER A 1 187 ? -11.922 21.188 23.453 1 87.19 187 SER A CA 1
ATOM 1399 C C . SER A 1 187 ? -13.273 21.625 22.891 1 87.19 187 SER A C 1
ATOM 1401 O O . SER A 1 187 ? -14.141 20.781 22.625 1 87.19 187 SER A O 1
ATOM 1403 N N . ARG A 1 188 ? -13.375 22.891 22.703 1 87.69 188 ARG A N 1
ATOM 1404 C CA . ARG A 1 188 ? -14.641 23.406 22.203 1 87.69 188 ARG A CA 1
ATOM 1405 C C . ARG A 1 188 ? -14.93 22.891 20.797 1 87.69 188 ARG A C 1
ATOM 1407 O O . ARG A 1 188 ? -16.047 22.438 20.516 1 87.69 188 ARG A O 1
ATOM 1414 N N . THR A 1 189 ? -13.945 22.969 19.969 1 90.19 189 THR A N 1
ATOM 1415 C CA . THR A 1 189 ? -14.094 22.5 18.594 1 90.19 189 THR A CA 1
ATOM 1416 C C . THR A 1 189 ? -14.469 21.016 18.562 1 90.19 189 THR A C 1
ATOM 1418 O O . THR A 1 189 ? -15.383 20.609 17.844 1 90.19 189 THR A O 1
ATOM 1421 N N . VAL A 1 190 ? -13.836 20.234 19.359 1 92.31 190 VAL A N 1
ATOM 1422 C CA . VAL A 1 190 ? -14.062 18.797 19.406 1 92.31 190 VAL A CA 1
ATOM 1423 C C . VAL A 1 190 ? -15.484 18.5 19.891 1 92.31 190 VAL A C 1
ATOM 1425 O O . VAL A 1 190 ? -16.172 17.641 19.344 1 92.31 190 VAL A O 1
ATOM 1428 N N . GLN A 1 191 ? -15.867 19.25 20.844 1 91.38 191 GLN A N 1
ATOM 1429 C CA . GLN A 1 191 ? -17.219 19.078 21.359 1 91.38 191 GLN A CA 1
ATOM 1430 C C . GLN A 1 191 ? -18.266 19.469 20.328 1 91.38 191 GLN A C 1
ATOM 1432 O O . GLN A 1 191 ? -19.25 18.734 20.125 1 91.38 191 GLN A O 1
ATOM 1437 N N . ASP A 1 192 ? -18.062 20.562 19.703 1 92.75 192 ASP A N 1
ATOM 1438 C CA . ASP A 1 192 ? -19 21.031 18.672 1 92.75 192 ASP A CA 1
ATOM 1439 C C . ASP A 1 192 ? -19.109 20.016 17.531 1 92.75 192 ASP A C 1
ATOM 1441 O O . ASP A 1 192 ? -20.219 19.719 17.078 1 92.75 192 ASP A O 1
ATOM 1445 N N . LEU A 1 193 ? -18.016 19.453 17.141 1 94.44 193 LEU A N 1
ATOM 1446 C CA . LEU A 1 193 ? -17.969 18.516 16.016 1 94.44 193 LEU A CA 1
ATOM 1447 C C . LEU A 1 193 ? -18.766 17.25 16.344 1 94.44 193 LEU A C 1
ATOM 1449 O O . LEU A 1 193 ? -19.406 16.688 15.469 1 94.44 193 LEU A O 1
ATOM 1453 N N . GLN A 1 194 ? -18.75 16.891 17.578 1 94.12 194 GLN A N 1
ATOM 1454 C CA . GLN A 1 194 ? -19.391 15.641 18 1 94.12 194 GLN A CA 1
ATOM 1455 C C . GLN A 1 194 ? -20.906 15.766 17.953 1 94.12 194 GLN A C 1
ATOM 1457 O O . GLN A 1 194 ? -21.625 14.758 18.047 1 94.12 194 GLN A O 1
ATOM 1462 N N . THR A 1 195 ? -21.422 16.953 17.828 1 93.88 195 THR A N 1
ATOM 1463 C CA . THR A 1 195 ? -22.859 17.156 17.734 1 93.88 195 THR A CA 1
ATOM 1464 C C . THR A 1 195 ? -23.359 16.797 16.328 1 93.88 195 THR A C 1
ATOM 1466 O O . THR A 1 195 ? -24.562 16.641 16.125 1 93.88 195 THR A O 1
ATOM 1469 N N . ALA A 1 196 ? -22.484 16.719 15.414 1 93.62 196 ALA A N 1
ATOM 1470 C CA . ALA A 1 196 ? -22.859 16.391 14.047 1 93.62 196 ALA A CA 1
ATOM 1471 C C . ALA A 1 196 ? -23.062 14.883 13.883 1 93.62 196 ALA A C 1
ATOM 1473 O O . ALA A 1 196 ? -22.406 14.086 14.547 1 93.62 196 ALA A O 1
ATOM 1474 N N . PRO A 1 197 ? -23.953 14.484 13.023 1 91.94 197 PRO A N 1
ATOM 1475 C CA . PRO A 1 197 ? -24.172 13.047 12.82 1 91.94 197 PRO A CA 1
ATOM 1476 C C . PRO A 1 197 ? -22.938 12.328 12.266 1 91.94 197 PRO A C 1
ATOM 1478 O O . PRO A 1 197 ? -22.266 12.859 11.383 1 91.94 197 PRO A O 1
ATOM 1481 N N . GLY A 1 198 ? -22.734 11.133 12.875 1 91.69 198 GLY A N 1
ATOM 1482 C CA . GLY A 1 198 ? -21.672 10.289 12.359 1 91.69 198 GLY A CA 1
ATOM 1483 C C . GLY A 1 198 ? -20.297 10.656 12.875 1 91.69 198 GLY A C 1
ATOM 1484 O O . GLY A 1 198 ? -19.312 9.984 12.578 1 91.69 198 GLY A O 1
ATOM 1485 N N . ILE A 1 199 ? -20.188 11.766 13.594 1 94.75 199 ILE A N 1
ATOM 1486 C CA . ILE A 1 199 ? -18.891 12.211 14.086 1 94.75 199 ILE A CA 1
ATOM 1487 C C . ILE A 1 199 ? -18.703 11.773 15.539 1 94.75 199 ILE A C 1
ATOM 1489 O O . ILE A 1 199 ? -19.281 12.375 16.438 1 94.75 199 ILE A O 1
ATOM 1493 N N . GLY A 1 200 ? -17.906 10.766 15.719 1 92.56 200 GLY A N 1
ATOM 1494 C CA . GLY A 1 200 ? -17.547 10.328 17.062 1 92.56 200 GLY A CA 1
ATOM 1495 C C . GLY A 1 200 ? -16.328 11.031 17.609 1 92.56 200 GLY A C 1
ATOM 1496 O O . GLY A 1 200 ? -15.75 11.898 16.953 1 92.56 200 GLY A O 1
ATOM 1497 N N . PRO A 1 201 ? -15.969 10.68 18.797 1 91.44 201 PRO A N 1
ATOM 1498 C CA . PRO A 1 201 ? -14.867 11.359 19.469 1 91.44 201 PRO A CA 1
ATOM 1499 C C . PRO A 1 201 ? -13.562 11.312 18.672 1 91.44 201 PRO A C 1
ATOM 1501 O O . PRO A 1 201 ? -12.891 12.336 18.516 1 91.44 201 PRO A O 1
ATOM 1504 N N . LEU A 1 202 ? -13.266 10.195 18.125 1 92.44 202 LEU A N 1
ATOM 1505 C CA . LEU A 1 202 ? -12.016 10.047 17.391 1 92.44 202 LEU A CA 1
ATOM 1506 C C . LEU A 1 202 ? -12.039 10.867 16.094 1 92.44 202 LEU A C 1
ATOM 1508 O O . LEU A 1 202 ? -11.055 11.516 15.75 1 92.44 202 LEU A O 1
ATOM 1512 N N . THR A 1 203 ? -13.125 10.836 15.398 1 93.81 203 THR A N 1
ATOM 1513 C CA . THR A 1 203 ? -13.258 11.617 14.172 1 93.81 203 THR A CA 1
ATOM 1514 C C . THR A 1 203 ? -13.164 13.109 14.477 1 93.81 203 THR A C 1
ATOM 1516 O O . THR A 1 203 ? -12.516 13.859 13.742 1 93.81 203 THR A O 1
ATOM 1519 N N . ALA A 1 204 ? -13.805 13.492 15.555 1 94.38 204 ALA A N 1
ATOM 1520 C CA . ALA A 1 204 ? -13.781 14.898 15.953 1 94.38 204 ALA A CA 1
ATOM 1521 C C . ALA A 1 204 ? -12.359 15.367 16.234 1 94.38 204 ALA A C 1
ATOM 1523 O O . ALA A 1 204 ? -11.938 16.422 15.734 1 94.38 204 ALA A O 1
ATOM 1524 N N . VAL A 1 205 ? -11.664 14.594 16.984 1 93.56 205 VAL A N 1
ATOM 1525 C CA . VAL A 1 205 ? -10.289 14.938 17.328 1 93.56 205 VAL A CA 1
ATOM 1526 C C . VAL A 1 205 ? -9.43 14.961 16.078 1 93.56 205 VAL A C 1
ATOM 1528 O O . VAL A 1 205 ? -8.594 15.852 15.898 1 93.56 205 VAL A O 1
ATOM 1531 N N . THR A 1 206 ? -9.641 13.992 15.195 1 93.94 206 THR A N 1
ATOM 1532 C CA . THR A 1 206 ? -8.891 13.898 13.945 1 93.94 206 THR A CA 1
ATOM 1533 C C . THR A 1 206 ? -9.094 15.148 13.094 1 93.94 206 THR A C 1
ATOM 1535 O O . THR A 1 206 ? -8.125 15.758 12.641 1 93.94 206 THR A O 1
ATOM 1538 N N . LEU A 1 207 ? -10.297 15.562 12.945 1 93.06 207 LEU A N 1
ATOM 1539 C CA . LEU A 1 207 ? -10.602 16.75 12.156 1 93.06 207 LEU A CA 1
ATOM 1540 C C . LEU A 1 207 ? -10.008 18 12.805 1 93.06 207 LEU A C 1
ATOM 1542 O O . LEU A 1 207 ? -9.375 18.812 12.125 1 93.06 207 LEU A O 1
ATOM 1546 N N . ALA A 1 208 ? -10.148 18.094 14.102 1 92.06 208 ALA A N 1
ATOM 1547 C CA . ALA A 1 208 ? -9.695 19.281 14.828 1 92.06 208 ALA A CA 1
ATOM 1548 C C . ALA A 1 208 ? -8.172 19.406 14.766 1 92.06 208 ALA A C 1
ATOM 1550 O O . ALA A 1 208 ? -7.645 20.516 14.688 1 92.06 208 ALA A O 1
ATOM 1551 N N . VAL A 1 209 ? -7.547 18.266 14.734 1 90.44 209 VAL A N 1
ATOM 1552 C CA . VAL A 1 209 ? -6.094 18.266 14.836 1 90.44 209 VAL A CA 1
ATOM 1553 C C . VAL A 1 209 ? -5.477 18.344 13.438 1 90.44 209 VAL A C 1
ATOM 1555 O O . VAL A 1 209 ? -4.527 19.094 13.211 1 90.44 209 VAL A O 1
ATOM 1558 N N . LEU A 1 210 ? -6.008 17.594 12.492 1 89.31 210 LEU A N 1
ATOM 1559 C CA . LEU A 1 210 ? -5.363 17.438 11.195 1 89.31 210 LEU A CA 1
ATOM 1560 C C . LEU A 1 210 ? -5.918 18.453 10.195 1 89.31 210 LEU A C 1
ATOM 1562 O O . LEU A 1 210 ? -5.402 18.578 9.086 1 89.31 210 LEU A O 1
ATOM 1566 N N . LEU A 1 211 ? -6.91 19.172 10.594 1 87.94 211 LEU A N 1
ATOM 1567 C CA . LEU A 1 211 ? -7.492 20.203 9.75 1 87.94 211 LEU A CA 1
ATOM 1568 C C . LEU A 1 211 ? -7.621 21.516 10.5 1 87.94 211 LEU A C 1
ATOM 1570 O O . LEU A 1 211 ? -8.734 22.016 10.719 1 87.94 211 LEU A O 1
ATOM 1574 N N . PRO A 1 212 ? -6.461 22.031 10.836 1 83.69 212 PRO A N 1
ATOM 1575 C CA . PRO A 1 212 ? -6.473 23.266 11.625 1 83.69 212 PRO A CA 1
ATOM 1576 C C . PRO A 1 212 ? -7.168 24.422 10.906 1 83.69 212 PRO A C 1
ATOM 1578 O O . PRO A 1 212 ? -7.562 25.391 11.547 1 83.69 212 PRO A O 1
ATOM 1581 N N . GLU A 1 213 ? -7.426 24.312 9.617 1 84.5 213 GLU A N 1
ATOM 1582 C CA . GLU A 1 213 ? -8.07 25.359 8.82 1 84.5 213 GLU A CA 1
ATOM 1583 C C . GLU A 1 213 ? -9.586 25.328 9 1 84.5 213 GLU A C 1
ATOM 1585 O O . GLU A 1 213 ? -10.281 26.266 8.594 1 84.5 213 GLU A O 1
ATOM 1590 N N . LEU A 1 214 ? -10.023 24.297 9.633 1 90.62 214 LEU A N 1
ATOM 1591 C CA . LEU A 1 214 ? -11.461 24.125 9.773 1 90.62 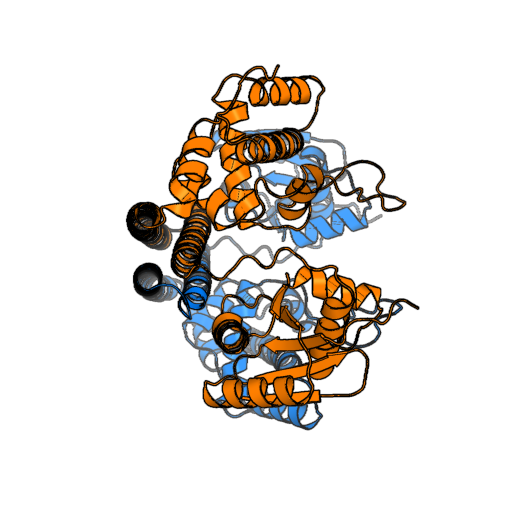214 LEU A CA 1
ATOM 1592 C C . LEU A 1 214 ? -12.086 25.312 10.484 1 90.62 214 LEU A C 1
ATOM 1594 O O . LEU A 1 214 ? -11.648 25.703 11.57 1 90.62 214 LEU A O 1
ATOM 1598 N N . GLY A 1 215 ? -13.039 25.938 9.859 1 90.75 215 GLY A N 1
ATOM 1599 C CA . GLY A 1 215 ? -13.727 27.094 10.406 1 90.75 215 GLY A CA 1
ATOM 1600 C C . GLY A 1 215 ? -13.031 28.406 10.094 1 90.75 215 GLY A C 1
ATOM 1601 O O . GLY A 1 215 ? -13.516 29.484 10.461 1 90.75 215 GLY A O 1
ATOM 1602 N N . ARG A 1 216 ? -11.953 28.328 9.391 1 86.75 216 ARG A N 1
ATOM 1603 C CA . ARG A 1 216 ? -11.148 29.531 9.188 1 86.75 216 ARG A CA 1
ATOM 1604 C C . ARG A 1 216 ? -11.062 29.875 7.707 1 86.75 216 ARG A C 1
ATOM 1606 O O . ARG A 1 216 ? -10.602 30.969 7.352 1 86.75 216 ARG A O 1
ATOM 1613 N N . ILE A 1 217 ? -11.469 28.969 6.926 1 85.75 217 ILE A N 1
ATOM 1614 C CA . ILE A 1 217 ? -11.422 29.203 5.484 1 85.75 217 ILE A CA 1
ATOM 1615 C C . ILE A 1 217 ? -12.789 28.891 4.875 1 85.75 217 ILE A C 1
ATOM 1617 O O . ILE A 1 217 ? -13.688 28.406 5.559 1 85.75 217 ILE A O 1
ATOM 1621 N N . SER A 1 218 ? -12.938 29.172 3.609 1 89.38 218 SER A N 1
ATOM 1622 C CA . SER A 1 218 ? -14.227 29.016 2.957 1 89.38 218 SER A CA 1
ATOM 1623 C C . SER A 1 218 ? -14.578 27.531 2.779 1 89.38 218 SER A C 1
ATOM 1625 O O . SER A 1 218 ? -13.695 26.672 2.852 1 89.38 218 SER A O 1
ATOM 1627 N N . GLY A 1 219 ? -15.812 27.297 2.531 1 89.56 219 GLY A N 1
ATOM 1628 C CA . GLY A 1 219 ? -16.281 25.938 2.297 1 89.56 219 GLY A CA 1
ATOM 1629 C C . GLY A 1 219 ? -15.641 25.281 1.096 1 89.56 219 GLY A C 1
ATOM 1630 O O . GLY A 1 219 ? -15.266 24.109 1.152 1 89.56 219 GLY A O 1
ATOM 1631 N N . GLY A 1 220 ? -15.531 25.969 0.089 1 85.31 220 GLY A N 1
ATOM 1632 C CA . GLY A 1 220 ? -14.883 25.453 -1.102 1 85.31 220 GLY A CA 1
ATOM 1633 C C . GLY A 1 220 ? -13.422 25.094 -0.881 1 85.31 220 GLY A C 1
ATOM 1634 O O . GLY A 1 220 ? -12.953 24.062 -1.343 1 85.31 220 GLY A O 1
ATOM 1635 N N . LYS A 1 221 ? -12.766 25.922 -0.146 1 82.12 221 LYS A N 1
ATOM 1636 C CA . LYS A 1 221 ? -11.344 25.734 0.109 1 82.12 221 LYS A CA 1
ATOM 1637 C C . LYS A 1 221 ? -11.117 24.516 1.015 1 82.12 221 LYS A C 1
ATOM 1639 O O . LYS A 1 221 ? -10.188 23.734 0.794 1 82.12 221 LYS A O 1
ATOM 1644 N N . ILE A 1 222 ? -11.984 24.422 1.967 1 88.88 222 ILE A N 1
ATOM 1645 C CA . ILE A 1 222 ? -11.797 23.312 2.9 1 88.88 222 ILE A CA 1
ATOM 1646 C C . ILE A 1 222 ? -12.094 21.984 2.195 1 88.88 222 ILE A C 1
ATOM 1648 O O . ILE A 1 222 ? -11.43 20.984 2.447 1 88.88 222 ILE A O 1
ATOM 1652 N N . ALA A 1 223 ? -13.094 21.984 1.333 1 89.19 223 ALA A N 1
ATOM 1653 C CA . ALA A 1 223 ? -13.414 20.797 0.55 1 89.19 223 ALA A CA 1
ATOM 1654 C C . ALA A 1 223 ? -12.242 20.391 -0.337 1 89.19 223 ALA A C 1
ATOM 1656 O O . ALA A 1 223 ? -11.938 19.203 -0.462 1 89.19 223 ALA A O 1
ATOM 1657 N N . ALA A 1 224 ? -11.562 21.312 -0.867 1 80.81 224 ALA A N 1
ATOM 1658 C CA . ALA A 1 224 ? -10.398 21.062 -1.714 1 80.81 224 ALA A CA 1
ATOM 1659 C C . ALA A 1 224 ? -9.234 20.516 -0.896 1 80.81 224 ALA A C 1
ATOM 1661 O O . ALA A 1 224 ? -8.547 19.594 -1.326 1 80.81 224 ALA A O 1
ATOM 1662 N N . LEU A 1 225 ? -9.055 21.109 0.254 1 79.25 225 LEU A N 1
ATOM 1663 C CA . LEU A 1 225 ? -7.973 20.703 1.137 1 79.25 225 LEU A CA 1
ATOM 1664 C C . LEU A 1 225 ? -8.133 19.25 1.552 1 79.25 225 LEU A C 1
ATOM 1666 O O . LEU A 1 225 ? -7.145 18.516 1.683 1 79.25 225 LEU A O 1
ATOM 1670 N N . VAL A 1 226 ? -9.359 18.844 1.749 1 88.12 226 VAL A N 1
ATOM 1671 C CA . VAL A 1 226 ? -9.656 17.484 2.191 1 88.12 226 VAL A CA 1
ATOM 1672 C C . VAL A 1 226 ? -9.664 16.547 0.992 1 88.12 226 VAL A C 1
ATOM 1674 O O . VAL A 1 226 ? -9.492 15.328 1.146 1 88.12 226 VAL A O 1
ATOM 1677 N N . GLY A 1 227 ? -9.828 17.125 -0.195 1 84.88 227 GLY A N 1
ATOM 1678 C CA . GLY A 1 227 ? -9.8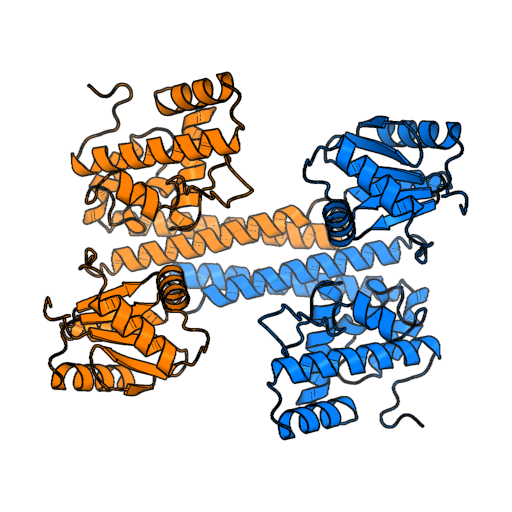36 16.328 -1.417 1 84.88 227 GLY A CA 1
ATOM 1679 C C . GLY A 1 227 ? -11.211 15.797 -1.777 1 84.88 227 GLY A C 1
ATOM 1680 O O . GLY A 1 227 ? -11.336 14.68 -2.277 1 84.88 227 GLY A O 1
ATOM 1681 N N . VAL A 1 228 ? -12.234 16.5 -1.447 1 88.44 228 VAL A N 1
ATOM 1682 C CA . VAL A 1 228 ? -13.578 16.031 -1.766 1 88.44 228 VAL A CA 1
ATOM 1683 C C . VAL A 1 228 ? -14.258 17.016 -2.721 1 88.44 228 VAL A C 1
ATOM 1685 O O . VAL A 1 228 ? -15.453 16.891 -2.998 1 88.44 228 VAL A O 1
ATOM 1688 N N . ALA A 1 229 ? -13.492 17.984 -3.131 1 79.44 229 ALA A N 1
ATOM 1689 C CA . ALA A 1 229 ? -13.984 18.891 -4.176 1 79.44 229 ALA A CA 1
ATOM 1690 C C . ALA A 1 229 ? -13.906 18.219 -5.547 1 79.44 229 ALA A C 1
ATOM 1692 O O . ALA A 1 229 ? -12.922 17.547 -5.867 1 79.44 229 ALA A O 1
ATOM 1693 N N . PRO A 1 230 ? -15.008 18.188 -6.32 1 70.5 230 PRO A N 1
ATOM 1694 C CA . PRO A 1 230 ? -14.984 17.547 -7.641 1 70.5 230 PRO A CA 1
ATOM 1695 C C . PRO A 1 230 ? -13.953 18.172 -8.578 1 70.5 230 PRO A C 1
ATOM 1697 O O . PRO A 1 230 ? -13.703 19.391 -8.508 1 70.5 230 PRO A O 1
ATOM 1700 N N . PHE A 1 231 ? -13.055 17.328 -9.117 1 59.19 231 PHE A N 1
ATOM 1701 C CA . PHE A 1 231 ? -12.156 17.797 -10.164 1 59.19 231 PHE A CA 1
ATOM 1702 C C . PHE A 1 231 ? -12.617 17.328 -11.531 1 59.19 231 PHE A C 1
ATOM 1704 O O . PHE A 1 231 ? -13.109 16.203 -11.672 1 59.19 231 PHE A O 1
ATOM 1711 N N . ASP A 1 232 ? -12.922 18.281 -12.445 1 48.81 232 ASP A N 1
ATOM 1712 C CA . ASP A 1 232 ? -13.297 17.922 -13.82 1 48.81 232 ASP A CA 1
ATOM 1713 C C . ASP A 1 232 ? -12.172 17.156 -14.516 1 48.81 232 ASP A C 1
ATOM 1715 O O . ASP A 1 232 ? -11.016 17.594 -14.508 1 48.81 232 ASP A O 1
ATOM 1719 N N . ARG A 1 233 ? -12.102 15.906 -14.359 1 47.88 233 ARG A N 1
ATOM 1720 C CA . ARG A 1 233 ? -11.156 15.227 -15.242 1 47.88 233 ARG A CA 1
ATOM 1721 C C . ARG A 1 233 ? -11.594 15.352 -16.703 1 47.88 233 ARG A C 1
ATOM 1723 O O . ARG A 1 233 ? -12.258 14.461 -17.234 1 47.88 233 ARG A O 1
ATOM 1730 N N . ASP A 1 234 ? -11.977 16.438 -17.141 1 39.88 234 ASP A N 1
ATOM 1731 C CA . ASP A 1 234 ? -12.359 16.5 -18.547 1 39.88 234 ASP A CA 1
ATOM 1732 C C . ASP A 1 234 ? -11.156 16.234 -19.453 1 39.88 234 ASP A C 1
ATOM 1734 O O . ASP A 1 234 ? -10.125 16.891 -19.328 1 39.88 234 ASP A O 1
ATOM 1738 N N . SER A 1 235 ? -10.688 15.008 -19.5 1 40.28 235 SER A N 1
ATOM 1739 C CA . SER A 1 235 ? -9.906 14.898 -20.719 1 40.28 235 SER A CA 1
ATOM 1740 C C . SER A 1 235 ? -10.805 14.875 -21.953 1 40.28 235 SER A C 1
ATOM 1742 O O . SER A 1 235 ? -12.016 14.688 -21.844 1 40.28 235 SER A O 1
ATOM 1744 N N . GLY A 1 236 ? -10.297 15.547 -23.016 1 38.53 236 GLY A N 1
ATOM 1745 C CA . GLY A 1 236 ? -11.031 15.555 -24.281 1 38.53 236 GLY A CA 1
ATOM 1746 C C . GLY A 1 236 ? -11.977 14.383 -24.422 1 38.53 236 GLY A C 1
ATOM 1747 O O . GLY A 1 236 ? -13.094 14.531 -24.922 1 38.53 236 GLY A O 1
ATOM 1748 N N . THR A 1 237 ? -11.414 13.172 -24.234 1 40.28 237 THR A N 1
ATOM 1749 C CA . THR A 1 237 ? -12.234 12 -24.516 1 40.28 237 THR A CA 1
ATOM 1750 C C . THR A 1 237 ? -13.047 11.602 -23.281 1 40.28 237 THR A C 1
ATOM 1752 O O . THR A 1 237 ? -13.992 10.82 -23.391 1 40.28 237 THR A O 1
ATOM 1755 N N . LEU A 1 238 ? -12.555 11.672 -22.188 1 38.12 238 LEU A N 1
ATOM 1756 C CA . LEU A 1 238 ? -13.336 11.219 -21.047 1 38.12 238 LEU A CA 1
ATOM 1757 C C . LEU A 1 238 ? -14.125 12.375 -20.438 1 38.12 238 LEU A C 1
ATOM 1759 O O . LEU A 1 238 ? -13.547 13.281 -19.828 1 38.12 238 LEU A O 1
ATOM 1763 N N . ARG A 1 239 ? -15.203 12.922 -20.938 1 42.19 239 ARG A N 1
ATOM 1764 C CA . ARG A 1 239 ? -16.203 13.891 -20.516 1 42.19 239 ARG A CA 1
ATOM 1765 C C . ARG A 1 239 ? -17.125 13.289 -19.453 1 42.19 239 ARG A C 1
ATOM 1767 O O . ARG A 1 239 ? -17.609 12.164 -19.609 1 42.19 239 ARG A O 1
ATOM 1774 N N . GLY A 1 240 ? -17.219 13.758 -18.125 1 48.25 240 GLY A N 1
ATOM 1775 C CA . GLY A 1 240 ? -18.391 13.57 -17.297 1 48.25 240 GLY A CA 1
ATOM 1776 C C . GLY A 1 240 ? -18.062 13.102 -15.891 1 48.25 240 GLY A C 1
ATOM 1777 O O . GLY A 1 240 ? -18.828 13.352 -14.953 1 48.25 240 GLY A O 1
ATOM 1778 N N . GLN A 1 241 ? -17.25 12.008 -15.781 1 50.78 241 GLN A N 1
ATOM 1779 C CA . GLN A 1 241 ? -17.25 11.469 -14.43 1 50.78 241 GLN A CA 1
ATOM 1780 C C . GLN A 1 241 ? -16.234 12.195 -13.539 1 50.78 241 GLN A C 1
ATOM 1782 O O . GLN A 1 241 ? -15.062 12.305 -13.898 1 50.78 241 GLN A O 1
ATOM 1787 N N . ARG A 1 242 ? -16.75 13.094 -12.773 1 54.47 242 ARG A N 1
ATOM 1788 C CA . ARG A 1 242 ? -15.906 13.844 -11.836 1 54.47 242 ARG A CA 1
ATOM 1789 C C . ARG A 1 242 ? -15.32 12.922 -10.773 1 54.47 242 ARG A C 1
ATOM 1791 O O . ARG A 1 242 ? -15.969 11.977 -10.328 1 54.47 242 ARG A O 1
ATOM 1798 N N . HIS A 1 243 ? -13.961 13.07 -10.656 1 56.84 243 HIS A N 1
ATOM 1799 C CA . HIS A 1 243 ? -13.305 12.242 -9.656 1 56.84 243 HIS A CA 1
ATOM 1800 C C . HIS A 1 243 ? -12.664 13.094 -8.57 1 56.84 243 HIS A C 1
ATOM 1802 O O . HIS A 1 243 ? -12.391 14.273 -8.781 1 56.84 243 HIS A O 1
ATOM 1808 N N . ILE A 1 244 ? -12.727 12.68 -7.281 1 55.88 244 ILE A N 1
ATOM 1809 C CA . ILE A 1 244 ? -12.016 13.336 -6.191 1 55.88 244 ILE A CA 1
ATOM 1810 C C . ILE A 1 244 ? -10.547 12.922 -6.199 1 55.88 244 ILE A C 1
ATOM 1812 O O . ILE A 1 244 ? -10.227 11.781 -6.523 1 55.88 244 ILE A O 1
ATOM 1816 N N . ALA A 1 245 ? -9.695 13.852 -6.145 1 55.44 245 ALA A N 1
ATOM 1817 C CA . ALA A 1 245 ? -8.273 13.539 -6.094 1 55.44 245 ALA A CA 1
ATOM 1818 C C . ALA A 1 245 ? -7.539 14.461 -5.125 1 55.44 245 ALA A C 1
ATOM 1820 O O . ALA A 1 245 ? -8.055 15.523 -4.758 1 55.44 245 ALA A O 1
ATOM 1821 N N . GLY A 1 246 ? -6.477 13.883 -4.562 1 61.41 246 GLY A N 1
ATOM 1822 C CA . GLY A 1 246 ? -5.582 14.703 -3.766 1 61.41 246 GLY A CA 1
ATOM 1823 C C . GLY A 1 246 ? -6.07 14.914 -2.346 1 61.41 246 GLY A C 1
ATOM 1824 O O . GLY A 1 246 ? -6.754 14.055 -1.784 1 61.41 246 GLY A O 1
ATOM 1825 N N . GLY A 1 247 ? -5.473 15.93 -1.656 1 68.69 247 GLY A N 1
ATOM 1826 C CA . GLY A 1 247 ? -5.875 16.359 -0.325 1 68.69 247 GLY A CA 1
ATOM 1827 C C . GLY A 1 247 ? -5.27 15.508 0.781 1 68.69 247 GLY A C 1
ATOM 1828 O O . GLY A 1 247 ? -4.324 14.758 0.545 1 68.69 247 GLY A O 1
ATOM 1829 N N . ARG A 1 248 ? -5.898 15.781 1.911 1 81 248 ARG A N 1
ATOM 1830 C CA . ARG A 1 248 ? -5.398 15.117 3.113 1 81 248 ARG A CA 1
ATOM 1831 C C . ARG A 1 248 ? -6.105 13.781 3.334 1 81 248 ARG A C 1
ATOM 1833 O O . ARG A 1 248 ? -7.176 13.734 3.939 1 81 248 ARG A O 1
ATOM 1840 N N . ALA A 1 249 ? -5.41 12.773 2.871 1 81.81 249 ALA A N 1
ATOM 1841 C CA . ALA A 1 249 ? -6.016 11.445 2.807 1 81.81 249 ALA A CA 1
ATOM 1842 C C . ALA A 1 249 ? -6.484 10.984 4.188 1 81.81 249 ALA A C 1
ATOM 1844 O O . ALA A 1 249 ? -7.516 10.32 4.309 1 81.81 249 ALA A O 1
ATOM 1845 N N . ASP A 1 250 ? -5.762 11.375 5.156 1 83.5 250 ASP A N 1
ATOM 1846 C CA . ASP A 1 250 ? -6.121 10.953 6.508 1 83.5 250 ASP A CA 1
ATOM 1847 C C . ASP A 1 250 ? -7.434 11.594 6.949 1 83.5 250 ASP A C 1
ATOM 1849 O O . ASP A 1 250 ? -8.281 10.938 7.551 1 83.5 250 ASP A O 1
ATOM 1853 N N . VAL A 1 251 ? -7.547 12.844 6.66 1 89.94 251 VAL A N 1
ATOM 1854 C CA . VAL A 1 251 ? -8.773 13.562 6.98 1 89.94 251 VAL A CA 1
ATOM 1855 C C . VAL A 1 251 ? -9.93 13.016 6.141 1 89.94 251 VAL A C 1
ATOM 1857 O O . VAL A 1 251 ? -11.023 12.781 6.66 1 89.94 251 VAL A O 1
ATOM 1860 N N . ARG A 1 252 ? -9.648 12.797 4.953 1 90.31 252 ARG A N 1
ATOM 1861 C CA . ARG A 1 252 ? -10.672 12.305 4.035 1 90.31 252 ARG A CA 1
ATOM 1862 C C . ARG A 1 252 ? -11.203 10.945 4.484 1 90.31 252 ARG A C 1
ATOM 1864 O O . ARG A 1 252 ? -12.406 10.695 4.414 1 90.31 252 ARG A O 1
ATOM 1871 N N . ARG A 1 253 ? -10.328 10.117 4.863 1 88.94 253 ARG A N 1
ATOM 1872 C CA . ARG A 1 253 ? -10.742 8.797 5.324 1 88.94 253 ARG A CA 1
ATOM 1873 C C . ARG A 1 253 ? -11.648 8.898 6.543 1 88.94 253 ARG A C 1
ATOM 1875 O O . ARG A 1 253 ? -12.664 8.203 6.633 1 88.94 253 ARG A O 1
ATOM 1882 N N . ALA A 1 254 ? -11.219 9.672 7.477 1 91 254 ALA A N 1
ATOM 1883 C CA . ALA A 1 254 ? -12.047 9.891 8.664 1 91 254 ALA A CA 1
ATOM 1884 C C . ALA A 1 254 ? -13.414 10.453 8.281 1 91 254 ALA A C 1
ATOM 1886 O O . ALA A 1 254 ? -14.438 10.016 8.812 1 91 254 ALA A O 1
ATOM 1887 N N . LEU A 1 255 ? -13.391 11.391 7.387 1 93.25 255 LEU A N 1
ATOM 1888 C CA . LEU A 1 255 ? -14.617 12.016 6.914 1 93.25 255 LEU A CA 1
ATOM 1889 C C . LEU A 1 255 ? -15.508 10.992 6.203 1 93.25 255 LEU A C 1
ATOM 1891 O O . LEU A 1 255 ? -16.734 11.031 6.336 1 93.25 255 LEU A O 1
ATOM 1895 N N . TYR A 1 256 ? -14.945 10.117 5.465 1 93.19 256 TYR A N 1
ATOM 1896 C CA . TYR A 1 256 ? -15.688 9.086 4.754 1 93.19 256 TYR A CA 1
ATOM 1897 C C . TYR A 1 256 ? -16.469 8.211 5.727 1 93.19 256 TYR A C 1
ATOM 1899 O O . TYR A 1 256 ? -17.656 7.957 5.527 1 93.19 256 TYR A O 1
ATOM 1907 N N . LEU A 1 257 ? -15.812 7.762 6.684 1 90.38 257 LEU A N 1
ATOM 1908 C CA . LEU A 1 257 ? -16.453 6.887 7.656 1 90.38 257 LEU A CA 1
ATOM 1909 C C . LEU A 1 257 ? -17.594 7.613 8.375 1 90.38 257 LEU A C 1
ATOM 1911 O O . LEU A 1 257 ? -18.656 7.039 8.594 1 90.38 257 LEU A O 1
ATOM 1915 N N . ALA A 1 258 ? -17.281 8.82 8.742 1 93.44 258 ALA A N 1
ATOM 1916 C CA . ALA A 1 258 ? -18.328 9.625 9.367 1 93.44 258 ALA A CA 1
ATOM 1917 C C . ALA A 1 258 ? -19.516 9.805 8.438 1 93.44 258 ALA A C 1
ATOM 1919 O O . ALA A 1 258 ? -20.672 9.68 8.859 1 93.44 258 ALA A O 1
ATOM 1920 N N . THR A 1 259 ? -19.234 10.086 7.215 1 94.81 259 THR A N 1
ATOM 1921 C CA . THR A 1 259 ? -20.266 10.32 6.219 1 94.81 259 THR A CA 1
ATOM 1922 C C . THR A 1 259 ? -21.078 9.047 5.973 1 94.81 259 THR A C 1
ATOM 1924 O O . THR A 1 259 ? -22.297 9.102 5.828 1 94.81 259 THR A O 1
ATOM 1927 N N . LEU A 1 260 ? -20.344 7.922 5.895 1 94 260 LEU A N 1
ATOM 1928 C CA . LEU A 1 260 ? -21.016 6.641 5.715 1 94 260 LEU A CA 1
ATOM 1929 C C . LEU A 1 260 ? -22.031 6.406 6.824 1 94 260 LEU A C 1
ATOM 1931 O O . LEU A 1 260 ? -23.172 6.023 6.551 1 94 260 LEU A O 1
ATOM 1935 N N . SER A 1 261 ? -21.656 6.652 7.996 1 93.19 261 SER A N 1
ATOM 193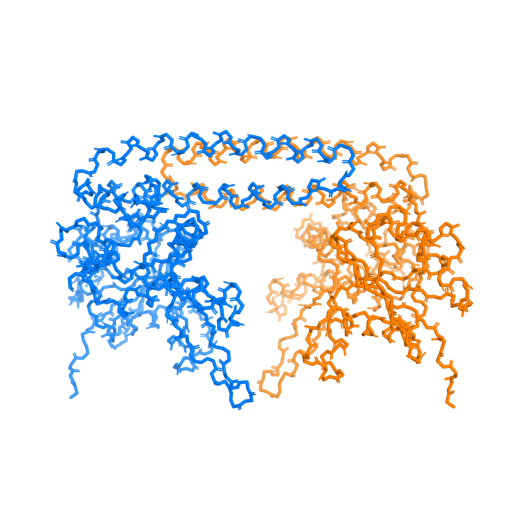6 C CA . SER A 1 261 ? -22.531 6.492 9.148 1 93.19 261 SER A CA 1
ATOM 1937 C C . SER A 1 261 ? -23.703 7.477 9.086 1 93.19 261 SER A C 1
ATOM 1939 O O . SER A 1 261 ? -24.859 7.094 9.289 1 93.19 261 SER A O 1
ATOM 1941 N N . ALA A 1 262 ? -23.422 8.719 8.805 1 93.56 262 ALA A N 1
ATOM 1942 C CA . ALA A 1 262 ? -24.438 9.766 8.758 1 93.56 262 ALA A CA 1
ATOM 1943 C C . ALA A 1 262 ? -25.438 9.516 7.621 1 93.56 262 ALA A C 1
ATOM 1945 O O . ALA A 1 262 ? -26.625 9.828 7.75 1 93.56 262 ALA A O 1
ATOM 1946 N N . ALA A 1 263 ? -24.953 8.945 6.566 1 93.69 263 ALA A N 1
ATOM 1947 C CA . ALA A 1 263 ? -25.766 8.75 5.367 1 93.69 263 ALA A CA 1
ATOM 1948 C C . ALA A 1 263 ? -26.641 7.5 5.492 1 93.69 263 ALA A C 1
ATOM 1950 O O . ALA A 1 263 ? -27.766 7.477 5 1 93.69 263 ALA A O 1
ATOM 1951 N N . THR A 1 264 ? -26.078 6.473 6.191 1 91.75 264 THR A N 1
ATOM 1952 C CA . THR A 1 264 ? -26.75 5.176 6.086 1 91.75 264 THR A CA 1
ATOM 1953 C C . THR A 1 264 ? -27.359 4.77 7.422 1 91.75 264 THR A C 1
ATOM 1955 O O . THR A 1 264 ? -28.234 3.908 7.473 1 91.75 264 THR A O 1
ATOM 1958 N N . HIS A 1 265 ? -26.938 5.387 8.516 1 89.25 265 HIS A N 1
ATOM 1959 C CA . HIS A 1 265 ? -27.375 4.895 9.82 1 89.25 265 HIS A CA 1
ATOM 1960 C C . HIS A 1 265 ? -28.031 6.004 10.633 1 89.25 265 HIS A C 1
ATOM 1962 O O . HIS A 1 265 ? -28.359 5.809 11.805 1 89.25 265 HIS A O 1
ATOM 1968 N N . ALA A 1 266 ? -28.031 7.141 10.125 1 85.94 266 ALA A N 1
ATOM 1969 C CA . ALA A 1 266 ? -28.625 8.266 10.828 1 85.94 266 ALA A CA 1
ATOM 1970 C C . ALA A 1 266 ? -29.75 8.891 10.008 1 85.94 266 ALA A C 1
ATOM 1972 O O . ALA A 1 266 ? -30.172 8.328 8.992 1 85.94 266 ALA A O 1
ATOM 1973 N N . LYS A 1 267 ? -30.406 9.805 10.586 1 85.88 267 LYS A N 1
ATOM 1974 C CA . LYS A 1 267 ? -31.406 10.633 9.906 1 85.88 267 LYS A CA 1
ATOM 1975 C C . LYS A 1 267 ? -30.938 12.078 9.812 1 85.88 267 LYS A C 1
ATOM 1977 O O . LYS A 1 267 ? -30.047 12.5 10.547 1 85.88 267 LYS A O 1
ATOM 1982 N N . GLY A 1 268 ? -31.453 12.75 8.727 1 90.69 268 GLY A N 1
ATOM 1983 C CA . GLY A 1 268 ? -31.109 14.156 8.625 1 90.69 268 GLY A CA 1
ATOM 1984 C C . GLY A 1 268 ? -30.688 14.57 7.227 1 90.69 268 GLY A C 1
ATOM 1985 O O . GLY A 1 268 ? -30.984 13.867 6.254 1 90.69 268 GLY A O 1
ATOM 1986 N N . VAL A 1 269 ? -30.031 15.688 7.223 1 91.88 269 VAL A N 1
ATOM 1987 C CA . VAL A 1 269 ? -29.75 16.375 5.965 1 91.88 269 VAL A CA 1
ATOM 1988 C C . VAL A 1 269 ? -28.828 15.523 5.102 1 91.88 269 VAL A C 1
ATOM 1990 O O . VAL A 1 269 ? -29 15.453 3.881 1 91.88 269 VAL A O 1
ATOM 1993 N N . ILE A 1 270 ? -27.828 14.852 5.781 1 94.94 270 ILE A N 1
ATOM 1994 C CA . ILE A 1 270 ? -26.875 14.07 5.02 1 94.94 270 ILE A CA 1
ATOM 1995 C C . ILE A 1 270 ? -27.531 12.805 4.484 1 94.94 270 ILE A C 1
ATOM 1997 O O . ILE A 1 270 ? -27.344 12.43 3.324 1 94.94 270 ILE A O 1
ATOM 2001 N N . ALA A 1 271 ? -28.297 12.141 5.266 1 94.5 271 ALA A N 1
ATOM 2002 C CA . ALA A 1 271 ? -29.031 10.945 4.859 1 94.5 271 ALA A CA 1
ATOM 2003 C C . ALA A 1 271 ? -30 11.266 3.719 1 94.5 271 ALA A C 1
ATOM 2005 O O . ALA A 1 271 ? -30.062 10.523 2.732 1 94.5 271 ALA A O 1
ATOM 2006 N N . ASP A 1 272 ? -30.766 12.344 3.898 1 94.5 272 ASP A N 1
ATOM 2007 C CA . ASP A 1 272 ? -31.703 12.766 2.873 1 94.5 272 ASP A CA 1
ATOM 2008 C C . ASP A 1 272 ? -31 13.039 1.55 1 94.5 272 ASP A C 1
ATOM 2010 O O . ASP A 1 272 ? -31.5 12.68 0.483 1 94.5 272 ASP A O 1
ATOM 2014 N N . PHE A 1 273 ? -29.922 13.727 1.729 1 94.94 273 PHE A N 1
ATOM 2015 C CA . PHE A 1 273 ? -29.141 14.062 0.542 1 94.94 273 PHE A CA 1
ATOM 2016 C C . PHE A 1 273 ? -28.656 12.805 -0.162 1 94.94 273 PHE A C 1
ATOM 2018 O O . PHE A 1 273 ? -28.766 12.688 -1.385 1 94.94 273 PHE A O 1
ATOM 2025 N N . TYR A 1 274 ? -28.141 11.812 0.566 1 95.81 274 TYR A N 1
ATOM 2026 C CA . TYR A 1 274 ? -27.672 10.547 0.029 1 95.81 274 TYR A CA 1
ATOM 2027 C C . TYR A 1 274 ? -28.781 9.789 -0.67 1 95.81 274 TYR A C 1
ATOM 2029 O O . TYR A 1 274 ? -28.641 9.359 -1.815 1 95.81 274 TYR A O 1
ATOM 2037 N N . GLU A 1 275 ? -29.859 9.656 -0.023 1 95.5 275 GLU A N 1
ATOM 2038 C CA . GLU A 1 275 ? -31.016 8.953 -0.581 1 95.5 275 GLU A CA 1
ATOM 2039 C C . GLU A 1 275 ? -31.5 9.617 -1.865 1 95.5 275 GLU A C 1
ATOM 2041 O O . GLU A 1 275 ? -31.891 8.938 -2.812 1 95.5 275 GLU A O 1
ATOM 2046 N N . GLY A 1 276 ? -31.516 10.898 -1.793 1 95.44 276 GLY A N 1
ATOM 2047 C CA . GLY A 1 276 ? -31.891 11.625 -2.992 1 95.44 276 GLY A CA 1
ATOM 2048 C C . GLY A 1 276 ? -31 11.32 -4.184 1 95.44 276 GLY A C 1
ATOM 2049 O O . GLY A 1 276 ? -31.484 11.141 -5.301 1 95.44 276 GLY A O 1
ATOM 2050 N N . LEU A 1 277 ? -29.703 11.289 -3.898 1 94.62 277 LEU A N 1
ATOM 2051 C CA . LEU A 1 277 ? -28.75 11.008 -4.957 1 94.62 277 LEU A CA 1
ATOM 2052 C C . LEU A 1 277 ? -28.891 9.578 -5.461 1 94.62 277 LEU A C 1
ATOM 2054 O O . LEU A 1 277 ? -28.859 9.336 -6.668 1 94.62 277 LEU A O 1
ATOM 2058 N N . ILE A 1 278 ? -29.078 8.664 -4.531 1 94.38 278 ILE A N 1
ATOM 2059 C CA . ILE A 1 278 ? -29.297 7.266 -4.891 1 94.38 278 ILE A CA 1
ATOM 2060 C C . ILE A 1 278 ? -30.562 7.137 -5.715 1 94.38 278 ILE A C 1
ATOM 2062 O O . ILE A 1 278 ? -30.594 6.418 -6.719 1 94.38 278 ILE A O 1
ATOM 2066 N N . GLY A 1 279 ? -31.578 7.809 -5.316 1 93.94 279 GLY A N 1
ATOM 2067 C CA . GLY A 1 279 ? -32.844 7.816 -6.035 1 93.94 279 GLY A CA 1
ATOM 2068 C C . GLY A 1 279 ? -32.719 8.328 -7.457 1 93.94 279 GLY A C 1
ATOM 2069 O O . GLY A 1 279 ? -33.469 7.902 -8.344 1 93.94 279 GLY A O 1
ATOM 2070 N N . ARG A 1 280 ? -31.812 9.203 -7.68 1 94.44 280 ARG A N 1
ATOM 2071 C CA . ARG A 1 280 ? -31.578 9.773 -9 1 94.44 280 ARG A CA 1
ATOM 2072 C C . ARG A 1 280 ? -30.656 8.883 -9.828 1 94.44 280 ARG A C 1
ATOM 2074 O O . ARG A 1 280 ? -30.234 9.258 -10.93 1 94.44 280 ARG A O 1
ATOM 2081 N N . GLY A 1 281 ? -30.188 7.785 -9.188 1 90.88 281 GLY A N 1
ATOM 2082 C CA . GLY A 1 281 ? -29.438 6.789 -9.938 1 90.88 281 GLY A CA 1
ATOM 2083 C C . GLY A 1 281 ? -27.938 6.926 -9.766 1 90.88 281 GLY A C 1
ATOM 2084 O O . GLY A 1 281 ? -27.156 6.254 -10.453 1 90.88 281 GLY A O 1
ATOM 2085 N N . LYS A 1 282 ? -27.484 7.746 -8.891 1 89.12 282 LYS A N 1
ATOM 2086 C CA . LYS A 1 282 ? -26.047 7.918 -8.688 1 89.12 282 LYS A CA 1
ATOM 2087 C C . LYS A 1 282 ? -25.438 6.699 -7.992 1 89.12 282 LYS A C 1
ATOM 2089 O O . LYS A 1 282 ? -26.031 6.141 -7.07 1 89.12 282 LYS A O 1
ATOM 2094 N N . PRO A 1 283 ? -24.266 6.316 -8.477 1 88.81 283 PRO A N 1
ATOM 2095 C CA . PRO A 1 283 ? -23.578 5.234 -7.77 1 88.81 283 PRO A CA 1
ATOM 2096 C C . PRO A 1 283 ? -23.281 5.578 -6.309 1 88.81 283 PRO A C 1
ATOM 2098 O O . PRO A 1 283 ? -22.984 6.73 -5.992 1 88.81 283 PRO A O 1
ATOM 2101 N N . PRO A 1 284 ? -23.328 4.625 -5.453 1 90 284 PRO A N 1
ATOM 2102 C CA . PRO A 1 284 ? -23.172 4.844 -4.016 1 90 284 PRO A CA 1
ATOM 2103 C C . PRO A 1 284 ? -21.859 5.562 -3.67 1 90 284 PRO A C 1
ATOM 2105 O O . PRO A 1 284 ? -21.859 6.465 -2.832 1 90 284 PRO A O 1
ATOM 2108 N N . LYS A 1 285 ? -20.797 5.188 -4.348 1 89.44 285 LYS A N 1
ATOM 2109 C CA . LYS A 1 285 ? -19.516 5.801 -4.043 1 89.44 285 LYS A CA 1
ATOM 2110 C C . LYS A 1 285 ? -19.516 7.289 -4.395 1 89.44 285 LYS A C 1
ATOM 2112 O O . LYS A 1 285 ? -18.938 8.102 -3.67 1 89.44 285 LYS A O 1
ATOM 2117 N N . VAL A 1 286 ? -20.141 7.629 -5.465 1 87.31 286 VAL A N 1
ATOM 2118 C CA . VAL A 1 286 ? -20.25 9.016 -5.898 1 87.31 286 VAL A CA 1
ATOM 2119 C C . VAL A 1 286 ? -21.156 9.789 -4.934 1 87.31 286 VAL A C 1
ATOM 2121 O O . VAL A 1 286 ? -20.828 10.922 -4.555 1 87.31 286 VAL A O 1
ATOM 2124 N N . ALA A 1 287 ? -22.219 9.195 -4.59 1 92.56 287 ALA A N 1
ATOM 2125 C CA . ALA A 1 287 ? -23.156 9.812 -3.648 1 92.56 287 ALA A CA 1
ATOM 2126 C C . ALA A 1 287 ? -22.484 10.078 -2.309 1 92.56 287 ALA A C 1
ATOM 2128 O O . ALA A 1 287 ? -22.656 11.148 -1.717 1 92.56 287 ALA A O 1
ATOM 2129 N N . LEU A 1 288 ? -21.688 9.172 -1.906 1 94 288 LEU A N 1
ATOM 2130 C CA . LEU A 1 288 ? -21 9.336 -0.635 1 94 288 LEU A CA 1
ATOM 2131 C C . LEU A 1 288 ? -19.969 10.461 -0.712 1 94 288 LEU A C 1
ATOM 2133 O O . LEU A 1 288 ? -19.797 11.219 0.247 1 94 288 LEU A O 1
ATOM 2137 N N . ALA A 1 289 ? -19.297 10.531 -1.829 1 92.31 289 ALA A N 1
ATOM 2138 C CA . ALA A 1 289 ? -18.344 11.617 -2.006 1 92.31 289 ALA A CA 1
ATOM 2139 C C . ALA A 1 289 ? -19.031 12.977 -1.93 1 92.31 289 ALA A C 1
ATOM 2141 O O . ALA A 1 289 ? -18.5 13.906 -1.315 1 92.31 289 ALA A O 1
ATOM 2142 N N . ALA A 1 290 ? -20.156 13.07 -2.559 1 93 290 ALA A N 1
ATOM 2143 C CA . ALA A 1 290 ? -20.953 14.305 -2.494 1 93 290 ALA A CA 1
ATOM 2144 C C . ALA A 1 290 ? -21.375 14.602 -1.063 1 93 290 ALA A C 1
ATOM 2146 O O . ALA A 1 290 ? -21.375 15.758 -0.637 1 93 290 ALA A O 1
ATOM 2147 N N . CYS A 1 291 ? -21.719 13.586 -0.38 1 95.38 291 CYS A N 1
ATOM 2148 C CA . CYS A 1 291 ? -22.125 13.742 1.012 1 95.38 291 CYS A CA 1
ATOM 2149 C C . CYS A 1 291 ? -20.953 14.188 1.875 1 95.38 291 CYS A C 1
ATOM 2151 O O . CYS A 1 291 ? -21.125 14.969 2.812 1 95.38 291 CYS A O 1
ATOM 2153 N N . MET A 1 292 ? -19.797 13.68 1.572 1 95.62 292 MET A N 1
ATOM 2154 C CA . MET A 1 292 ? -18.594 14.094 2.293 1 95.62 292 MET A CA 1
ATOM 2155 C C . MET A 1 292 ? -18.375 15.594 2.154 1 95.62 292 MET A C 1
ATOM 2157 O O . MET A 1 292 ? -18.062 16.281 3.135 1 95.62 292 MET A O 1
ATOM 2161 N N . ARG A 1 293 ? -18.531 16.047 0.96 1 93.94 293 ARG A N 1
ATOM 2162 C CA . ARG A 1 293 ? -18.359 17.484 0.721 1 93.94 293 ARG A CA 1
ATOM 2163 C C . ARG A 1 293 ? -19.391 18.297 1.488 1 93.94 293 ARG A C 1
ATOM 2165 O O . ARG A 1 293 ? -19.062 19.297 2.131 1 93.94 293 ARG A O 1
ATOM 2172 N N . LYS A 1 294 ? -20.594 17.859 1.378 1 94.69 294 LYS A N 1
ATOM 2173 C CA . LYS A 1 294 ? -21.656 18.547 2.098 1 94.69 294 LYS A CA 1
ATOM 2174 C C . LYS A 1 294 ? -21.375 18.578 3.598 1 94.69 294 LYS A C 1
ATOM 2176 O O . LYS A 1 294 ? -21.531 19.625 4.242 1 94.69 294 LYS A O 1
ATOM 2181 N N . LEU A 1 295 ? -20.984 17.484 4.117 1 95.69 295 LEU A N 1
ATOM 2182 C CA . LEU A 1 295 ? -20.703 17.375 5.547 1 95.69 295 LEU A CA 1
ATOM 2183 C C . LEU A 1 295 ? -19.562 18.297 5.961 1 95.69 295 LEU A C 1
ATOM 2185 O O . LEU A 1 295 ? -19.703 19.078 6.906 1 95.69 295 LEU A O 1
ATOM 2189 N N . ILE A 1 296 ? -18.453 18.281 5.227 1 95.69 296 ILE A N 1
ATOM 2190 C CA . ILE A 1 296 ? -17.266 19.047 5.633 1 95.69 296 ILE A CA 1
ATOM 2191 C C . ILE A 1 296 ? -17.547 20.547 5.512 1 95.69 296 ILE A C 1
ATOM 2193 O O . ILE A 1 296 ? -17.062 21.344 6.316 1 95.69 296 ILE A O 1
ATOM 2197 N N . VAL A 1 297 ? -18.312 20.922 4.516 1 94.88 297 VAL A N 1
ATOM 2198 C CA . VAL A 1 297 ? -18.656 22.328 4.336 1 94.88 297 VAL A CA 1
ATOM 2199 C C . VAL A 1 297 ? -19.547 22.797 5.488 1 94.88 297 VAL A C 1
ATOM 2201 O O . VAL A 1 297 ? -19.359 23.891 6.023 1 94.88 297 VAL A O 1
ATOM 2204 N N . ARG A 1 298 ? -20.406 21.969 5.848 1 95.19 298 ARG A N 1
ATOM 2205 C CA . ARG A 1 298 ? -21.297 22.297 6.957 1 95.19 298 ARG A CA 1
ATOM 2206 C C . ARG A 1 298 ? -20.531 22.328 8.273 1 95.19 298 ARG A C 1
ATOM 2208 O O . ARG A 1 298 ? -20.766 23.203 9.117 1 95.19 298 ARG A O 1
ATOM 2215 N N . LEU A 1 299 ? -19.688 21.375 8.477 1 96.12 299 LEU A N 1
ATOM 2216 C CA . LEU A 1 299 ? -18.859 21.375 9.672 1 96.12 299 LEU A CA 1
ATOM 2217 C C . LEU A 1 299 ? -18 22.625 9.742 1 96.12 299 LEU A C 1
ATOM 2219 O O . LEU A 1 299 ? -17.812 23.203 10.82 1 96.12 299 LEU A O 1
ATOM 2223 N N . ASN A 1 300 ? -17.469 23.016 8.609 1 95.25 300 ASN A N 1
ATOM 2224 C CA . ASN A 1 300 ? -16.656 24.219 8.516 1 95.25 300 ASN A CA 1
ATOM 2225 C C . ASN A 1 300 ? -17.453 25.453 8.961 1 95.25 300 ASN A C 1
ATOM 2227 O O . ASN A 1 300 ? -16.953 26.266 9.75 1 95.25 300 ASN A O 1
ATOM 2231 N N . ALA A 1 301 ? -18.641 25.562 8.477 1 94.38 301 ALA A N 1
ATOM 2232 C CA . ALA A 1 301 ? -19.5 26.672 8.836 1 94.38 301 ALA A CA 1
ATOM 2233 C C . ALA A 1 301 ? -19.859 26.641 10.32 1 94.38 301 ALA A C 1
ATOM 2235 O O . ALA A 1 301 ? -19.875 27.672 10.984 1 94.38 301 ALA A O 1
ATOM 2236 N N . MET A 1 302 ? -20.125 25.5 10.773 1 93.88 302 MET A N 1
ATOM 2237 C CA . MET A 1 302 ? -20.469 25.297 12.18 1 93.88 302 MET A CA 1
ATOM 2238 C C . MET A 1 302 ? -19.344 25.766 13.094 1 93.88 302 MET A C 1
ATOM 2240 O O . MET A 1 302 ? -19.578 26.5 14.047 1 93.88 302 MET A O 1
ATOM 2244 N N . VAL A 1 303 ? -18.172 25.359 12.812 1 92.81 303 VAL A N 1
ATOM 2245 C CA . VAL A 1 303 ? -17.016 25.688 13.641 1 92.81 303 VAL A CA 1
ATOM 2246 C C . VAL A 1 303 ? -16.719 27.188 13.547 1 92.81 303 VAL A C 1
ATOM 2248 O O . VAL A 1 303 ? -16.375 27.812 14.547 1 92.81 303 VAL A O 1
ATOM 2251 N N . ALA A 1 304 ? -16.891 27.719 12.375 1 92.19 304 ALA A N 1
ATOM 2252 C CA . ALA A 1 304 ? -16.688 29.156 12.18 1 92.19 304 ALA A CA 1
ATOM 2253 C C . ALA A 1 304 ? -17.625 29.969 13.062 1 92.19 304 ALA A C 1
ATOM 2255 O O . ALA A 1 304 ? -17.25 31.016 13.586 1 92.19 304 ALA A O 1
ATOM 2256 N N . GLN A 1 305 ? -18.797 29.453 13.242 1 91.62 305 GLN A N 1
ATOM 2257 C CA . GLN A 1 305 ? -19.828 30.172 13.984 1 91.62 305 GLN A CA 1
ATOM 2258 C C . GLN A 1 305 ? -19.812 29.781 15.461 1 91.62 305 GLN A C 1
ATOM 2260 O O . GLN A 1 305 ? -20.484 30.406 16.281 1 91.62 305 GLN A O 1
ATOM 2265 N N . GLY A 1 306 ? -19.031 28.844 15.781 1 88 306 GLY A N 1
ATOM 2266 C CA . GLY A 1 306 ? -19.062 28.344 17.141 1 88 306 GLY A CA 1
ATOM 2267 C C . GLY A 1 306 ? -20.406 27.766 17.547 1 88 306 GLY A C 1
ATOM 2268 O O . GLY A 1 306 ? -20.906 28.016 18.641 1 88 306 GLY A O 1
ATOM 2269 N N . ALA A 1 307 ? -20.984 27.078 16.578 1 87.06 307 ALA A N 1
ATOM 2270 C CA . ALA A 1 307 ? -22.344 26.578 16.766 1 87.06 307 ALA A CA 1
ATOM 2271 C C . ALA A 1 307 ? -22.375 25.062 16.734 1 87.06 307 ALA A C 1
ATOM 2273 O O . ALA A 1 307 ? -21.406 24.422 16.312 1 87.06 307 ALA A O 1
ATOM 2274 N N . ASN A 1 308 ? -23.406 24.5 17.297 1 88.75 308 ASN A N 1
ATOM 2275 C CA . ASN A 1 308 ? -23.688 23.078 17.188 1 88.75 308 ASN A CA 1
ATOM 2276 C C . ASN A 1 308 ? -24.297 22.719 15.828 1 88.75 308 ASN A C 1
ATOM 2278 O O . ASN A 1 308 ? -24.734 23.609 15.086 1 88.75 308 ASN A O 1
ATOM 2282 N N . TRP A 1 309 ? -24.281 21.438 15.602 1 91.06 309 TRP A N 1
ATOM 2283 C CA . TRP A 1 309 ? -24.875 20.938 14.359 1 91.06 309 TRP A CA 1
ATOM 2284 C C . TRP A 1 309 ? -26.375 21.172 14.328 1 91.06 309 TRP A C 1
ATOM 2286 O O . TRP A 1 309 ? -27.078 20.875 15.297 1 91.06 309 TRP A O 1
ATOM 2296 N N . GLU A 1 310 ? -26.797 21.797 13.25 1 80.62 310 GLU A N 1
ATOM 2297 C CA . GLU A 1 310 ? -28.234 22.031 13.047 1 80.62 310 GLU A CA 1
ATOM 2298 C C . GLU A 1 310 ? -28.781 21.156 11.922 1 80.62 310 GLU A C 1
ATOM 2300 O O . GLU A 1 310 ? -28.25 21.172 10.805 1 80.62 310 GLU A O 1
ATOM 2305 N N . ALA A 1 311 ? -29.703 20.219 12.203 1 66.75 311 ALA A N 1
ATOM 2306 C CA . ALA A 1 311 ? -30.297 19.312 11.219 1 66.75 311 ALA A CA 1
ATOM 2307 C C . ALA A 1 311 ? -30.906 20.094 10.055 1 66.75 311 ALA A C 1
ATOM 2309 O O . ALA A 1 311 ? -30.875 19.641 8.914 1 66.75 311 ALA A O 1
ATOM 2310 N N . LYS A 1 312 ? -31.672 21.078 10.32 1 57.03 312 LYS A N 1
ATOM 2311 C CA . LYS A 1 312 ? -32.312 21.984 9.359 1 57.03 312 LYS A CA 1
ATOM 2312 C C . LYS A 1 312 ? -31.766 23.391 9.477 1 57.03 312 LYS A C 1
ATOM 2314 O O . LYS A 1 312 ? -32.125 24.156 10.375 1 57.03 312 LYS A O 1
ATOM 2319 N N . PRO A 1 313 ? -30.594 23.656 8.758 1 49 313 PRO A N 1
ATOM 2320 C CA . PRO A 1 313 ? -30.078 25.016 8.969 1 49 313 PRO A CA 1
ATOM 2321 C C . PRO A 1 313 ? -31.125 26.094 8.672 1 49 313 PRO A C 1
ATOM 2323 O O . PRO A 1 313 ? -31.984 25.906 7.805 1 49 313 PRO A O 1
ATOM 2326 N N . ALA A 1 314 ? -31.281 27.172 9.352 1 37.34 314 ALA A N 1
ATOM 2327 C CA . ALA A 1 314 ? -32.219 28.266 9.109 1 37.34 314 ALA A CA 1
ATOM 2328 C C . ALA A 1 314 ? -32.062 28.844 7.703 1 37.34 314 ALA A C 1
ATOM 2330 O O . ALA A 1 314 ? -30.953 28.797 7.141 1 37.34 314 ALA A O 1
ATOM 2331 N N . MET B 1 1 ? -9.148 -19.953 -41.5 1 33.31 1 MET B N 1
ATOM 2332 C CA . MET B 1 1 ? -8.922 -19.234 -40.25 1 33.31 1 MET B CA 1
ATOM 2333 C C . MET B 1 1 ? -8.719 -20.203 -39.094 1 33.31 1 MET B C 1
ATOM 2335 O O . MET B 1 1 ? -9.453 -21.172 -38.969 1 33.31 1 MET B O 1
ATOM 2339 N N . PRO B 1 2 ? -7.605 -20.469 -38.594 1 41.5 2 PRO B N 1
ATOM 2340 C CA . PRO B 1 2 ? -7.441 -21.609 -37.688 1 41.5 2 PRO B CA 1
ATOM 2341 C C . PRO B 1 2 ? -8.562 -21.719 -36.656 1 41.5 2 PRO B C 1
ATOM 2343 O O . PRO B 1 2 ? -9.164 -20.703 -36.281 1 41.5 2 PRO B O 1
ATOM 2346 N N . GLU B 1 3 ? -9.414 -22.625 -36.594 1 47.28 3 GLU B N 1
ATOM 2347 C CA . GLU B 1 3 ? -10.664 -22.859 -35.875 1 47.28 3 GLU B CA 1
ATOM 2348 C C . GLU B 1 3 ? -10.508 -22.547 -34.375 1 47.28 3 GLU B C 1
ATOM 2350 O O . GLU B 1 3 ? -9.664 -23.141 -33.719 1 47.28 3 GLU B O 1
ATOM 2355 N N . SER B 1 4 ? -10.602 -21.344 -33.938 1 57.16 4 SER B N 1
ATOM 2356 C CA . SER B 1 4 ? -10.406 -20.844 -32.562 1 57.16 4 SER B CA 1
ATOM 2357 C C . SER B 1 4 ? -11.094 -21.75 -31.547 1 57.16 4 SER B C 1
ATOM 2359 O O . SER B 1 4 ? -12.25 -22.141 -31.734 1 57.16 4 SER B O 1
ATOM 2361 N N . GLU B 1 5 ? -10.328 -22.594 -30.828 1 73.56 5 GLU B N 1
ATOM 2362 C CA . GLU B 1 5 ? -10.852 -23.469 -29.781 1 73.56 5 GLU B CA 1
ATOM 2363 C C . GLU B 1 5 ? -11.805 -22.719 -28.844 1 73.56 5 GLU B C 1
ATOM 2365 O O . GLU B 1 5 ? -11.547 -21.562 -28.484 1 73.56 5 GLU B O 1
ATOM 2370 N N . ARG B 1 6 ? -13.148 -23.281 -28.828 1 88.19 6 ARG B N 1
ATOM 2371 C CA . ARG B 1 6 ? -14.133 -22.703 -27.938 1 88.19 6 ARG B CA 1
ATOM 2372 C C . ARG B 1 6 ? -13.648 -22.734 -26.484 1 88.19 6 ARG B C 1
ATOM 2374 O O . ARG B 1 6 ? -13.055 -23.719 -26.047 1 88.19 6 ARG B O 1
ATOM 2381 N N . ALA B 1 7 ? -13.742 -21.609 -25.891 1 92.44 7 ALA B N 1
ATOM 2382 C CA . ALA B 1 7 ? -13.281 -21.5 -24.5 1 92.44 7 ALA B CA 1
ATOM 2383 C C . ALA B 1 7 ? -14.328 -20.828 -23.625 1 92.44 7 ALA B C 1
ATOM 2385 O O . ALA B 1 7 ? -15.203 -20.125 -24.125 1 92.44 7 ALA B O 1
ATOM 2386 N N . VAL B 1 8 ? -14.312 -21.125 -22.438 1 94.44 8 VAL B N 1
ATOM 2387 C CA . VAL B 1 8 ? -15.156 -20.5 -21.422 1 94.44 8 VAL B CA 1
ATOM 2388 C C . VAL B 1 8 ? -14.32 -19.547 -20.578 1 94.44 8 VAL B C 1
ATOM 2390 O O . VAL B 1 8 ? -13.172 -19.844 -20.234 1 94.44 8 VAL B O 1
ATOM 2393 N N . GLY B 1 9 ? -14.82 -18.359 -20.344 1 94.44 9 GLY B N 1
ATOM 2394 C CA . GLY B 1 9 ? -14.258 -17.422 -19.375 1 94.44 9 GLY B CA 1
ATOM 2395 C C . GLY B 1 9 ? -15.117 -17.234 -18.141 1 94.44 9 GLY B C 1
ATOM 2396 O O . GLY B 1 9 ? -16.344 -17.172 -18.234 1 94.44 9 GLY B O 1
ATOM 2397 N N . ILE B 1 10 ? -14.469 -17.281 -17 1 94.31 10 ILE B N 1
ATOM 2398 C CA . ILE B 1 10 ? -15.195 -17.125 -15.75 1 94.31 10 ILE B CA 1
ATOM 2399 C C . ILE B 1 10 ? -14.664 -15.898 -15 1 94.31 10 ILE B C 1
ATOM 2401 O O . ILE B 1 10 ? -13.469 -15.805 -14.719 1 94.31 10 ILE B O 1
ATOM 2405 N N . ASP B 1 11 ? -15.5 -14.93 -14.719 1 92.19 11 ASP B N 1
ATOM 2406 C CA . ASP B 1 11 ? -15.211 -13.844 -13.781 1 92.19 11 ASP B CA 1
ATOM 2407 C C . ASP B 1 11 ? -15.672 -14.203 -12.375 1 92.19 11 ASP B C 1
ATOM 2409 O O . ASP B 1 11 ? -16.875 -14.242 -12.094 1 92.19 11 ASP B O 1
ATOM 2413 N N . CYS B 1 12 ? -14.68 -14.438 -11.492 1 89.56 12 CYS B N 1
ATOM 2414 C CA . CYS B 1 12 ? -14.93 -14.977 -10.164 1 89.56 12 CYS B CA 1
ATOM 2415 C C . CYS B 1 12 ? -15.25 -13.859 -9.172 1 89.56 12 CYS B C 1
ATOM 2417 O O . CYS B 1 12 ? -14.359 -13.109 -8.766 1 89.56 12 CYS B O 1
ATOM 2419 N N . GLY B 1 13 ? -16.516 -13.773 -8.82 1 82.19 13 GLY B N 1
ATOM 2420 C CA . GLY B 1 13 ? -16.938 -12.883 -7.746 1 82.19 13 GLY B CA 1
ATOM 2421 C C . GLY B 1 13 ? -17.109 -13.586 -6.414 1 82.19 13 GLY B C 1
ATOM 2422 O O . GLY B 1 13 ? -16.984 -14.812 -6.34 1 82.19 13 GLY B O 1
ATOM 2423 N N . LYS B 1 14 ? -17.312 -12.766 -5.395 1 78.19 14 LYS B N 1
ATOM 2424 C CA . LYS B 1 14 ? -17.5 -13.32 -4.055 1 78.19 14 LYS B CA 1
ATOM 2425 C C . LYS B 1 14 ? -18.734 -14.195 -3.986 1 78.19 14 LYS B C 1
ATOM 2427 O O . LYS B 1 14 ? -18.703 -15.297 -3.43 1 78.19 14 LYS B O 1
ATOM 2432 N N . ASP B 1 15 ? -19.766 -13.758 -4.629 1 85.31 15 ASP B N 1
ATOM 2433 C CA . ASP B 1 15 ? -21.047 -14.438 -4.473 1 85.31 15 ASP B CA 1
ATOM 2434 C C . ASP B 1 15 ? -21.422 -15.195 -5.738 1 85.31 15 ASP B C 1
ATOM 2436 O O . ASP B 1 15 ? -22.141 -16.188 -5.68 1 85.31 15 ASP B O 1
ATOM 2440 N N . PHE B 1 16 ? -20.906 -14.656 -6.883 1 89.56 16 PHE B N 1
ATOM 2441 C CA . PHE B 1 16 ? -21.359 -15.242 -8.141 1 89.56 16 PHE B CA 1
ATOM 2442 C C . PHE B 1 16 ? -20.188 -15.422 -9.102 1 89.56 16 PHE B C 1
ATOM 2444 O O . PHE B 1 16 ? -19.172 -14.734 -8.977 1 89.56 16 PHE B O 1
ATOM 2451 N N . LEU B 1 17 ? -20.375 -16.375 -9.992 1 94.06 17 LEU B N 1
ATOM 2452 C CA . LEU B 1 17 ? -19.5 -16.594 -11.125 1 94.06 17 LEU B CA 1
ATOM 2453 C C . LEU B 1 17 ? -20.172 -16.203 -12.43 1 94.06 17 LEU B C 1
ATOM 2455 O O . LEU B 1 17 ? -21.266 -16.719 -12.742 1 94.06 17 LEU B O 1
ATOM 2459 N N . ASP B 1 18 ? -19.656 -15.266 -13.125 1 93.81 18 ASP B N 1
ATOM 2460 C CA . ASP B 1 18 ? -20.141 -14.93 -14.461 1 93.81 18 ASP B CA 1
ATOM 2461 C C . ASP B 1 18 ? -19.375 -15.695 -15.539 1 93.81 18 ASP B C 1
ATOM 2463 O O . ASP B 1 18 ? -18.141 -15.656 -15.57 1 93.81 18 ASP B O 1
ATOM 2467 N N . VAL B 1 19 ? -20.078 -16.391 -16.359 1 95.5 19 VAL B N 1
ATOM 2468 C CA . VAL B 1 19 ? -19.5 -17.328 -17.312 1 95.5 19 VAL B CA 1
ATOM 2469 C C . VAL B 1 19 ? -19.859 -16.922 -18.734 1 95.5 19 VAL B C 1
ATOM 2471 O O . VAL B 1 19 ? -21 -16.578 -19.016 1 95.5 19 VAL B O 1
ATOM 2474 N N . ALA B 1 20 ? -18.891 -16.906 -19.578 1 94.38 20 ALA B N 1
ATOM 2475 C CA . ALA B 1 20 ? -19.125 -16.594 -20.984 1 94.38 20 ALA B CA 1
ATOM 2476 C C . ALA B 1 20 ? -18.406 -17.578 -21.906 1 94.38 20 ALA B C 1
ATOM 2478 O O . ALA B 1 20 ? -17.438 -18.219 -21.5 1 94.38 20 ALA B O 1
ATOM 2479 N N . VAL B 1 21 ? -18.906 -17.766 -23.109 1 93.81 21 VAL B N 1
ATOM 2480 C CA . VAL B 1 21 ? -18.312 -18.656 -24.094 1 93.81 21 VAL B CA 1
ATOM 2481 C C . VAL B 1 21 ? -17.766 -17.844 -25.281 1 93.81 21 VAL B C 1
ATOM 2483 O O . VAL B 1 21 ? -18.391 -16.875 -25.703 1 93.81 21 VAL B O 1
ATOM 2486 N N . PHE B 1 22 ? -16.609 -18.203 -25.656 1 89.5 22 PHE B N 1
ATOM 2487 C CA . PHE B 1 22 ? -16.031 -17.578 -26.859 1 89.5 22 PHE B CA 1
ATOM 2488 C C . PHE B 1 22 ? -15.375 -18.641 -27.734 1 89.5 22 PHE B C 1
ATOM 2490 O O . PHE B 1 22 ? -14.602 -19.469 -27.25 1 89.5 22 PHE B O 1
ATOM 2497 N N . PRO B 1 23 ? -15.383 -18.609 -29.047 1 85.81 23 PRO B N 1
ATOM 2498 C CA . PRO B 1 23 ? -16.344 -17.766 -29.766 1 85.81 23 PRO B CA 1
ATOM 2499 C C . PRO B 1 23 ? -17.781 -18.219 -29.562 1 85.81 23 PRO B C 1
ATOM 2501 O O . PRO B 1 23 ? -18.031 -19.328 -29.094 1 85.81 23 PRO B O 1
ATOM 2504 N N . GLY B 1 24 ? -18.672 -17.375 -29.891 1 80.44 24 GLY B N 1
ATOM 2505 C CA . GLY B 1 24 ? -20.094 -17.688 -29.797 1 80.44 24 GLY B CA 1
ATOM 2506 C C . GLY B 1 24 ? -20.797 -16.922 -28.688 1 80.44 24 GLY B C 1
ATOM 2507 O O . GLY B 1 24 ? -20.156 -16.203 -27.922 1 80.44 24 GLY B O 1
ATOM 2508 N N . ALA B 1 25 ? -22.094 -17.203 -28.703 1 77 25 ALA B N 1
ATOM 2509 C CA . ALA B 1 25 ? -22.953 -16.5 -27.734 1 77 25 ALA B CA 1
ATOM 2510 C C . ALA B 1 25 ? -23.281 -17.391 -26.547 1 77 25 ALA B C 1
ATOM 2512 O O . ALA B 1 25 ? -23.469 -18.594 -26.703 1 77 25 ALA B O 1
ATOM 2513 N N . GLY B 1 26 ? -22.953 -17.172 -25.312 1 85.5 26 GLY B N 1
ATOM 2514 C CA . GLY B 1 26 ? -23.297 -17.891 -24.094 1 85.5 26 GLY B CA 1
ATOM 2515 C C . GLY B 1 26 ? -22.875 -17.172 -22.828 1 85.5 26 GLY B C 1
ATOM 2516 O O . GLY B 1 26 ? -21.781 -16.609 -22.766 1 85.5 26 GLY B O 1
ATOM 2517 N N . TRP B 1 27 ? -23.828 -17.031 -22.094 1 89.31 27 TRP B N 1
ATOM 2518 C CA . TRP B 1 27 ? -23.578 -16.438 -20.797 1 89.31 27 TRP B CA 1
ATOM 2519 C C . TRP B 1 27 ? -24.359 -17.172 -19.703 1 89.31 27 TRP B C 1
ATOM 2521 O O . TRP B 1 27 ? -25.484 -17.609 -19.938 1 89.31 27 TRP B O 1
ATOM 2531 N N . HIS B 1 28 ? -23.75 -17.359 -18.672 1 92.25 28 HIS B N 1
ATOM 2532 C CA . HIS B 1 28 ? -24.359 -18.031 -17.516 1 92.25 28 HIS B CA 1
ATOM 2533 C C . HIS B 1 28 ? -23.844 -17.438 -16.219 1 92.25 28 HIS B C 1
ATOM 2535 O O . HIS B 1 28 ? -22.75 -16.875 -16.172 1 92.25 28 HIS B O 1
ATOM 2541 N N . ARG B 1 29 ? -24.719 -17.312 -15.234 1 93.94 29 ARG B N 1
ATOM 2542 C CA . ARG B 1 29 ? -24.328 -16.891 -13.891 1 93.94 29 ARG B CA 1
ATOM 2543 C C . ARG B 1 29 ? -24.688 -17.953 -12.859 1 93.94 29 ARG B C 1
ATOM 2545 O O . ARG B 1 29 ? -25.828 -18.453 -12.852 1 93.94 29 ARG B O 1
ATOM 2552 N N . VAL B 1 30 ? -23.781 -18.391 -12.07 1 94.88 30 VAL B N 1
ATOM 2553 C CA . VAL B 1 30 ? -24.031 -19.375 -11.023 1 94.88 30 VAL B CA 1
ATOM 2554 C C . VAL B 1 30 ? -23.516 -18.859 -9.688 1 94.88 30 VAL B C 1
ATOM 2556 O O . VAL B 1 30 ? -22.688 -17.938 -9.648 1 94.88 30 VAL B O 1
ATOM 2559 N N . ALA B 1 31 ? -24.047 -19.438 -8.633 1 93.88 31 ALA B N 1
ATOM 2560 C CA . ALA B 1 31 ? -23.562 -19.078 -7.301 1 93.88 31 ALA B CA 1
ATOM 2561 C C . ALA B 1 31 ? -22.125 -19.578 -7.082 1 93.88 31 ALA B C 1
ATOM 2563 O O . ALA B 1 31 ? -21.781 -20.672 -7.527 1 93.88 31 ALA B O 1
ATOM 2564 N N . ASN B 1 32 ? -21.297 -18.797 -6.465 1 91.69 32 ASN B N 1
ATOM 2565 C CA . ASN B 1 32 ? -19.953 -19.234 -6.109 1 91.69 32 ASN B CA 1
ATOM 2566 C C . ASN B 1 32 ? -19.953 -20.094 -4.848 1 91.69 32 ASN B C 1
ATOM 2568 O O . ASN B 1 32 ? -19.406 -19.688 -3.816 1 91.69 32 ASN B O 1
ATOM 2572 N N . THR B 1 33 ? -20.641 -21.203 -4.969 1 93.06 33 THR B N 1
ATOM 2573 C CA . THR B 1 33 ? -20.797 -22.234 -3.953 1 93.06 33 THR B CA 1
ATOM 2574 C C . THR B 1 33 ? -20.547 -23.625 -4.551 1 93.06 33 THR B C 1
ATOM 2576 O O . THR B 1 33 ? -20.406 -23.766 -5.766 1 93.06 33 THR B O 1
ATOM 2579 N N . SER B 1 34 ? -20.438 -24.578 -3.633 1 93.69 34 SER B N 1
ATOM 2580 C CA . SER B 1 34 ? -20.219 -25.938 -4.109 1 93.69 34 SER B CA 1
ATOM 2581 C C . SER B 1 34 ? -21.312 -26.359 -5.082 1 93.69 34 SER B C 1
ATOM 2583 O O . SER B 1 34 ? -21.031 -27.016 -6.09 1 93.69 34 SER B O 1
ATOM 2585 N N . GLU B 1 35 ? -22.5 -25.953 -4.73 1 94.69 35 GLU B N 1
ATOM 2586 C CA . GLU B 1 35 ? -23.625 -26.266 -5.605 1 94.69 35 GLU B CA 1
ATOM 2587 C C . GLU B 1 35 ? -23.5 -25.547 -6.945 1 94.69 35 GLU B C 1
ATOM 2589 O O . GLU B 1 35 ? -23.75 -26.141 -8 1 94.69 35 GLU B O 1
ATOM 2594 N N . GLY B 1 36 ? -23.125 -24.344 -6.859 1 95.69 36 GLY B N 1
ATOM 2595 C CA . GLY B 1 36 ? -22.938 -23.578 -8.086 1 95.69 36 GLY B CA 1
ATOM 2596 C C . GLY B 1 36 ? -21.812 -24.125 -8.953 1 95.69 36 GLY B C 1
ATOM 2597 O O . GLY B 1 36 ? -21.906 -24.094 -10.18 1 95.69 36 GLY B O 1
ATOM 2598 N N . HIS B 1 37 ? -20.812 -24.656 -8.359 1 96.38 37 HIS B N 1
ATOM 2599 C CA . HIS B 1 37 ? -19.688 -25.25 -9.094 1 96.38 37 HIS B CA 1
ATOM 2600 C C . HIS B 1 37 ? -20.141 -26.5 -9.852 1 96.38 37 HIS B C 1
ATOM 2602 O O . HIS B 1 37 ? -19.734 -26.703 -11 1 96.38 37 HIS B O 1
ATOM 2608 N N . ARG B 1 38 ? -20.953 -27.219 -9.172 1 94.94 38 ARG B N 1
ATOM 2609 C CA . ARG B 1 38 ? -21.453 -28.422 -9.836 1 94.94 38 ARG B CA 1
ATOM 2610 C C . ARG B 1 38 ? -22.297 -28.047 -11.047 1 94.94 38 ARG B C 1
ATOM 2612 O O . ARG B 1 38 ? -22.188 -28.688 -12.102 1 94.94 38 ARG B O 1
ATOM 2619 N N . GLU B 1 39 ? -23.094 -27.062 -10.805 1 95.94 39 GLU B N 1
ATOM 2620 C CA . GLU B 1 39 ? -23.922 -26.578 -11.914 1 95.94 39 GLU B CA 1
ATOM 2621 C C . GLU B 1 39 ? -23.062 -26.109 -13.078 1 95.94 39 GLU B C 1
ATOM 2623 O O . GLU B 1 39 ? -23.375 -26.375 -14.242 1 95.94 39 GLU B O 1
ATOM 2628 N N . LEU B 1 40 ? -22.047 -25.438 -12.766 1 95.75 40 LEU B N 1
ATOM 2629 C CA . LEU B 1 40 ? -21.141 -24.906 -13.773 1 95.75 40 LEU B CA 1
ATOM 2630 C C . LEU B 1 40 ? -20.469 -26.047 -14.547 1 95.75 40 LEU B C 1
ATOM 2632 O O . LEU B 1 40 ? -20.359 -25.984 -15.773 1 95.75 40 LEU B O 1
ATOM 2636 N N . VAL B 1 41 ? -20.016 -27.047 -13.859 1 95.25 41 VAL B N 1
ATOM 2637 C CA . VAL B 1 41 ? -19.375 -28.188 -14.484 1 95.25 41 VAL B CA 1
ATOM 2638 C C . VAL B 1 41 ? -20.328 -28.844 -15.469 1 95.25 41 VAL B C 1
ATOM 2640 O O . VAL B 1 41 ? -19.953 -29.172 -16.594 1 95.25 41 VAL B O 1
ATOM 2643 N N . ALA B 1 42 ? -21.562 -29.031 -15.031 1 94.88 42 ALA B N 1
ATOM 2644 C CA . ALA B 1 42 ? -22.578 -29.625 -15.898 1 94.88 42 ALA B CA 1
ATOM 2645 C C . ALA B 1 42 ? -22.797 -28.781 -17.141 1 94.88 42 ALA B C 1
ATOM 2647 O O . ALA B 1 42 ? -22.891 -29.312 -18.25 1 94.88 42 ALA B O 1
ATOM 2648 N N . TRP B 1 43 ? -22.844 -27.547 -16.938 1 94.62 43 TRP B N 1
ATOM 2649 C CA . TRP B 1 43 ? -23.094 -26.594 -18.016 1 94.62 43 TRP B CA 1
ATOM 2650 C C . TRP B 1 43 ? -21.984 -26.625 -19.047 1 94.62 43 TRP B C 1
ATOM 2652 O O . TRP B 1 43 ? -22.25 -26.594 -20.25 1 94.62 43 TRP B O 1
ATOM 2662 N N . ILE B 1 44 ? -20.797 -26.719 -18.625 1 92.94 44 ILE B N 1
ATOM 2663 C CA . ILE B 1 44 ? -19.625 -26.719 -19.484 1 92.94 44 ILE B CA 1
ATOM 2664 C C . ILE B 1 44 ? -19.516 -28.062 -20.219 1 92.94 44 ILE B C 1
ATOM 2666 O O . ILE B 1 44 ? -19.219 -28.094 -21.406 1 92.94 44 ILE B O 1
ATOM 2670 N N . THR B 1 45 ? -19.797 -29.078 -19.484 1 90.44 45 THR B N 1
ATOM 2671 C CA . THR B 1 45 ? -19.719 -30.422 -20.047 1 90.44 45 THR B CA 1
ATOM 2672 C C . THR B 1 45 ? -20.734 -30.609 -21.156 1 90.44 45 THR B C 1
ATOM 2674 O O . THR B 1 45 ? -20.438 -31.203 -22.203 1 90.44 45 THR B O 1
ATOM 2677 N N . GLU B 1 46 ? -21.859 -30.109 -20.906 1 90.56 46 GLU B N 1
ATOM 2678 C CA . GLU B 1 46 ? -22.922 -30.203 -21.891 1 90.56 46 GLU B CA 1
ATOM 2679 C C . GLU B 1 46 ? -22.547 -29.516 -23.188 1 90.56 46 GLU B C 1
ATOM 2681 O O . GLU B 1 46 ? -22.984 -29.906 -24.266 1 90.56 46 GLU B O 1
ATOM 2686 N N . ARG B 1 47 ? -21.688 -28.625 -23.125 1 89.5 47 ARG B N 1
ATOM 2687 C CA . ARG B 1 47 ? -21.328 -27.812 -24.297 1 89.5 47 ARG B CA 1
ATOM 2688 C C . ARG B 1 47 ? -20.016 -28.297 -24.906 1 89.5 47 ARG B C 1
ATOM 2690 O O . ARG B 1 47 ? -19.562 -27.75 -25.906 1 89.5 47 ARG B O 1
ATOM 2697 N N . ALA B 1 48 ? -19.391 -29.297 -24.359 1 87.44 48 ALA B N 1
ATOM 2698 C CA . ALA B 1 48 ? -18.188 -29.953 -24.828 1 87.44 48 ALA B CA 1
ATOM 2699 C C . ALA B 1 48 ? -17.031 -28.953 -24.953 1 87.44 48 ALA B C 1
ATOM 2701 O O . ALA B 1 48 ? -16.297 -28.969 -25.938 1 87.44 48 ALA B O 1
ATOM 2702 N N . ILE B 1 49 ? -17.062 -28.031 -24.078 1 86.12 49 ILE B N 1
ATOM 2703 C CA . ILE B 1 49 ? -15.953 -27.078 -24.062 1 86.12 49 ILE B CA 1
ATOM 2704 C C . ILE B 1 49 ? -14.844 -27.609 -23.172 1 86.12 49 ILE B C 1
ATOM 2706 O O . ILE B 1 49 ? -15.086 -27.953 -22.016 1 86.12 49 ILE B O 1
ATOM 2710 N N . GLY B 1 50 ? -13.609 -27.594 -23.703 1 81.88 50 GLY B N 1
ATOM 2711 C CA . GLY B 1 50 ? -12.555 -28.297 -23 1 81.88 50 GLY B CA 1
ATOM 2712 C C . GLY B 1 50 ? -11.633 -27.375 -22.234 1 81.88 50 GLY B C 1
ATOM 2713 O O . GLY B 1 50 ? -10.797 -27.828 -21.453 1 81.88 50 GLY B O 1
ATOM 2714 N N . VAL B 1 51 ? -11.797 -26.062 -22.469 1 89 51 VAL B N 1
ATOM 2715 C CA . VAL B 1 51 ? -10.836 -25.203 -21.812 1 89 51 VAL B CA 1
ATOM 2716 C C . VAL B 1 51 ? -11.562 -24.016 -21.172 1 89 51 VAL B C 1
ATOM 2718 O O . VAL B 1 51 ? -12.477 -23.438 -21.766 1 89 51 VAL B O 1
ATOM 2721 N N . VAL B 1 52 ? -11.242 -23.734 -19.891 1 92.44 52 VAL B N 1
ATOM 2722 C CA . VAL B 1 52 ? -11.836 -22.656 -19.109 1 92.44 52 VAL B CA 1
ATOM 2723 C C . VAL B 1 52 ? -10.742 -21.703 -18.625 1 92.44 52 VAL B C 1
ATOM 2725 O O . VAL B 1 52 ? -9.672 -22.156 -18.188 1 92.44 52 VAL B O 1
ATOM 2728 N N . GLY B 1 53 ? -10.961 -20.422 -18.766 1 90.94 53 GLY B N 1
ATOM 2729 C CA . GLY B 1 53 ? -10.062 -19.406 -18.234 1 90.94 53 GLY B CA 1
ATOM 2730 C C . GLY B 1 53 ? -10.617 -18.688 -17.031 1 90.94 53 GLY B C 1
ATOM 2731 O O . GLY B 1 53 ? -11.812 -18.391 -16.969 1 90.94 53 GLY B O 1
ATOM 2732 N N . LEU B 1 54 ? -9.766 -18.516 -16.016 1 91.12 54 LEU B N 1
ATOM 2733 C CA . LEU B 1 54 ? -10.07 -17.75 -14.805 1 91.12 54 LEU B CA 1
ATOM 2734 C C . LEU B 1 54 ? -8.984 -16.719 -14.531 1 91.12 54 LEU B C 1
ATOM 2736 O O . LEU B 1 54 ? -7.828 -16.906 -14.922 1 91.12 54 LEU B O 1
ATOM 2740 N N . GLU B 1 55 ? -9.445 -15.602 -13.906 1 86.69 55 GLU B N 1
ATOM 2741 C CA . GLU B 1 55 ? -8.43 -14.68 -13.398 1 86.69 55 GLU B CA 1
ATOM 2742 C C . GLU B 1 55 ? -8.023 -15.031 -11.977 1 86.69 55 GLU B C 1
ATOM 2744 O O . GLU B 1 55 ? -8.859 -15.422 -11.164 1 86.69 55 GLU B O 1
ATOM 2749 N N . ALA B 1 56 ? -6.754 -14.93 -11.773 1 77.5 56 ALA B N 1
ATOM 2750 C CA . ALA B 1 56 ? -6.293 -15.07 -10.398 1 77.5 56 ALA B CA 1
ATOM 2751 C C . ALA B 1 56 ? -6.965 -14.047 -9.484 1 77.5 56 ALA B C 1
ATOM 2753 O O . ALA B 1 56 ? -7.004 -12.859 -9.797 1 77.5 56 ALA B O 1
ATOM 2754 N N . SER B 1 57 ? -7.625 -14.5 -8.469 1 74.69 57 SER B N 1
ATOM 2755 C CA . SER B 1 57 ? -8.391 -13.641 -7.582 1 74.69 57 SER B CA 1
ATOM 2756 C C . SER B 1 57 ? -8.016 -13.875 -6.121 1 74.69 57 SER B C 1
ATOM 2758 O O . SER B 1 57 ? -8.891 -13.992 -5.262 1 74.69 57 SER B O 1
ATOM 2760 N N . GLY B 1 58 ? -6.762 -13.953 -5.852 1 66.88 58 GLY B N 1
ATOM 2761 C CA . GLY B 1 58 ? -6.301 -14.062 -4.477 1 66.88 58 GLY B CA 1
ATOM 2762 C C . GLY B 1 58 ? -6.738 -15.352 -3.809 1 66.88 58 GLY B C 1
ATOM 2763 O O . GLY B 1 58 ? -6.898 -15.406 -2.586 1 66.88 58 GLY B O 1
ATOM 2764 N N . GLY B 1 59 ? -7.066 -16.391 -4.535 1 72.12 59 GLY B N 1
ATOM 2765 C CA . GLY B 1 59 ? -7.453 -17.672 -3.979 1 72.12 59 GLY B CA 1
ATOM 2766 C C . GLY B 1 59 ? -8.938 -17.969 -4.113 1 72.12 59 GLY B C 1
ATOM 2767 O O . GLY B 1 59 ? -9.367 -19.109 -3.965 1 72.12 59 GLY B O 1
ATOM 2768 N N . TYR B 1 60 ? -9.695 -16.922 -4.43 1 73.88 60 TYR B N 1
ATOM 2769 C CA . TYR B 1 60 ? -11.141 -17.109 -4.562 1 73.88 60 TYR B CA 1
ATOM 2770 C C . TYR B 1 60 ? -11.469 -18 -5.75 1 73.88 60 TYR B C 1
ATOM 2772 O O . TYR B 1 60 ? -12.547 -18.594 -5.805 1 73.88 60 TYR B O 1
ATOM 2780 N N . GLU B 1 61 ? -10.5 -18.031 -6.637 1 85.38 61 GLU B N 1
ATOM 2781 C CA . GLU B 1 61 ? -10.742 -18.812 -7.844 1 85.38 61 GLU B CA 1
ATOM 2782 C C . GLU B 1 61 ? -10.484 -20.297 -7.602 1 85.38 61 GLU B C 1
ATOM 2784 O O . GLU B 1 61 ? -10.891 -21.141 -8.406 1 85.38 61 GLU B O 1
ATOM 2789 N N . ARG B 1 62 ? -9.875 -20.625 -6.453 1 82.31 62 ARG B N 1
ATOM 2790 C CA . ARG B 1 62 ? -9.352 -21.969 -6.254 1 82.31 62 ARG B CA 1
ATOM 2791 C C . ARG B 1 62 ? -10.477 -22.984 -6.164 1 82.31 62 ARG B C 1
ATOM 2793 O O . ARG B 1 62 ? -10.422 -24.031 -6.809 1 82.31 62 ARG B O 1
ATOM 2800 N N . PRO B 1 63 ? -11.547 -22.656 -5.426 1 86 63 PRO B N 1
ATOM 2801 C CA . PRO B 1 63 ? -12.602 -23.656 -5.324 1 86 63 PRO B CA 1
ATOM 2802 C C . PRO B 1 63 ? -13.219 -24 -6.68 1 86 63 PRO B C 1
ATOM 2804 O O . PRO B 1 63 ? -13.398 -25.188 -7 1 86 63 PRO B O 1
ATOM 2807 N N . VAL B 1 64 ? -13.453 -23.047 -7.449 1 91.25 64 VAL B N 1
ATOM 2808 C CA . VAL B 1 64 ? -14.062 -23.312 -8.75 1 91.25 64 VAL B CA 1
ATOM 2809 C C . VAL B 1 64 ? -13.047 -23.969 -9.68 1 91.25 64 VAL B C 1
ATOM 2811 O O . VAL B 1 64 ? -13.383 -24.891 -10.438 1 91.25 64 VAL B O 1
ATOM 2814 N N . ARG B 1 65 ? -11.836 -23.5 -9.633 1 88.88 65 ARG B N 1
ATOM 2815 C CA . ARG B 1 65 ? -10.766 -24.109 -10.406 1 88.88 65 ARG B CA 1
ATOM 2816 C C . ARG B 1 65 ? -10.648 -25.609 -10.109 1 88.88 65 ARG B C 1
ATOM 2818 O O . ARG B 1 65 ? -10.602 -26.422 -11.023 1 88.88 65 ARG B O 1
ATOM 2825 N N . ASN B 1 66 ? -10.672 -25.891 -8.805 1 87.19 66 ASN B N 1
ATOM 2826 C CA . ASN B 1 66 ? -10.523 -27.281 -8.375 1 87.19 66 ASN B CA 1
ATOM 2827 C C . ASN B 1 66 ? -11.711 -28.141 -8.828 1 87.19 66 ASN B C 1
ATOM 2829 O O . ASN B 1 66 ? -11.523 -29.281 -9.266 1 87.19 66 ASN B O 1
ATOM 2833 N N . ALA B 1 67 ? -12.883 -27.625 -8.727 1 91.94 67 ALA B N 1
ATOM 2834 C CA . ALA B 1 67 ? -14.078 -28.344 -9.148 1 91.94 67 ALA B CA 1
ATOM 2835 C C . ALA B 1 67 ? -14.047 -28.656 -10.641 1 91.94 67 ALA B C 1
ATOM 2837 O O . ALA B 1 67 ? -14.367 -29.766 -11.062 1 91.94 67 ALA B O 1
ATOM 2838 N N . LEU B 1 68 ? -13.602 -27.75 -11.398 1 92.06 68 LEU B N 1
ATOM 2839 C CA . LEU B 1 68 ? -13.531 -27.906 -12.844 1 92.06 68 LEU B CA 1
ATOM 2840 C C . LEU B 1 68 ? -12.461 -28.922 -13.234 1 92.06 68 LEU B C 1
ATOM 2842 O O . LEU B 1 68 ? -12.703 -29.797 -14.07 1 92.06 68 LEU B O 1
ATOM 2846 N N . ARG B 1 69 ? -11.336 -28.797 -12.578 1 87.81 69 ARG B N 1
ATOM 2847 C CA . ARG B 1 69 ? -10.25 -29.734 -12.867 1 87.81 69 ARG B CA 1
ATOM 2848 C C . ARG B 1 69 ? -10.641 -31.156 -12.484 1 87.81 69 ARG B C 1
ATOM 2850 O O . ARG B 1 69 ? -10.32 -32.125 -13.195 1 87.81 69 ARG B O 1
ATOM 2857 N N . ALA B 1 70 ? -11.281 -31.281 -11.352 1 88.5 70 ALA B N 1
ATOM 2858 C CA . ALA B 1 70 ? -11.758 -32.594 -10.898 1 88.5 70 ALA B CA 1
ATOM 2859 C C . ALA B 1 70 ? -12.711 -33.219 -11.906 1 88.5 70 ALA B C 1
ATOM 2861 O O . ALA B 1 70 ? -12.781 -34.438 -12.039 1 88.5 70 ALA B O 1
ATOM 2862 N N . ALA B 1 71 ? -13.32 -32.375 -12.656 1 91.12 71 ALA B N 1
ATOM 2863 C CA . ALA B 1 71 ? -14.273 -32.844 -13.656 1 91.12 71 ALA B CA 1
ATOM 2864 C C . ALA B 1 71 ? -13.578 -33.094 -15 1 91.12 71 ALA B C 1
ATOM 2866 O O . ALA B 1 71 ? -14.234 -33.406 -15.992 1 91.12 71 ALA B O 1
ATOM 2867 N N . GLY B 1 72 ? -12.305 -32.844 -15.055 1 87.81 72 GLY B N 1
ATOM 2868 C CA . GLY B 1 72 ? -11.531 -33.125 -16.25 1 87.81 72 GLY B CA 1
ATOM 2869 C C . GLY B 1 72 ? -11.453 -31.938 -17.203 1 87.81 72 GLY B C 1
ATOM 2870 O O . GLY B 1 72 ? -11.023 -32.094 -18.344 1 87.81 72 GLY B O 1
ATOM 2871 N N . VAL B 1 73 ? -11.852 -30.828 -16.766 1 88.94 73 VAL B N 1
ATOM 2872 C CA . VAL B 1 73 ? -11.805 -29.625 -17.594 1 88.94 73 VAL B CA 1
ATOM 2873 C C . VAL B 1 73 ? -10.438 -28.969 -17.484 1 88.94 73 VAL B C 1
ATOM 2875 O O . VAL B 1 73 ? -9.883 -28.859 -16.391 1 88.94 73 VAL B O 1
ATOM 2878 N N . SER B 1 74 ? -9.859 -28.578 -18.609 1 86.94 74 SER B N 1
ATOM 2879 C CA . SER B 1 74 ? -8.617 -27.828 -18.594 1 86.94 74 SER B CA 1
ATOM 2880 C C . SER B 1 74 ? -8.852 -26.391 -18.125 1 86.94 74 SER B C 1
ATOM 2882 O O . SER B 1 74 ? -9.641 -25.656 -18.734 1 86.94 74 SER B O 1
ATOM 2884 N N . VAL B 1 75 ? -8.234 -26.047 -17 1 89.38 75 VAL B N 1
ATOM 2885 C CA . VAL B 1 75 ? -8.445 -24.719 -16.438 1 89.38 75 VAL B CA 1
ATOM 2886 C C . VAL B 1 75 ? -7.156 -23.906 -16.516 1 89.38 75 VAL B C 1
ATOM 2888 O O . VAL B 1 75 ? -6.105 -24.359 -16.062 1 89.38 75 VAL B O 1
ATOM 2891 N N . ARG B 1 76 ? -7.25 -22.75 -17.078 1 83.19 76 ARG B N 1
ATOM 2892 C CA . ARG B 1 76 ? -6.152 -21.781 -17.141 1 83.19 76 ARG B CA 1
ATOM 2893 C C . ARG B 1 76 ? -6.422 -20.594 -16.234 1 83.19 76 ARG B C 1
ATOM 2895 O O . ARG B 1 76 ? -7.488 -19.984 -16.297 1 83.19 76 ARG B O 1
ATOM 2902 N N . VAL B 1 77 ? -5.445 -20.359 -15.359 1 83.94 77 VAL B N 1
ATOM 2903 C CA . VAL B 1 77 ? -5.57 -19.203 -14.484 1 83.94 77 VAL B CA 1
ATOM 2904 C C . VAL B 1 77 ? -4.652 -18.078 -14.969 1 83.94 77 VAL B C 1
ATOM 2906 O O . VAL B 1 77 ? -3.439 -18.266 -15.086 1 83.94 77 VAL B O 1
ATOM 2909 N N . PHE B 1 78 ? -5.305 -16.906 -15.242 1 79.12 78 PHE B N 1
ATOM 2910 C CA . PHE B 1 78 ? -4.559 -15.82 -15.859 1 79.12 78 PHE B CA 1
ATOM 2911 C C . PHE B 1 78 ? -4.258 -14.727 -14.844 1 79.12 78 PHE B C 1
ATOM 2913 O O . PHE B 1 78 ? -5.02 -14.531 -13.891 1 79.12 78 PHE B O 1
ATOM 2920 N N . ASP B 1 79 ? -3.146 -14.039 -15.078 1 75 79 ASP B N 1
ATOM 2921 C CA . ASP B 1 79 ? -2.84 -12.789 -14.398 1 75 79 ASP B CA 1
ATOM 2922 C C . ASP B 1 79 ? -3.855 -11.703 -14.758 1 75 79 ASP B C 1
ATOM 2924 O O . ASP B 1 79 ? -4.051 -11.398 -15.938 1 75 79 ASP B O 1
ATOM 2928 N N . PRO B 1 80 ? -4.457 -11.164 -13.773 1 78.44 80 PRO B N 1
ATOM 2929 C CA . PRO B 1 80 ? -5.477 -10.148 -14.047 1 78.44 80 PRO B CA 1
ATOM 2930 C C . PRO B 1 80 ? -4.953 -9 -14.914 1 78.44 80 PRO B C 1
ATOM 2932 O O . PRO B 1 80 ? -5.684 -8.477 -15.75 1 78.44 80 PRO B O 1
ATOM 2935 N N . ALA B 1 81 ? -3.75 -8.648 -14.758 1 71.56 81 ALA B N 1
ATOM 2936 C CA . ALA B 1 81 ? -3.182 -7.559 -15.539 1 71.56 81 ALA B CA 1
ATOM 2937 C C . ALA B 1 81 ? -3.156 -7.902 -17.016 1 71.56 81 ALA B C 1
ATOM 2939 O O . ALA B 1 81 ? -3.404 -7.039 -17.875 1 71.56 81 ALA B O 1
ATOM 2940 N N . ARG B 1 82 ? -2.908 -9.125 -17.328 1 69.69 82 ARG B N 1
ATOM 2941 C CA . ARG B 1 82 ? -2.863 -9.562 -18.719 1 69.69 82 ARG B CA 1
ATOM 2942 C C . ARG B 1 82 ? -4.242 -9.477 -19.359 1 69.69 82 ARG B C 1
ATOM 2944 O O . ARG B 1 82 ? -4.375 -9.016 -20.5 1 69.69 82 ARG B O 1
ATOM 2951 N N . VAL B 1 83 ? -5.156 -9.914 -18.594 1 78.25 83 VAL B N 1
ATOM 2952 C CA . VAL B 1 83 ? -6.523 -9.875 -19.094 1 78.25 83 VAL B CA 1
ATOM 2953 C C . VAL B 1 83 ? -6.965 -8.43 -19.297 1 78.25 83 VAL B C 1
ATOM 2955 O O . VAL B 1 83 ? -7.605 -8.102 -20.312 1 78.25 83 VAL B O 1
ATOM 2958 N N . ARG B 1 84 ? -6.578 -7.598 -18.344 1 77.38 84 ARG B N 1
ATOM 2959 C CA . ARG B 1 84 ? -6.93 -6.184 -18.422 1 77.38 84 ARG B CA 1
ATOM 2960 C C . ARG B 1 84 ? -6.281 -5.527 -19.641 1 77.38 84 ARG B C 1
ATOM 2962 O O . ARG B 1 84 ? -6.914 -4.738 -20.344 1 77.38 84 ARG B O 1
ATOM 2969 N N . HIS B 1 85 ? -5.07 -5.758 -19.922 1 68.62 85 HIS B N 1
ATOM 2970 C CA . HIS B 1 85 ? -4.375 -5.207 -21.078 1 68.62 85 HIS B CA 1
ATOM 2971 C C . HIS B 1 85 ? -5.012 -5.688 -22.375 1 68.62 85 HIS B C 1
ATOM 2973 O O . HIS B 1 85 ? -5.102 -4.926 -23.344 1 68.62 85 HIS B O 1
ATOM 2979 N N . PHE B 1 86 ? -5.336 -6.914 -22.344 1 73.56 86 PHE B N 1
ATOM 2980 C CA . PHE B 1 86 ? -6.031 -7.465 -23.5 1 73.56 86 PHE B CA 1
ATOM 2981 C C . PHE B 1 86 ? -7.332 -6.715 -23.766 1 73.56 86 PHE B C 1
ATOM 2983 O O . PHE B 1 86 ? -7.637 -6.363 -24.906 1 73.56 86 PHE B O 1
ATOM 2990 N N . ALA B 1 87 ? -8.055 -6.488 -22.656 1 78.75 87 ALA B N 1
ATOM 2991 C CA . ALA B 1 87 ? -9.32 -5.758 -22.766 1 78.75 87 ALA B CA 1
ATOM 2992 C C . ALA B 1 87 ? -9.086 -4.355 -23.328 1 78.75 87 ALA B C 1
ATOM 2994 O O . ALA B 1 87 ? -9.836 -3.898 -24.188 1 78.75 87 ALA B O 1
ATOM 2995 N N . LYS B 1 88 ? -8.094 -3.746 -22.844 1 68.5 88 LYS B N 1
ATOM 2996 C CA . LYS B 1 88 ? -7.762 -2.404 -23.297 1 68.5 88 LYS B CA 1
ATOM 2997 C C . LYS B 1 88 ? -7.375 -2.414 -24.781 1 68.5 88 LYS B C 1
ATOM 2999 O O . LYS B 1 88 ? -7.777 -1.527 -25.531 1 68.5 88 LYS B O 1
ATOM 3004 N N . ALA B 1 89 ? -6.629 -3.33 -25.094 1 62.75 89 ALA B N 1
ATOM 3005 C CA . ALA B 1 89 ? -6.195 -3.469 -26.484 1 62.75 89 ALA B CA 1
ATOM 3006 C C . ALA B 1 89 ? -7.391 -3.656 -27.422 1 62.75 89 ALA B C 1
ATOM 3008 O O . ALA B 1 89 ? -7.359 -3.215 -28.578 1 62.75 89 ALA B O 1
ATOM 3009 N N . LYS B 1 90 ? -8.32 -4.238 -26.891 1 67.25 90 LYS B N 1
ATOM 3010 C CA . LYS B 1 90 ? -9.516 -4.5 -27.688 1 67.25 90 LYS B CA 1
ATOM 3011 C C . LYS B 1 90 ? -10.469 -3.307 -27.672 1 67.25 90 LYS B C 1
ATOM 3013 O O . LYS B 1 90 ? -11.508 -3.322 -28.328 1 67.25 90 LYS B O 1
ATOM 3018 N N . GLY B 1 91 ? -9.992 -2.307 -26.922 1 60.75 91 GLY B N 1
ATOM 3019 C CA . GLY B 1 91 ? -10.789 -1.095 -26.844 1 60.75 91 GLY B CA 1
ATOM 3020 C C . GLY B 1 91 ? -12.008 -1.238 -25.938 1 60.75 91 GLY B C 1
ATOM 3021 O O . GLY B 1 91 ? -12.984 -0.511 -26.094 1 60.75 91 GLY B O 1
ATOM 3022 N N . ARG B 1 92 ? -12 -2.258 -25.312 1 58.34 92 ARG B N 1
ATOM 3023 C CA . ARG B 1 92 ? -13.156 -2.467 -24.438 1 58.34 92 ARG B CA 1
ATOM 3024 C C . ARG B 1 92 ? -13.094 -1.573 -23.219 1 58.34 92 ARG B C 1
ATOM 3026 O O . ARG B 1 92 ? -12.117 -1.615 -22.453 1 58.34 92 ARG B O 1
ATOM 3033 N N . ARG B 1 93 ? -13.961 -0.622 -23.078 1 55.28 93 ARG B N 1
ATOM 3034 C CA . ARG B 1 93 ? -13.977 0.382 -22.016 1 55.28 93 ARG B CA 1
ATOM 3035 C C . ARG B 1 93 ? -15.008 0.038 -20.953 1 55.28 93 ARG B C 1
ATOM 3037 O O . ARG B 1 93 ? -14.844 0.392 -19.781 1 55.28 93 ARG B O 1
ATOM 3044 N N . ALA B 1 94 ? -16.125 -0.557 -21.484 1 52.47 94 ALA B N 1
ATOM 3045 C CA . ALA B 1 94 ? -17.203 -0.807 -20.531 1 52.47 94 ALA B CA 1
ATOM 3046 C C . ALA B 1 94 ? -16.891 -2.01 -19.656 1 52.47 94 ALA B C 1
ATOM 3048 O O . ALA B 1 94 ? -16.406 -3.035 -20.141 1 52.47 94 ALA B O 1
ATOM 3049 N N . LYS B 1 95 ? -16.875 -1.83 -18.375 1 64.88 95 LYS B N 1
ATOM 3050 C CA . LYS B 1 95 ? -16.578 -2.943 -17.469 1 64.88 95 LYS B CA 1
ATOM 3051 C C . LYS B 1 95 ? -17.844 -3.396 -16.734 1 64.88 95 LYS B C 1
ATOM 3053 O O . LYS B 1 95 ? -18.438 -2.629 -15.969 1 64.88 95 LYS B O 1
ATOM 3058 N N . ASN B 1 96 ? -18.484 -4.469 -17.266 1 72.62 96 ASN B N 1
ATOM 3059 C CA . ASN B 1 96 ? -19.438 -5.219 -16.469 1 72.62 96 ASN B CA 1
ATOM 3060 C C . ASN B 1 96 ? -19.078 -6.695 -16.391 1 72.62 96 ASN B C 1
ATOM 3062 O O . ASN B 1 96 ? -18.25 -7.18 -17.172 1 72.62 96 ASN B O 1
ATOM 3066 N N . ASP B 1 97 ? -19.609 -7.344 -15.398 1 77.94 97 ASP B N 1
ATOM 3067 C CA . ASP B 1 97 ? -19.203 -8.703 -15.047 1 77.94 97 ASP B CA 1
ATOM 3068 C C . ASP B 1 97 ? -19.359 -9.641 -16.234 1 77.94 97 ASP B C 1
ATOM 3070 O O . ASP B 1 97 ? -18.516 -10.516 -16.453 1 77.94 97 ASP B O 1
ATOM 3074 N N . ARG B 1 98 ? -20.422 -9.43 -17.094 1 77.62 98 ARG B N 1
ATOM 3075 C CA . ARG B 1 98 ? -20.641 -10.242 -18.281 1 77.62 98 ARG B CA 1
ATOM 3076 C C . ARG B 1 98 ? -19.531 -10 -19.312 1 77.62 98 ARG B C 1
ATOM 3078 O O . ARG B 1 98 ? -18.984 -10.953 -19.875 1 77.62 98 ARG B O 1
ATOM 3085 N N . LEU B 1 99 ? -19.281 -8.766 -19.484 1 80.81 99 LEU B N 1
ATOM 3086 C CA . LEU B 1 99 ? -18.25 -8.398 -20.453 1 80.81 99 LEU B CA 1
ATOM 3087 C C . LEU B 1 99 ? -16.875 -8.852 -19.984 1 80.81 99 LEU B C 1
ATOM 3089 O O . LEU B 1 99 ? -16.047 -9.266 -20.797 1 80.81 99 LEU B O 1
ATOM 3093 N N . ASP B 1 100 ? -16.672 -8.836 -18.672 1 88.12 100 ASP B N 1
ATOM 3094 C CA . ASP B 1 100 ? -15.406 -9.297 -18.125 1 88.12 100 ASP B CA 1
ATOM 3095 C C . ASP B 1 100 ? -15.203 -10.789 -18.375 1 88.12 100 ASP B C 1
ATOM 3097 O O . ASP B 1 100 ? -14.125 -11.219 -18.797 1 88.12 100 ASP B O 1
ATOM 3101 N N . ALA B 1 101 ? -16.328 -11.477 -18.234 1 92.12 101 ALA B N 1
ATOM 3102 C CA . ALA B 1 101 ? -16.25 -12.914 -18.5 1 92.12 101 ALA B CA 1
ATOM 3103 C C . ALA B 1 101 ? -15.992 -13.188 -19.984 1 92.12 101 ALA B C 1
ATOM 3105 O O . ALA B 1 101 ? -15.234 -14.102 -20.328 1 92.12 101 ALA B O 1
ATOM 3106 N N . ALA B 1 102 ? -16.609 -12.414 -20.797 1 89.38 102 ALA B N 1
ATOM 3107 C CA . ALA B 1 102 ? -16.422 -12.594 -22.234 1 89.38 102 ALA B CA 1
ATOM 3108 C C . ALA B 1 102 ? -14.984 -12.312 -22.641 1 89.38 102 ALA B C 1
ATOM 3110 O O . ALA B 1 102 ? -14.422 -13.016 -23.484 1 89.38 102 ALA B O 1
ATOM 3111 N N . VAL B 1 103 ? -14.414 -11.305 -22.016 1 88 103 VAL B N 1
ATOM 3112 C CA . VAL B 1 103 ? -13.016 -10.961 -22.281 1 88 103 VAL B CA 1
ATOM 3113 C C . VAL B 1 103 ? -12.109 -12.117 -21.875 1 88 103 VAL B C 1
ATOM 3115 O O . VAL B 1 103 ? -11.195 -12.484 -22.609 1 88 103 VAL B O 1
ATOM 3118 N N . ILE B 1 104 ? -12.391 -12.68 -20.734 1 90.31 104 ILE B N 1
ATOM 3119 C CA . ILE B 1 104 ? -11.594 -13.797 -20.234 1 90.31 104 ILE B CA 1
ATOM 3120 C C . ILE B 1 104 ? -11.727 -14.984 -21.188 1 90.31 104 ILE B C 1
ATOM 3122 O O . ILE B 1 104 ? -10.75 -15.664 -21.484 1 90.31 104 ILE B O 1
ATOM 3126 N N . ALA B 1 105 ? -12.938 -15.242 -21.703 1 90.81 105 ALA B N 1
ATOM 3127 C CA . ALA B 1 105 ? -13.18 -16.344 -22.641 1 90.81 105 ALA B CA 1
ATOM 3128 C C . ALA B 1 105 ? -12.383 -16.156 -23.922 1 90.81 105 ALA B C 1
ATOM 3130 O O . ALA B 1 105 ? -11.727 -17.094 -24.391 1 90.81 105 ALA B O 1
ATOM 3131 N N . GLU B 1 106 ? -12.492 -15 -24.391 1 86.5 106 GLU B N 1
ATOM 3132 C CA . GLU B 1 106 ? -11.766 -14.719 -25.625 1 86.5 106 GLU B CA 1
ATOM 3133 C C . GLU B 1 106 ? -10.258 -14.82 -25.406 1 86.5 106 GLU B C 1
ATOM 3135 O O . GLU B 1 106 ? -9.547 -15.375 -26.25 1 86.5 106 GLU B O 1
ATOM 3140 N N . PHE B 1 107 ? -9.805 -14.25 -24.375 1 85.81 107 PHE B N 1
ATOM 3141 C CA . PHE B 1 107 ? -8.391 -14.352 -24.031 1 85.81 107 PHE B CA 1
ATOM 3142 C C . PHE B 1 107 ? -7.953 -15.805 -23.938 1 85.81 107 PHE B C 1
ATOM 3144 O O . PHE B 1 107 ? -6.895 -16.172 -24.453 1 85.81 107 PHE B O 1
ATOM 3151 N N . THR B 1 108 ? -8.711 -16.625 -23.312 1 86.19 108 THR B N 1
ATOM 3152 C CA . THR B 1 108 ? -8.445 -18.047 -23.141 1 86.19 108 THR B CA 1
ATOM 3153 C C . THR B 1 108 ? -8.359 -18.734 -24.5 1 86.19 108 THR B C 1
ATOM 3155 O O . THR B 1 108 ? -7.457 -19.547 -24.719 1 86.19 108 THR B O 1
ATOM 3158 N N . ALA B 1 109 ? -9.266 -18.438 -25.344 1 84.19 109 ALA B N 1
ATOM 3159 C CA . ALA B 1 109 ? -9.344 -19.062 -26.656 1 84.19 109 ALA B CA 1
ATOM 3160 C C . ALA B 1 109 ? -8.148 -18.688 -27.531 1 84.19 109 ALA B C 1
ATOM 3162 O O . ALA B 1 109 ? -7.742 -19.453 -28.406 1 84.19 109 ALA B O 1
ATOM 3163 N N . THR B 1 110 ? -7.66 -17.516 -27.25 1 74.81 110 THR B N 1
ATOM 3164 C CA . THR B 1 110 ? -6.637 -17 -28.141 1 74.81 110 THR B CA 1
ATOM 3165 C C . THR B 1 110 ? -5.238 -17.281 -27.594 1 74.81 110 THR B C 1
ATOM 3167 O O . THR B 1 110 ? -4.254 -17.203 -28.344 1 74.81 110 THR B O 1
ATOM 3170 N N . GLN B 1 111 ? -5.148 -17.328 -26.281 1 68.25 111 GLN B N 1
ATOM 3171 C CA . GLN B 1 111 ? -3.828 -17.516 -25.703 1 68.25 111 GLN B CA 1
ATOM 3172 C C . GLN B 1 111 ? -3.375 -18.969 -25.844 1 68.25 111 GLN B C 1
ATOM 3174 O O . GLN B 1 111 ? -4.191 -19.891 -25.766 1 68.25 111 GLN B O 1
ATOM 3179 N N . THR B 1 112 ? -2.217 -19.172 -26.438 1 54.88 112 THR B N 1
ATOM 3180 C CA . THR B 1 112 ? -1.632 -20.5 -26.562 1 54.88 112 THR B CA 1
ATOM 3181 C C . THR B 1 112 ? -1.518 -21.172 -25.203 1 54.88 112 THR B C 1
ATOM 3183 O O . THR B 1 112 ? -1.35 -20.5 -24.188 1 54.88 112 THR B O 1
ATOM 3186 N N . ALA B 1 113 ? -1.696 -22.531 -25.141 1 51.25 113 ALA B N 1
ATOM 3187 C CA . ALA B 1 113 ? -1.734 -23.469 -24.016 1 51.25 113 ALA B CA 1
ATOM 3188 C C . ALA B 1 113 ? -0.607 -23.188 -23.031 1 51.25 113 ALA B C 1
ATOM 3190 O O . ALA B 1 113 ? 0.568 -23.172 -23.406 1 51.25 113 ALA B O 1
ATOM 3191 N N . GLU B 1 114 ? -0.778 -22.156 -22.234 1 52.41 114 GLU B N 1
ATOM 3192 C CA . GLU B 1 114 ? 0.244 -22.094 -21.188 1 52.41 114 GLU B CA 1
ATOM 3193 C C . GLU B 1 114 ? 0.318 -23.391 -20.406 1 52.41 114 GLU B C 1
ATOM 3195 O O . GLU B 1 114 ? -0.646 -24.156 -20.359 1 52.41 114 GLU B O 1
ATOM 3200 N N . LEU B 1 115 ? 1.566 -23.844 -20.109 1 50.88 115 LEU B N 1
ATOM 3201 C CA . LEU B 1 115 ? 1.885 -25.031 -19.328 1 50.88 115 LEU B CA 1
ATOM 3202 C C . LEU B 1 115 ? 0.968 -25.141 -18.125 1 50.88 115 LEU B C 1
ATOM 3204 O O . LEU B 1 115 ? 0.869 -24.203 -17.328 1 50.88 115 LEU B O 1
ATOM 3208 N N . LEU B 1 116 ? -0.139 -25.859 -18.297 1 51.22 116 LEU B N 1
ATOM 3209 C CA . LEU B 1 116 ? -1.01 -26.219 -17.188 1 51.22 116 LEU B CA 1
ATOM 3210 C C . LEU B 1 116 ? -0.23 -26.969 -16.109 1 51.22 116 LEU B C 1
ATOM 3212 O O . LEU B 1 116 ? 0.263 -28.062 -16.344 1 51.22 116 LEU B O 1
ATOM 3216 N N . LEU B 1 117 ? 0.417 -26.281 -15.25 1 55.16 117 LEU B N 1
ATOM 3217 C CA . LEU B 1 117 ? 1.048 -27.062 -14.195 1 55.16 117 LEU B CA 1
ATOM 3218 C C . LEU B 1 117 ? -0.002 -27.688 -13.273 1 55.16 117 LEU B C 1
ATOM 3220 O O . LEU B 1 117 ? -0.991 -27.031 -12.93 1 55.16 117 LEU B O 1
ATOM 3224 N N . PRO B 1 118 ? 0.01 -29.062 -13.273 1 55.41 118 PRO B N 1
ATOM 3225 C CA . PRO B 1 118 ? -0.93 -29.75 -12.383 1 55.41 118 PRO B CA 1
ATOM 3226 C C . PRO B 1 118 ? -0.984 -29.125 -10.992 1 55.41 118 PRO B C 1
ATOM 3228 O O . PRO B 1 118 ? 0.014 -28.578 -10.516 1 55.41 118 PRO B O 1
ATOM 3231 N N . ALA B 1 119 ? -2.211 -29.172 -10.461 1 60.31 119 ALA B N 1
ATOM 3232 C CA . ALA B 1 119 ? -2.441 -28.703 -9.102 1 60.31 119 ALA B CA 1
ATOM 3233 C C . ALA B 1 119 ? -1.75 -29.594 -8.078 1 60.31 119 ALA B C 1
ATOM 3235 O O . ALA B 1 119 ? -1.912 -30.812 -8.102 1 60.31 119 ALA B O 1
ATOM 3236 N N . ASP B 1 120 ? -0.588 -29.297 -7.453 1 71.06 120 ASP B N 1
ATOM 3237 C CA . ASP B 1 120 ? 0.028 -29.938 -6.293 1 71.06 120 ASP B CA 1
ATOM 3238 C C . ASP B 1 120 ? -0.378 -29.219 -5 1 71.06 120 ASP B C 1
ATOM 3240 O O . ASP B 1 120 ? 0.022 -28.078 -4.762 1 71.06 120 ASP B O 1
ATOM 3244 N N . PRO B 1 121 ? -1.369 -29.953 -4.297 1 74.94 121 PRO B N 1
ATOM 3245 C CA . PRO B 1 121 ? -1.875 -29.328 -3.072 1 74.94 121 PRO B CA 1
ATOM 3246 C C . PRO B 1 121 ? -0.758 -28.844 -2.156 1 74.94 121 PRO B C 1
ATOM 3248 O O . PRO B 1 121 ? -0.9 -27.797 -1.505 1 74.94 121 PRO B O 1
ATOM 3251 N N . ALA B 1 122 ? 0.276 -29.703 -2.105 1 79.81 122 ALA B N 1
ATOM 3252 C CA . ALA B 1 122 ? 1.396 -29.297 -1.257 1 79.81 122 ALA B CA 1
ATOM 3253 C C . ALA B 1 122 ? 2.051 -28.016 -1.782 1 79.81 122 ALA B C 1
ATOM 3255 O O . ALA B 1 122 ? 2.465 -27.156 -1.001 1 79.81 122 ALA B O 1
ATOM 3256 N N . ARG B 1 123 ? 2.1 -27.969 -3.043 1 83.19 123 ARG B N 1
ATOM 3257 C CA . ARG B 1 123 ? 2.658 -26.766 -3.65 1 83.19 123 ARG B CA 1
ATOM 3258 C C . ARG B 1 123 ? 1.768 -25.562 -3.389 1 83.19 123 ARG B C 1
ATOM 3260 O O . ARG B 1 123 ? 2.262 -24.469 -3.117 1 83.19 123 ARG B O 1
ATOM 3267 N N . GLU B 1 124 ? 0.516 -25.797 -3.469 1 83.38 124 GLU B N 1
ATOM 3268 C CA . GLU B 1 124 ? -0.44 -24.719 -3.213 1 83.38 124 GLU B CA 1
ATOM 3269 C C . GLU B 1 124 ? -0.367 -24.25 -1.764 1 83.38 124 GLU B C 1
ATOM 3271 O O . GLU B 1 124 ? -0.445 -23.047 -1.49 1 83.38 124 GLU B O 1
ATOM 3276 N N . GLU B 1 125 ? -0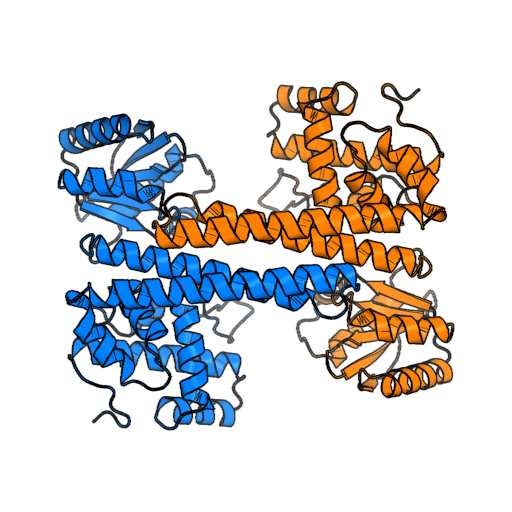.241 -25.219 -0.914 1 88.75 125 GLU B N 1
ATOM 3277 C CA . GLU B 1 125 ? -0.097 -24.891 0.501 1 88.75 125 GLU B CA 1
ATOM 3278 C C . GLU B 1 125 ? 1.152 -24.047 0.749 1 88.75 125 GLU B C 1
ATOM 3280 O O . GLU B 1 125 ? 1.095 -23.031 1.439 1 88.75 125 GLU B O 1
ATOM 3285 N N . LEU B 1 126 ? 2.199 -24.516 0.192 1 91.25 126 LEU B N 1
ATOM 3286 C CA . LEU B 1 126 ? 3.473 -23.812 0.354 1 91.25 126 LEU B CA 1
ATOM 3287 C C . LEU B 1 126 ? 3.406 -22.422 -0.248 1 91.25 126 LEU B C 1
ATOM 3289 O O . LEU B 1 126 ? 3.902 -21.453 0.345 1 91.25 126 LEU B O 1
ATOM 3293 N N . ALA B 1 127 ? 2.762 -22.312 -1.378 1 90 127 ALA B N 1
ATOM 3294 C CA . ALA B 1 127 ? 2.576 -21 -2.012 1 90 127 ALA B CA 1
ATOM 3295 C C . ALA B 1 127 ? 1.8 -20.062 -1.1 1 90 127 ALA B C 1
ATOM 3297 O O . ALA B 1 127 ? 2.148 -18.891 -0.975 1 90 127 ALA B O 1
ATOM 3298 N N . GLY B 1 128 ? 0.788 -20.578 -0.467 1 91.81 128 GLY B N 1
ATOM 3299 C CA . GLY B 1 128 ? -0.001 -19.797 0.465 1 91.81 128 GLY B CA 1
ATOM 3300 C C . GLY B 1 128 ? 0.797 -19.297 1.661 1 91.81 128 GLY B C 1
ATOM 3301 O O . GLY B 1 128 ? 0.635 -18.172 2.102 1 91.81 128 GLY B O 1
ATOM 3302 N N . LEU B 1 129 ? 1.681 -20.203 2.164 1 95.5 129 LEU B N 1
ATOM 3303 C CA . LEU B 1 129 ? 2.539 -19.844 3.287 1 95.5 129 LEU B CA 1
ATOM 3304 C C . LEU B 1 129 ? 3.504 -18.734 2.895 1 95.5 129 LEU B C 1
ATOM 3306 O O . LEU B 1 129 ? 3.684 -17.766 3.643 1 95.5 129 LEU B O 1
ATOM 3310 N N . ILE B 1 130 ? 4.027 -18.844 1.742 1 93.69 130 ILE B N 1
ATOM 3311 C CA . ILE B 1 130 ? 5.004 -17.875 1.252 1 93.69 130 ILE B CA 1
ATOM 3312 C C . ILE B 1 130 ? 4.336 -16.516 1.061 1 93.69 130 ILE B C 1
ATOM 3314 O O . ILE B 1 130 ? 4.891 -15.492 1.443 1 93.69 130 ILE B O 1
ATOM 3318 N N . LYS B 1 131 ? 3.156 -16.516 0.509 1 91.94 131 LYS B N 1
ATOM 3319 C CA . LYS B 1 131 ? 2.42 -15.273 0.265 1 91.94 131 LYS B CA 1
ATOM 3320 C C . LYS B 1 131 ? 2.061 -14.578 1.575 1 91.94 131 LYS B C 1
ATOM 3322 O O . LYS B 1 131 ? 2.201 -13.359 1.696 1 91.94 131 LYS B O 1
ATOM 3327 N N . ALA B 1 132 ? 1.612 -15.359 2.525 1 96 132 ALA B N 1
ATOM 3328 C CA . ALA B 1 132 ? 1.283 -14.805 3.834 1 96 132 ALA B CA 1
ATOM 3329 C C . ALA B 1 132 ? 2.52 -14.203 4.504 1 96 132 ALA B C 1
ATOM 3331 O O . ALA B 1 132 ? 2.451 -13.125 5.094 1 96 132 ALA B O 1
ATOM 3332 N N . ARG B 1 133 ? 3.627 -14.914 4.387 1 96.25 133 ARG B N 1
ATOM 3333 C CA . ARG B 1 133 ? 4.879 -14.406 4.941 1 96.25 133 ARG B CA 1
ATOM 3334 C C . ARG B 1 133 ? 5.246 -13.062 4.328 1 96.25 133 ARG B C 1
ATOM 3336 O O . ARG B 1 133 ? 5.641 -12.133 5.039 1 96.25 133 ARG B O 1
ATOM 3343 N N . ARG B 1 134 ? 5.121 -13.008 3.096 1 93.44 134 ARG B N 1
ATOM 3344 C CA . ARG B 1 134 ? 5.457 -11.773 2.387 1 93.44 134 ARG B CA 1
ATOM 3345 C C . ARG B 1 134 ? 4.586 -10.617 2.855 1 93.44 134 ARG B C 1
ATOM 3347 O O . ARG B 1 134 ? 5.062 -9.492 3.006 1 93.44 134 ARG B O 1
ATOM 3354 N N . LEU B 1 135 ? 3.324 -10.922 2.988 1 95.25 135 LEU B N 1
ATOM 3355 C CA . LEU B 1 135 ? 2.395 -9.906 3.482 1 95.25 135 LEU B CA 1
ATOM 3356 C C . LEU B 1 135 ? 2.834 -9.383 4.848 1 95.25 135 LEU B C 1
ATOM 3358 O O . LEU B 1 135 ? 2.896 -8.172 5.062 1 95.25 135 LEU B O 1
ATOM 3362 N N . LEU B 1 136 ? 3.219 -10.297 5.719 1 97.94 136 LEU B N 1
ATOM 3363 C CA . LEU B 1 136 ? 3.666 -9.93 7.055 1 97.94 136 LEU B CA 1
ATOM 3364 C C . LEU B 1 136 ? 4.949 -9.102 6.988 1 97.94 136 LEU B C 1
ATOM 3366 O O . LEU B 1 136 ? 5.082 -8.102 7.691 1 97.94 136 LEU B O 1
ATOM 3370 N N . VAL B 1 137 ? 5.844 -9.523 6.129 1 95.62 137 VAL B N 1
ATOM 3371 C CA . VAL B 1 137 ? 7.117 -8.828 5.984 1 95.62 137 VAL B CA 1
ATOM 3372 C C . VAL B 1 137 ? 6.871 -7.402 5.488 1 95.62 137 VAL B C 1
ATOM 3374 O O . VAL B 1 137 ? 7.457 -6.449 6.004 1 95.62 137 VAL B O 1
ATOM 3377 N N . SER B 1 138 ? 6.016 -7.297 4.531 1 95.69 138 SER B N 1
ATOM 3378 C CA . SER B 1 138 ? 5.695 -5.992 3.959 1 95.69 138 SER B CA 1
ATOM 3379 C C . SER B 1 138 ? 5.09 -5.062 5.004 1 95.69 138 SER B C 1
ATOM 3381 O O . SER B 1 138 ? 5.496 -3.906 5.125 1 95.69 138 SER B O 1
ATOM 3383 N N . LYS B 1 139 ? 4.086 -5.559 5.777 1 97.88 139 LYS B N 1
ATOM 3384 C CA . LYS B 1 139 ? 3.426 -4.727 6.781 1 97.88 139 LYS B CA 1
ATOM 3385 C C . LYS B 1 139 ? 4.387 -4.367 7.91 1 97.88 139 LYS B C 1
ATOM 3387 O O . LYS B 1 139 ? 4.344 -3.25 8.438 1 97.88 139 LYS B O 1
ATOM 3392 N N . ARG B 1 140 ? 5.293 -5.328 8.281 1 97.88 140 ARG B N 1
ATOM 3393 C CA . ARG B 1 140 ? 6.309 -5.043 9.297 1 97.88 140 ARG B CA 1
ATOM 3394 C C . ARG B 1 140 ? 7.195 -3.879 8.867 1 97.88 140 ARG B C 1
ATOM 3396 O O . ARG B 1 140 ? 7.48 -2.984 9.664 1 97.88 140 ARG B O 1
ATOM 3403 N N . ALA B 1 141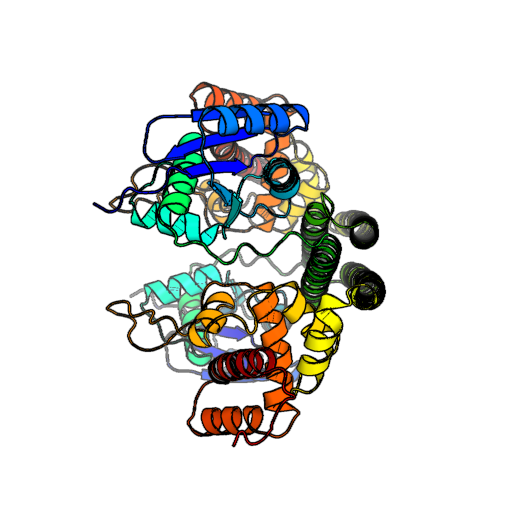 ? 7.605 -3.945 7.625 1 95.25 141 ALA B N 1
ATOM 3404 C CA . ALA B 1 141 ? 8.453 -2.881 7.102 1 95.25 141 ALA B CA 1
ATOM 3405 C C . ALA B 1 141 ? 7.73 -1.539 7.113 1 95.25 141 ALA B C 1
ATOM 3407 O O . ALA B 1 141 ? 8.305 -0.52 7.5 1 95.25 141 ALA B O 1
ATOM 3408 N N . ASP B 1 142 ? 6.477 -1.558 6.684 1 95.12 142 ASP B N 1
ATOM 3409 C CA . ASP B 1 142 ? 5.672 -0.34 6.68 1 95.12 142 ASP B CA 1
ATOM 3410 C C . ASP B 1 142 ? 5.574 0.259 8.078 1 95.12 142 ASP B C 1
ATOM 3412 O O . ASP B 1 142 ? 5.754 1.465 8.258 1 95.12 142 ASP B O 1
ATOM 3416 N N . LEU B 1 143 ? 5.262 -0.564 9.031 1 97.56 143 LEU B N 1
ATOM 3417 C CA . LEU B 1 143 ? 5.133 -0.111 10.414 1 97.56 143 LEU B CA 1
ATOM 3418 C C . LEU B 1 143 ? 6.461 0.415 10.938 1 97.56 143 LEU B C 1
ATOM 3420 O O . LEU B 1 143 ? 6.496 1.416 11.656 1 97.56 143 LEU B O 1
ATOM 3424 N N . GLY B 1 144 ? 7.52 -0.268 10.57 1 96.75 144 GLY B N 1
ATOM 3425 C CA . GLY B 1 144 ? 8.844 0.158 10.992 1 96.75 144 GLY B CA 1
ATOM 3426 C C . GLY B 1 144 ? 9.188 1.567 10.547 1 96.75 144 GLY B C 1
ATOM 3427 O O . GLY B 1 144 ? 9.82 2.322 11.289 1 96.75 144 GLY B O 1
ATOM 3428 N N . LYS B 1 145 ? 8.789 1.922 9.438 1 91.75 145 LYS B N 1
ATOM 3429 C CA . LYS B 1 145 ? 9.062 3.244 8.883 1 91.75 145 LYS B CA 1
ATOM 3430 C C . LYS B 1 145 ? 8.359 4.336 9.688 1 91.75 145 LYS B C 1
ATOM 3432 O O . LYS B 1 145 ? 8.75 5.504 9.625 1 91.75 145 LYS B O 1
ATOM 3437 N N . GLY B 1 146 ? 7.336 3.977 10.383 1 91.06 146 GLY B N 1
ATOM 3438 C CA . GLY B 1 146 ? 6.574 4.938 11.164 1 91.06 146 GLY B CA 1
ATOM 3439 C C . GLY B 1 146 ? 7.172 5.195 12.531 1 91.06 146 GLY B C 1
ATOM 3440 O O . GLY B 1 146 ? 6.738 6.105 13.242 1 91.06 146 GLY B O 1
ATOM 3441 N N . ILE B 1 147 ? 8.156 4.492 12.875 1 93.31 147 ILE B N 1
ATOM 3442 C CA . ILE B 1 147 ? 8.664 4.512 14.242 1 93.31 147 ILE B CA 1
ATOM 3443 C C . ILE B 1 147 ? 9.508 5.77 14.453 1 93.31 147 ILE B C 1
ATOM 3445 O O . ILE B 1 147 ? 9.328 6.48 15.445 1 93.31 147 ILE B O 1
ATOM 3449 N N . PRO B 1 148 ? 10.32 6.078 13.281 1 84.31 148 PRO B N 1
ATOM 3450 C CA . PRO B 1 148 ? 11.141 7.27 13.516 1 84.31 148 PRO B CA 1
ATOM 3451 C C . PRO B 1 148 ? 10.312 8.539 13.664 1 84.31 148 PRO B C 1
ATOM 3453 O O . PRO B 1 148 ? 9.391 8.781 12.875 1 84.31 148 PRO B O 1
ATOM 3456 N N . HIS B 1 149 ? 10.398 9.359 14.664 1 78.56 149 HIS B N 1
ATOM 3457 C CA . HIS B 1 149 ? 9.836 10.68 14.922 1 78.56 149 HIS B CA 1
ATOM 3458 C C . HIS B 1 149 ? 8.414 10.57 15.461 1 78.56 149 HIS B C 1
ATOM 3460 O O . HIS B 1 149 ? 7.719 11.578 15.594 1 78.56 149 HIS B O 1
ATOM 3466 N N . ALA B 1 150 ? 7.898 9.266 15.648 1 89.81 150 ALA B N 1
ATOM 3467 C CA . ALA B 1 150 ? 6.59 9.086 16.281 1 89.81 150 ALA B CA 1
ATOM 3468 C C . ALA B 1 150 ? 6.629 9.492 17.75 1 89.81 150 ALA B C 1
ATOM 3470 O O . ALA B 1 150 ? 7.672 9.375 18.406 1 89.81 150 ALA B O 1
ATOM 3471 N N . PRO B 1 151 ? 5.496 10.062 18.25 1 91.5 151 PRO B N 1
ATOM 3472 C CA . PRO B 1 151 ? 5.438 10.312 19.688 1 91.5 151 PRO B CA 1
ATOM 3473 C C . PRO B 1 151 ? 5.66 9.047 20.516 1 91.5 151 PRO B C 1
ATOM 3475 O O . PRO B 1 151 ? 5.547 7.934 19.984 1 91.5 151 PRO B O 1
ATOM 3478 N N . ALA B 1 152 ? 5.938 9.211 21.766 1 93.94 152 ALA B N 1
ATOM 3479 C CA . ALA B 1 152 ? 6.398 8.133 22.641 1 93.94 152 ALA B CA 1
ATOM 3480 C C . ALA B 1 152 ? 5.406 6.973 22.641 1 93.94 152 ALA B C 1
ATOM 3482 O O . ALA B 1 152 ? 5.785 5.824 22.422 1 93.94 152 ALA B O 1
ATOM 3483 N N . ALA B 1 153 ? 4.125 7.262 22.875 1 95.12 153 ALA B N 1
ATOM 3484 C CA . ALA B 1 153 ? 3.117 6.207 22.938 1 95.12 153 ALA B CA 1
ATOM 3485 C C . ALA B 1 153 ? 2.984 5.496 21.594 1 95.12 153 ALA B C 1
ATOM 3487 O O . ALA B 1 153 ? 2.824 4.277 21.547 1 95.12 153 ALA B O 1
ATOM 3488 N N . ALA B 1 154 ? 3.068 6.238 20.547 1 96.69 154 ALA B N 1
ATOM 3489 C CA . ALA B 1 154 ? 3 5.676 19.188 1 96.69 154 ALA B CA 1
ATOM 3490 C C . ALA B 1 154 ? 4.234 4.832 18.891 1 96.69 154 ALA B C 1
ATOM 3492 O O . ALA B 1 154 ? 4.129 3.766 18.281 1 96.69 154 ALA B O 1
ATOM 3493 N N . ARG B 1 155 ? 5.332 5.324 19.312 1 97.38 155 ARG B N 1
ATOM 3494 C CA . ARG B 1 155 ? 6.582 4.59 19.125 1 97.38 155 ARG B CA 1
ATOM 3495 C C . ARG B 1 155 ? 6.52 3.221 19.797 1 97.38 155 ARG B C 1
ATOM 3497 O O . ARG B 1 155 ? 6.93 2.219 19.203 1 97.38 155 ARG B O 1
ATOM 3504 N N . GLU B 1 156 ? 6.012 3.223 20.969 1 98 156 GLU B N 1
ATOM 3505 C CA . GLU B 1 156 ? 5.891 1.97 21.703 1 98 156 GLU B CA 1
ATOM 3506 C C . GLU B 1 156 ? 4.926 1.012 21 1 98 156 GLU B C 1
ATOM 3508 O O . GLU B 1 156 ? 5.238 -0.167 20.828 1 98 156 GLU B O 1
ATOM 3513 N N . ALA B 1 157 ? 3.812 1.523 20.609 1 98.25 157 ALA B N 1
ATOM 3514 C CA . ALA B 1 157 ? 2.801 0.698 19.953 1 98.25 157 ALA B CA 1
ATOM 3515 C C . ALA B 1 157 ? 3.322 0.126 18.641 1 98.25 157 ALA B C 1
ATOM 3517 O O . ALA B 1 157 ? 3.141 -1.061 18.359 1 98.25 157 ALA B O 1
ATOM 3518 N N . LEU B 1 158 ? 3.963 0.968 17.844 1 98.5 158 LEU B N 1
ATOM 3519 C CA . LEU B 1 158 ? 4.5 0.545 16.547 1 98.5 158 LEU B CA 1
ATOM 3520 C C . LEU B 1 158 ? 5.621 -0.474 16.734 1 98.5 158 LEU B C 1
ATOM 3522 O O . LEU B 1 158 ? 5.703 -1.454 15.992 1 98.5 158 LEU B O 1
ATOM 3526 N N . THR B 1 159 ? 6.461 -0.243 17.75 1 98.56 159 THR B N 1
ATOM 3527 C CA . THR B 1 159 ? 7.551 -1.168 18.047 1 98.56 159 THR B CA 1
ATOM 3528 C C . THR B 1 159 ? 7.008 -2.533 18.453 1 98.56 159 THR B C 1
ATOM 3530 O O . THR B 1 159 ? 7.484 -3.566 17.969 1 98.56 159 THR B O 1
ATOM 3533 N N . ASN B 1 160 ? 6.02 -2.51 19.344 1 98.62 160 ASN B N 1
ATOM 3534 C CA . ASN B 1 160 ? 5.375 -3.754 19.75 1 98.62 160 ASN B CA 1
ATOM 3535 C C . ASN B 1 160 ? 4.793 -4.504 18.547 1 98.62 160 ASN B C 1
ATOM 3537 O O . ASN B 1 160 ? 4.926 -5.723 18.453 1 98.62 160 ASN B O 1
ATOM 3541 N N . ALA B 1 161 ? 4.164 -3.795 17.672 1 98.69 161 ALA B N 1
ATOM 3542 C CA . ALA B 1 161 ? 3.559 -4.387 16.469 1 98.69 161 ALA B CA 1
ATOM 3543 C C . ALA B 1 161 ? 4.621 -5.012 15.57 1 98.69 161 ALA B C 1
ATOM 3545 O O . ALA B 1 161 ? 4.449 -6.133 15.086 1 98.69 161 ALA B O 1
ATOM 3546 N N . VAL B 1 162 ? 5.703 -4.258 15.367 1 98.69 162 VAL B N 1
ATOM 3547 C CA . VAL B 1 162 ? 6.805 -4.723 14.531 1 98.69 162 VAL B CA 1
ATOM 3548 C C . VAL B 1 162 ? 7.383 -6.012 15.109 1 98.69 162 VAL B C 1
ATOM 3550 O O . VAL B 1 162 ? 7.621 -6.973 14.375 1 98.69 162 VAL B O 1
ATOM 3553 N N . GLU B 1 163 ? 7.578 -6.07 16.422 1 98.56 163 GLU B N 1
ATOM 3554 C CA . GLU B 1 163 ? 8.148 -7.234 17.094 1 98.56 163 GLU B CA 1
ATOM 3555 C C . GLU B 1 163 ? 7.215 -8.438 17 1 98.56 163 GLU B C 1
ATOM 3557 O O . GLU B 1 163 ? 7.664 -9.562 16.781 1 98.56 163 GLU B O 1
ATOM 3562 N N . HIS B 1 164 ? 5.977 -8.18 17.172 1 98.69 164 HIS B N 1
ATOM 3563 C CA . HIS B 1 164 ? 5.016 -9.273 17.078 1 98.69 164 HIS B CA 1
ATOM 3564 C C . HIS B 1 164 ? 4.949 -9.836 15.672 1 98.69 164 HIS B C 1
ATOM 3566 O O . HIS B 1 164 ? 4.871 -11.055 15.484 1 98.69 164 HIS B O 1
ATOM 3572 N N . LEU B 1 165 ? 4.891 -8.922 14.641 1 98.69 165 LEU B N 1
ATOM 3573 C CA . LEU B 1 165 ? 4.895 -9.398 13.258 1 98.69 165 LEU B CA 1
ATOM 3574 C C . LEU B 1 165 ? 6.148 -10.211 12.969 1 98.69 165 LEU B C 1
ATOM 3576 O O . LEU B 1 165 ? 6.094 -11.203 12.234 1 98.69 165 LEU B O 1
ATOM 3580 N N . ALA B 1 166 ? 7.281 -9.852 13.586 1 98.44 166 ALA B N 1
ATOM 3581 C CA . ALA B 1 166 ? 8.523 -10.609 13.43 1 98.44 166 ALA B CA 1
ATOM 3582 C C . ALA B 1 166 ? 8.375 -12.023 13.969 1 98.44 166 ALA B C 1
ATOM 3584 O O . ALA B 1 166 ? 8.898 -12.977 13.391 1 98.44 166 ALA B O 1
ATOM 3585 N N . GLN B 1 167 ? 7.684 -12.156 15.055 1 98.56 167 GLN B N 1
ATOM 3586 C CA . GLN B 1 167 ? 7.445 -13.469 15.641 1 98.56 167 GLN B CA 1
ATOM 3587 C C . GLN B 1 167 ? 6.582 -14.328 14.719 1 98.56 167 GLN B C 1
ATOM 3589 O O . GLN B 1 167 ? 6.863 -15.516 14.531 1 98.56 167 GLN B O 1
ATOM 3594 N N . GLU B 1 168 ? 5.555 -13.711 14.148 1 98.56 168 GLU B N 1
ATOM 3595 C CA . GLU B 1 168 ? 4.688 -14.461 13.242 1 98.56 168 GLU B CA 1
ATOM 3596 C C . GLU B 1 168 ? 5.43 -14.852 11.969 1 98.56 168 GLU B C 1
ATOM 3598 O O . GLU B 1 168 ? 5.184 -15.922 11.398 1 98.56 168 GLU B O 1
ATOM 3603 N N . ILE B 1 169 ? 6.305 -13.992 11.508 1 98 169 ILE B N 1
ATOM 3604 C CA . ILE B 1 169 ? 7.137 -14.289 10.344 1 98 169 ILE B CA 1
ATOM 3605 C C . ILE B 1 169 ? 8.016 -15.508 10.641 1 98 169 ILE B C 1
ATOM 3607 O O . ILE B 1 169 ? 8.125 -16.406 9.812 1 98 169 ILE B O 1
ATOM 3611 N N . ALA B 1 170 ? 8.594 -15.586 11.852 1 97.81 170 ALA B N 1
ATOM 3612 C CA . ALA B 1 170 ? 9.422 -16.719 12.25 1 97.81 170 ALA B CA 1
ATOM 3613 C C . ALA B 1 170 ? 8.609 -18.016 12.289 1 97.81 170 ALA B C 1
ATOM 3615 O O . ALA B 1 170 ? 9.102 -19.078 11.898 1 97.81 170 ALA B O 1
ATOM 3616 N N . THR B 1 171 ? 7.426 -17.891 12.734 1 97.69 171 THR B N 1
ATOM 3617 C CA . THR B 1 171 ? 6.527 -19.031 12.766 1 97.69 171 THR B CA 1
ATOM 3618 C C . THR B 1 171 ? 6.277 -19.562 11.352 1 97.69 171 THR B C 1
ATOM 3620 O O . THR B 1 171 ? 6.301 -20.766 11.117 1 97.69 171 THR B O 1
ATOM 3623 N N . LEU B 1 172 ? 6.051 -18.688 10.406 1 97.56 172 LEU B N 1
ATOM 3624 C CA . LEU B 1 172 ? 5.789 -19.094 9.023 1 97.56 172 LEU B CA 1
ATOM 3625 C C . LEU B 1 172 ? 7.062 -19.625 8.367 1 97.56 172 LEU B C 1
ATOM 3627 O O . LEU B 1 172 ? 7.004 -20.531 7.535 1 97.56 172 LEU B O 1
ATOM 3631 N N . ASP B 1 173 ? 8.211 -19.016 8.789 1 95.88 173 ASP B N 1
ATOM 3632 C CA . ASP B 1 173 ? 9.477 -19.562 8.305 1 95.88 173 ASP B CA 1
ATOM 3633 C C . ASP B 1 173 ? 9.609 -21.031 8.656 1 95.88 173 ASP B C 1
ATOM 3635 O O . ASP B 1 173 ? 9.977 -21.844 7.805 1 95.88 173 ASP B O 1
ATOM 3639 N N . ALA B 1 174 ? 9.281 -21.375 9.859 1 96.31 174 ALA B N 1
ATOM 3640 C CA . ALA B 1 174 ? 9.352 -22.766 10.32 1 96.31 174 ALA B CA 1
ATOM 3641 C C . ALA B 1 174 ? 8.344 -23.641 9.578 1 96.31 174 ALA B C 1
ATOM 3643 O O . ALA B 1 174 ? 8.664 -24.766 9.188 1 96.31 174 ALA B O 1
ATOM 3644 N N . ALA B 1 175 ? 7.172 -23.125 9.359 1 96.12 175 ALA B N 1
ATOM 3645 C CA . ALA B 1 175 ? 6.137 -23.875 8.648 1 96.12 175 ALA B CA 1
ATOM 3646 C C . ALA B 1 175 ? 6.535 -24.125 7.199 1 96.12 175 ALA B C 1
ATOM 3648 O O . ALA B 1 175 ? 6.312 -25.219 6.668 1 96.12 175 ALA B O 1
ATOM 3649 N N . ILE B 1 176 ? 7.07 -23.141 6.539 1 95.06 176 ILE B N 1
ATOM 3650 C CA . ILE B 1 176 ? 7.527 -23.25 5.156 1 95.06 176 ILE B CA 1
ATOM 3651 C C . ILE B 1 176 ? 8.617 -24.312 5.059 1 95.06 176 ILE B C 1
ATOM 3653 O O . ILE B 1 176 ? 8.57 -25.188 4.184 1 95.06 176 ILE B O 1
ATOM 3657 N N . ALA B 1 177 ? 9.57 -24.25 6.012 1 92.38 177 ALA B N 1
ATOM 3658 C CA . ALA B 1 177 ? 10.656 -25.234 6.027 1 92.38 177 ALA B CA 1
ATOM 3659 C C . ALA B 1 177 ? 10.117 -26.656 6.195 1 92.38 177 ALA B C 1
ATOM 3661 O O . ALA B 1 177 ? 10.539 -27.562 5.488 1 92.38 177 ALA B O 1
ATOM 3662 N N . GLN B 1 178 ? 9.195 -26.812 7.035 1 92.31 178 GLN B N 1
ATOM 3663 C CA . GLN B 1 178 ? 8.617 -28.125 7.305 1 92.31 178 GLN B CA 1
ATOM 3664 C C . GLN B 1 178 ? 7.828 -28.641 6.105 1 92.31 178 GLN B C 1
ATOM 3666 O O . GLN B 1 178 ? 7.957 -29.797 5.719 1 92.31 178 GLN B O 1
ATOM 3671 N N . THR B 1 179 ? 7.004 -27.766 5.5 1 92 179 THR B N 1
ATOM 3672 C CA . THR B 1 179 ? 6.176 -28.156 4.363 1 92 179 THR B CA 1
ATOM 3673 C C . THR B 1 179 ? 7.043 -28.453 3.141 1 92 179 THR B C 1
ATOM 3675 O O . THR B 1 179 ? 6.742 -29.359 2.361 1 92 179 THR B O 1
ATOM 3678 N N . ALA B 1 180 ? 8.102 -27.672 2.986 1 89.88 180 ALA B N 1
ATOM 3679 C CA . ALA B 1 180 ? 9.016 -27.844 1.858 1 89.88 180 ALA B CA 1
ATOM 3680 C C . ALA B 1 180 ? 9.664 -29.234 1.893 1 89.88 180 ALA B C 1
ATOM 3682 O O . ALA B 1 180 ? 9.906 -29.828 0.846 1 89.88 180 ALA B O 1
ATOM 3683 N N . LYS B 1 181 ? 9.867 -29.75 3.078 1 87.25 181 LYS B N 1
ATOM 3684 C CA . LYS B 1 181 ? 10.477 -31.078 3.24 1 87.25 181 LYS B CA 1
ATOM 3685 C C . LYS B 1 181 ? 9.547 -32.188 2.742 1 87.25 181 LYS B C 1
ATOM 3687 O O . LYS B 1 181 ? 10 -33.25 2.375 1 87.25 181 LYS B O 1
ATOM 3692 N N . THR B 1 182 ? 8.281 -31.875 2.738 1 84.06 182 THR B N 1
ATOM 3693 C CA . THR B 1 182 ? 7.301 -32.875 2.34 1 84.06 182 THR B CA 1
ATOM 3694 C C . THR B 1 182 ? 7.16 -32.938 0.821 1 84.06 182 THR B C 1
ATOM 3696 O O . THR B 1 182 ? 6.582 -33.875 0.273 1 84.06 182 THR B O 1
ATOM 3699 N N . LEU B 1 183 ? 7.625 -31.938 0.161 1 83.5 183 LEU B N 1
ATOM 3700 C CA . LEU B 1 183 ? 7.516 -31.875 -1.293 1 83.5 183 LEU B CA 1
ATOM 3701 C C . LEU B 1 183 ? 8.781 -32.406 -1.954 1 83.5 183 LEU B C 1
ATOM 3703 O O . LEU B 1 183 ? 9.633 -31.641 -2.402 1 83.5 183 LEU B O 1
ATOM 3707 N N . SER B 1 184 ? 8.781 -33.656 -2.104 1 81.94 184 SER B N 1
ATOM 3708 C CA . SER B 1 184 ? 9.938 -34.344 -2.676 1 81.94 184 SER B CA 1
ATOM 3709 C C . SER B 1 184 ? 10.172 -33.938 -4.121 1 81.94 184 SER B C 1
ATOM 3711 O O . SER B 1 184 ? 11.312 -33.875 -4.586 1 81.94 184 SER B O 1
ATOM 3713 N N . SER B 1 185 ? 9.07 -33.562 -4.738 1 79.25 185 SER B N 1
ATOM 3714 C CA . SER B 1 185 ? 9.164 -33.219 -6.152 1 79.25 185 SER B CA 1
ATOM 3715 C C . SER B 1 185 ? 9.977 -31.938 -6.348 1 79.25 185 SER B C 1
ATOM 3717 O O . SER B 1 185 ? 10.492 -31.688 -7.441 1 79.25 185 SER B O 1
ATOM 3719 N N . LEU B 1 186 ? 10.125 -31.219 -5.281 1 84.56 186 LEU B N 1
ATOM 3720 C CA . LEU B 1 186 ? 10.82 -29.938 -5.395 1 84.56 186 LEU B CA 1
ATOM 3721 C C . LEU B 1 186 ? 12.211 -30.016 -4.77 1 84.56 186 LEU B C 1
ATOM 3723 O O . LEU B 1 186 ? 13.008 -29.094 -4.906 1 84.56 186 LEU B O 1
ATOM 3727 N N . SER B 1 187 ? 12.469 -31.078 -4.113 1 87.12 187 SER B N 1
ATOM 3728 C CA . SER B 1 187 ? 13.672 -31.188 -3.303 1 87.12 187 SER B CA 1
ATOM 3729 C C . SER B 1 187 ? 14.93 -30.953 -4.141 1 87.12 187 SER B C 1
ATOM 3731 O O . SER B 1 187 ? 15.805 -30.188 -3.752 1 87.12 187 SER B O 1
ATOM 3733 N N . ARG B 1 188 ? 14.938 -31.609 -5.258 1 87.62 188 ARG B N 1
ATOM 3734 C CA . ARG B 1 188 ? 16.125 -31.469 -6.109 1 87.62 188 ARG B CA 1
ATOM 3735 C C . ARG B 1 188 ? 16.281 -30.047 -6.605 1 87.62 188 ARG B C 1
ATOM 3737 O O . ARG B 1 188 ? 17.375 -29.484 -6.551 1 87.62 188 ARG B O 1
ATOM 3744 N N . THR B 1 189 ? 15.203 -29.484 -7.082 1 90.19 189 THR B N 1
ATOM 3745 C CA . THR B 1 189 ? 15.227 -28.125 -7.59 1 90.19 189 THR B CA 1
ATOM 3746 C C . THR B 1 189 ? 15.68 -27.156 -6.5 1 90.19 189 THR B C 1
ATOM 3748 O O . THR B 1 189 ? 16.516 -26.281 -6.742 1 90.19 189 THR B O 1
ATOM 3751 N N . VAL B 1 190 ? 15.172 -27.312 -5.32 1 92.25 190 VAL B N 1
ATOM 3752 C CA . VAL B 1 190 ? 15.477 -26.438 -4.195 1 92.25 190 VAL B CA 1
ATOM 3753 C C . VAL B 1 190 ? 16.953 -26.547 -3.834 1 92.25 190 VAL B C 1
ATOM 3755 O O . VAL B 1 190 ? 17.625 -25.547 -3.588 1 92.25 190 VAL B O 1
ATOM 3758 N N . GLN B 1 191 ? 17.406 -27.734 -3.859 1 91.31 191 GLN B N 1
ATOM 3759 C CA . GLN B 1 191 ? 18.812 -27.969 -3.551 1 91.31 191 GLN B CA 1
ATOM 3760 C C . GLN B 1 191 ? 19.719 -27.344 -4.609 1 91.31 191 GLN B C 1
ATOM 3762 O O . GLN B 1 191 ? 20.703 -26.688 -4.281 1 91.31 191 GLN B O 1
ATOM 3767 N N . ASP B 1 192 ? 19.391 -27.562 -5.828 1 92.69 192 ASP B N 1
ATOM 3768 C CA . ASP B 1 192 ? 20.172 -27.016 -6.934 1 92.69 192 ASP B CA 1
ATOM 3769 C C . ASP B 1 192 ? 20.219 -25.484 -6.867 1 92.69 192 ASP B C 1
ATOM 3771 O O . ASP B 1 192 ? 21.281 -24.891 -7.031 1 92.69 192 ASP B O 1
ATOM 3775 N N . LEU B 1 193 ? 19.109 -24.875 -6.566 1 94.44 193 LEU B N 1
ATOM 3776 C CA . LEU B 1 193 ? 19 -23.422 -6.527 1 94.44 193 LEU B CA 1
ATOM 3777 C C . LEU B 1 193 ? 19.891 -22.828 -5.438 1 94.44 193 LEU B C 1
ATOM 3779 O O . LEU B 1 193 ? 20.469 -21.766 -5.609 1 94.44 193 LEU B O 1
ATOM 3783 N N . GLN B 1 194 ? 20.031 -23.562 -4.375 1 94.12 194 GLN B N 1
ATOM 3784 C CA . GLN B 1 194 ? 20.766 -23.062 -3.225 1 94.12 194 GLN B CA 1
ATOM 3785 C C . GLN B 1 194 ? 22.266 -23.047 -3.5 1 94.12 194 GLN B C 1
ATOM 3787 O O . GLN B 1 194 ? 23.031 -22.438 -2.744 1 94.12 194 GLN B O 1
ATOM 3792 N N . THR B 1 195 ? 22.688 -23.656 -4.566 1 93.81 195 THR B N 1
ATOM 3793 C CA . THR B 1 195 ? 24.109 -23.641 -4.934 1 93.81 195 THR B CA 1
ATOM 3794 C C . THR B 1 195 ? 24.469 -22.312 -5.586 1 93.81 195 THR B C 1
ATOM 3796 O O . THR B 1 195 ? 25.656 -21.969 -5.719 1 93.81 195 THR B O 1
ATOM 3799 N N . ALA B 1 196 ? 23.531 -21.594 -6.008 1 93.62 196 ALA B N 1
ATOM 3800 C CA . ALA B 1 196 ? 23.766 -20.297 -6.641 1 93.62 196 ALA B CA 1
ATOM 3801 C C . ALA B 1 196 ? 24.031 -19.219 -5.594 1 93.62 196 ALA B C 1
ATOM 3803 O O . ALA B 1 196 ? 23.484 -19.266 -4.492 1 93.62 196 ALA B O 1
ATOM 3804 N N . PRO B 1 197 ? 24.844 -18.234 -5.914 1 91.88 197 PRO B N 1
ATOM 3805 C CA . PRO B 1 197 ? 25.109 -17.156 -4.953 1 91.88 197 PRO B CA 1
ATOM 3806 C C . PRO B 1 197 ? 23.875 -16.344 -4.605 1 91.88 197 PRO B C 1
ATOM 3808 O O . PRO B 1 197 ? 23.062 -16.031 -5.484 1 91.88 197 PRO B O 1
ATOM 3811 N N . GLY B 1 198 ? 23.781 -16.078 -3.271 1 91.56 198 GLY B N 1
ATOM 3812 C CA . GLY B 1 198 ? 22.719 -15.195 -2.818 1 91.56 198 GLY B CA 1
ATOM 3813 C C . GLY B 1 198 ? 21.391 -15.906 -2.633 1 91.56 198 GLY B C 1
ATOM 3814 O O . GLY B 1 198 ? 20.422 -15.297 -2.182 1 91.56 198 GLY B O 1
ATOM 3815 N N . ILE B 1 199 ? 21.297 -17.156 -3.043 1 94.69 199 ILE B N 1
ATOM 3816 C CA . ILE B 1 199 ? 20.031 -17.891 -2.938 1 94.69 199 ILE B CA 1
ATOM 3817 C C . ILE B 1 199 ? 20.031 -18.75 -1.679 1 94.69 199 ILE B C 1
ATOM 3819 O O . ILE B 1 199 ? 20.688 -19.797 -1.641 1 94.69 199 ILE B O 1
ATOM 3823 N N . GLY B 1 200 ? 19.312 -18.312 -0.689 1 92.5 200 GLY B N 1
ATOM 3824 C CA . GLY B 1 200 ? 19.141 -19.094 0.523 1 92.5 200 GLY B CA 1
ATOM 3825 C C . GLY B 1 200 ? 17.938 -20.031 0.454 1 92.5 200 GLY B C 1
ATOM 3826 O O . GLY B 1 200 ? 17.25 -20.078 -0.564 1 92.5 200 GLY B O 1
ATOM 3827 N N . PRO B 1 201 ? 17.734 -20.734 1.503 1 91.5 201 PRO B N 1
ATOM 3828 C CA . PRO B 1 201 ? 16.672 -21.75 1.511 1 91.5 201 PRO B CA 1
ATOM 3829 C C . PRO B 1 201 ? 15.297 -21.172 1.188 1 91.5 201 PRO B C 1
ATOM 3831 O O . PRO B 1 201 ? 14.562 -21.734 0.373 1 91.5 201 PRO B O 1
ATOM 3834 N N . LEU B 1 202 ? 15 -20.047 1.748 1 92.56 202 LEU B N 1
ATOM 3835 C CA . LEU B 1 202 ? 13.688 -19.453 1.54 1 92.56 202 LEU B CA 1
ATOM 3836 C C . LEU B 1 202 ? 13.531 -18.969 0.103 1 92.56 202 LEU B C 1
ATOM 3838 O O . LEU B 1 202 ? 12.477 -19.156 -0.511 1 92.56 202 LEU B O 1
ATOM 3842 N N . THR B 1 203 ? 14.523 -18.344 -0.423 1 93.81 203 THR B N 1
ATOM 3843 C CA . THR B 1 203 ? 14.484 -17.875 -1.805 1 93.81 203 THR B CA 1
ATOM 3844 C C . THR B 1 203 ? 14.344 -19.062 -2.766 1 93.81 203 THR B C 1
ATOM 3846 O O . THR B 1 203 ? 13.578 -19 -3.73 1 93.81 203 THR B O 1
ATOM 3849 N N . ALA B 1 204 ? 15.086 -20.109 -2.463 1 94.44 204 ALA B N 1
ATOM 3850 C CA . ALA B 1 204 ? 15.039 -21.297 -3.303 1 94.44 204 ALA B CA 1
ATOM 3851 C C . ALA B 1 204 ? 13.633 -21.891 -3.34 1 94.44 204 ALA B C 1
ATOM 3853 O O . ALA B 1 204 ? 13.102 -22.172 -4.414 1 94.44 204 ALA B O 1
ATOM 3854 N N . VAL B 1 205 ? 13.055 -22.016 -2.184 1 93.56 205 VAL B N 1
ATOM 3855 C CA . VAL B 1 205 ? 11.711 -22.578 -2.088 1 93.56 205 VAL B CA 1
ATOM 3856 C C . VAL B 1 205 ? 10.719 -21.656 -2.795 1 93.56 205 VAL B C 1
ATOM 3858 O O . VAL B 1 205 ? 9.828 -22.125 -3.508 1 93.56 205 VAL B O 1
ATOM 3861 N N . THR B 1 206 ? 10.883 -20.344 -2.619 1 93.94 206 THR B N 1
ATOM 3862 C CA . THR B 1 206 ? 10 -19.359 -3.236 1 93.94 206 THR B CA 1
ATOM 3863 C C . THR B 1 206 ? 10.047 -19.469 -4.758 1 93.94 206 THR B C 1
ATOM 3865 O O . THR B 1 206 ? 9.008 -19.562 -5.41 1 93.94 206 THR B O 1
ATOM 3868 N N . LEU B 1 207 ? 11.203 -19.562 -5.305 1 93.06 207 LEU B N 1
ATOM 3869 C CA . LEU B 1 207 ? 11.352 -19.688 -6.75 1 93.06 207 LEU B CA 1
ATOM 3870 C C . LEU B 1 207 ? 10.766 -21 -7.246 1 93.06 207 LEU B C 1
ATOM 3872 O O . LEU B 1 207 ? 10.016 -21.016 -8.227 1 93.06 207 LEU B O 1
ATOM 3876 N N . ALA B 1 208 ? 11.055 -22.062 -6.539 1 92 208 ALA B N 1
ATOM 3877 C CA . ALA B 1 208 ? 10.617 -23.406 -6.949 1 92 208 ALA B CA 1
ATOM 3878 C C . ALA B 1 208 ? 9.094 -23.516 -6.926 1 92 208 ALA B C 1
ATOM 3880 O O . ALA B 1 208 ? 8.5 -24.172 -7.773 1 92 208 ALA B O 1
ATOM 3881 N N . VAL B 1 209 ? 8.523 -22.797 -5.992 1 90.5 209 VAL B N 1
ATOM 3882 C CA . VAL B 1 209 ? 7.094 -22.953 -5.77 1 90.5 209 VAL B CA 1
ATOM 3883 C C . VAL B 1 209 ? 6.328 -21.938 -6.625 1 90.5 209 VAL B C 1
ATOM 3885 O O . VAL B 1 209 ? 5.324 -22.297 -7.254 1 90.5 209 VAL B O 1
ATOM 3888 N N . LEU B 1 210 ? 6.789 -20.703 -6.691 1 89.25 210 LEU B N 1
ATOM 3889 C CA . LEU B 1 210 ? 6.016 -19.641 -7.312 1 89.25 210 LEU B CA 1
ATOM 3890 C C . LEU B 1 210 ? 6.402 -19.469 -8.781 1 89.25 210 LEU B C 1
ATOM 3892 O O . LEU B 1 210 ? 5.754 -18.719 -9.516 1 89.25 210 LEU B O 1
ATOM 3896 N N . LEU B 1 211 ? 7.398 -20.188 -9.195 1 87.81 211 LEU B N 1
ATOM 3897 C CA . LEU B 1 211 ? 7.832 -20.141 -10.594 1 87.81 211 LEU B CA 1
ATOM 3898 C C . LEU B 1 211 ? 7.969 -21.562 -11.156 1 87.81 211 LEU B C 1
ATOM 3900 O O . LEU B 1 211 ? 9.07 -21.984 -11.523 1 87.81 211 LEU B O 1
ATOM 3904 N N . PRO B 1 212 ? 6.832 -22.203 -11.219 1 83.69 212 PRO B N 1
ATOM 3905 C CA . PRO B 1 212 ? 6.863 -23.578 -11.688 1 83.69 212 PRO B CA 1
ATOM 3906 C C . PRO B 1 212 ? 7.414 -23.719 -13.102 1 83.69 212 PRO B C 1
ATOM 3908 O O . PRO B 1 212 ? 7.824 -24.812 -13.508 1 83.69 212 PRO B O 1
ATOM 3911 N N . GLU B 1 213 ? 7.527 -22.641 -13.859 1 84.44 213 GLU B N 1
ATOM 3912 C CA . GLU B 1 213 ? 8.031 -22.656 -15.234 1 84.44 213 GLU B CA 1
ATOM 3913 C C . GLU B 1 213 ? 9.555 -22.688 -15.258 1 84.44 213 GLU B C 1
ATOM 3915 O O . GLU B 1 213 ? 10.156 -22.938 -16.312 1 84.44 213 GLU B O 1
ATOM 3920 N N . LEU B 1 214 ? 10.102 -22.5 -14.109 1 90.69 214 LEU B N 1
ATOM 3921 C CA . LEU B 1 214 ? 11.555 -22.438 -14.039 1 90.69 214 LEU B CA 1
ATOM 3922 C C . LEU B 1 214 ? 12.188 -23.703 -14.594 1 90.69 214 LEU B C 1
ATOM 3924 O O . LEU B 1 214 ? 11.852 -24.812 -14.172 1 90.69 214 LEU B O 1
ATOM 3928 N N . GLY B 1 215 ? 13.047 -23.578 -15.562 1 90.81 215 GLY B N 1
ATOM 3929 C CA . GLY B 1 215 ? 13.727 -24.703 -16.188 1 90.81 215 GLY B CA 1
ATOM 3930 C C . GLY B 1 215 ? 12.93 -25.312 -17.328 1 90.81 215 GLY B C 1
ATOM 3931 O O . GLY B 1 215 ? 13.398 -26.25 -17.984 1 90.81 215 GLY B O 1
ATOM 3932 N N . ARG B 1 216 ? 11.789 -24.766 -17.594 1 86.88 216 ARG B N 1
ATOM 3933 C CA . ARG B 1 216 ? 10.906 -25.406 -18.562 1 86.88 216 ARG B CA 1
ATOM 3934 C C . ARG B 1 216 ? 10.641 -24.5 -19.75 1 86.88 216 ARG B C 1
ATOM 3936 O O . ARG B 1 216 ? 10.078 -24.922 -20.766 1 86.88 216 ARG B O 1
ATOM 3943 N N . ILE B 1 217 ? 11.016 -23.297 -19.578 1 85.75 217 ILE B N 1
ATOM 3944 C CA . ILE B 1 217 ? 10.797 -22.328 -20.656 1 85.75 217 ILE B CA 1
ATOM 3945 C C . ILE B 1 217 ? 12.102 -21.594 -20.953 1 85.75 217 ILE B C 1
ATOM 3947 O O . ILE B 1 217 ? 13.102 -21.766 -20.234 1 85.75 217 ILE B O 1
ATOM 3951 N N . SER B 1 218 ? 12.102 -20.781 -21.969 1 89.56 218 SER B N 1
ATOM 3952 C CA . SER B 1 218 ? 13.328 -20.109 -22.391 1 89.56 218 SER B CA 1
ATOM 3953 C C . SER B 1 218 ? 13.727 -19.016 -21.391 1 89.56 218 SER B C 1
ATOM 3955 O O . SER B 1 218 ? 12.914 -18.578 -20.578 1 89.56 218 SER B O 1
ATOM 3957 N N . GLY B 1 219 ? 14.945 -18.625 -21.484 1 89.62 219 GLY B N 1
ATOM 3958 C CA . GLY B 1 219 ? 15.461 -17.562 -20.641 1 89.62 219 GLY B CA 1
ATOM 3959 C C . GLY B 1 219 ? 14.719 -16.25 -20.812 1 89.62 219 GLY B C 1
ATOM 3960 O O . GLY B 1 219 ? 14.422 -15.562 -19.828 1 89.62 219 GLY B O 1
ATOM 3961 N N . GLY B 1 220 ? 14.469 -15.906 -21.969 1 85.5 220 GLY B N 1
ATOM 3962 C CA . GLY B 1 220 ? 13.719 -14.688 -22.234 1 85.5 220 GLY B CA 1
ATOM 3963 C C . GLY B 1 220 ? 12.312 -14.711 -21.672 1 85.5 220 GLY B C 1
ATOM 3964 O O . GLY B 1 220 ? 11.844 -13.719 -21.094 1 85.5 220 GLY B O 1
ATOM 3965 N N . LYS B 1 221 ? 11.703 -15.836 -21.781 1 82.19 221 LYS B N 1
ATOM 3966 C CA . LYS B 1 221 ? 10.328 -15.977 -21.312 1 82.19 221 LYS B CA 1
ATOM 3967 C C . LYS B 1 221 ? 10.258 -15.93 -19.781 1 82.19 221 LYS B C 1
ATOM 3969 O O . LYS B 1 221 ? 9.352 -15.312 -19.219 1 82.19 221 LYS B O 1
ATOM 3974 N N . ILE B 1 222 ? 11.227 -16.562 -19.203 1 88.94 222 ILE B N 1
ATOM 3975 C CA . ILE B 1 222 ? 11.203 -16.594 -17.75 1 88.94 222 ILE B CA 1
ATOM 3976 C C . ILE B 1 222 ? 11.484 -15.195 -17.188 1 88.94 222 ILE B C 1
ATOM 3978 O O . ILE B 1 222 ? 10.906 -14.789 -16.188 1 88.94 222 ILE B O 1
ATOM 3982 N N . ALA B 1 223 ? 12.383 -14.477 -17.828 1 89.31 223 ALA B N 1
ATOM 3983 C CA . ALA B 1 223 ? 12.688 -13.102 -17.438 1 89.31 223 ALA B CA 1
ATOM 3984 C C . ALA B 1 223 ? 11.445 -12.219 -17.547 1 89.31 223 ALA B C 1
ATOM 3986 O O . ALA B 1 223 ? 11.188 -11.391 -16.672 1 89.31 223 ALA B O 1
ATOM 3987 N N . ALA B 1 224 ? 10.664 -12.422 -18.516 1 80.94 224 ALA B N 1
ATOM 3988 C CA . ALA B 1 224 ? 9.43 -11.672 -18.734 1 80.94 224 ALA B CA 1
ATOM 3989 C C . ALA B 1 224 ? 8.391 -12.023 -17.672 1 80.94 224 ALA B C 1
ATOM 3991 O O . ALA B 1 224 ? 7.711 -11.133 -17.141 1 80.94 224 ALA B O 1
ATOM 3992 N N . LEU B 1 225 ? 8.305 -13.297 -17.391 1 79.31 225 LEU B N 1
ATOM 3993 C CA . LEU B 1 225 ? 7.344 -13.773 -16.406 1 79.31 225 LEU B CA 1
ATOM 3994 C C . LEU B 1 225 ? 7.625 -13.164 -15.039 1 79.31 225 LEU B C 1
ATOM 3996 O O . LEU B 1 225 ? 6.695 -12.852 -14.289 1 79.31 225 LEU B O 1
ATOM 4000 N N . VAL B 1 226 ? 8.883 -13 -14.734 1 88.12 226 VAL B N 1
ATOM 4001 C CA . VAL B 1 226 ? 9.297 -12.469 -13.438 1 88.12 226 VAL B CA 1
ATOM 4002 C C . VAL B 1 226 ? 9.227 -10.945 -13.453 1 88.12 226 VAL B C 1
ATOM 4004 O O . VAL B 1 226 ? 9.148 -10.305 -12.406 1 88.12 226 VAL B O 1
ATOM 4007 N N . GLY B 1 227 ? 9.227 -10.391 -14.664 1 84.88 227 GLY B N 1
ATOM 4008 C CA . GLY B 1 227 ? 9.148 -8.953 -14.812 1 84.88 227 GLY B CA 1
ATOM 4009 C C . GLY B 1 227 ? 10.5 -8.266 -14.773 1 84.88 227 GLY B C 1
ATOM 4010 O O . GLY B 1 227 ? 10.633 -7.168 -14.234 1 84.88 227 GLY B O 1
ATOM 4011 N N . VAL B 1 228 ? 11.523 -8.914 -15.219 1 88.5 228 VAL B N 1
ATOM 4012 C CA . VAL B 1 228 ? 12.844 -8.297 -15.195 1 88.5 228 VAL B CA 1
ATOM 4013 C C . VAL B 1 228 ? 13.367 -8.148 -16.625 1 88.5 228 VAL B C 1
ATOM 4015 O O . VAL B 1 228 ? 14.531 -7.805 -16.828 1 88.5 228 VAL B O 1
ATOM 4018 N N . ALA B 1 229 ? 12.508 -8.477 -17.562 1 79.56 229 ALA B N 1
ATOM 4019 C CA . ALA B 1 229 ? 12.836 -8.203 -18.953 1 79.56 229 ALA B CA 1
ATOM 4020 C C . ALA B 1 229 ? 12.641 -6.727 -19.281 1 79.56 229 ALA B C 1
ATOM 4022 O O . ALA B 1 229 ? 11.664 -6.113 -18.859 1 79.56 229 ALA B O 1
ATOM 4023 N N . PRO B 1 230 ? 13.656 -6.062 -19.859 1 70.69 230 PRO B N 1
ATOM 4024 C CA . PRO B 1 230 ? 13.523 -4.641 -20.188 1 70.69 230 PRO B CA 1
ATOM 4025 C C . PRO B 1 230 ? 12.359 -4.359 -21.141 1 70.69 230 PRO B C 1
ATOM 4027 O O . PRO B 1 230 ? 12.055 -5.188 -22 1 70.69 230 PRO B O 1
ATOM 4030 N N . PHE B 1 231 ? 11.453 -3.463 -20.719 1 59.12 231 PHE B N 1
ATOM 4031 C CA . PHE B 1 231 ? 10.414 -2.996 -21.641 1 59.12 231 PHE B CA 1
ATOM 4032 C C . PHE B 1 231 ? 10.75 -1.607 -22.172 1 59.12 231 PHE B C 1
ATOM 4034 O O . PHE B 1 231 ? 11.281 -0.768 -21.438 1 59.12 231 PHE B O 1
ATOM 4041 N N . ASP B 1 232 ? 10.898 -1.485 -23.516 1 49 232 ASP B N 1
ATOM 4042 C CA . ASP B 1 232 ? 11.133 -0.188 -24.141 1 49 232 ASP B CA 1
ATOM 4043 C C . ASP B 1 232 ? 9.984 0.777 -23.844 1 49 232 ASP B C 1
ATOM 4045 O O . ASP B 1 232 ? 8.82 0.438 -24.047 1 49 232 ASP B O 1
ATOM 4049 N N . ARG B 1 233 ? 10.016 1.463 -22.781 1 48.28 233 ARG B N 1
ATOM 4050 C CA . ARG B 1 233 ? 9.023 2.527 -22.703 1 48.28 233 ARG B CA 1
ATOM 4051 C C . ARG B 1 233 ? 9.273 3.594 -23.766 1 48.28 233 ARG B C 1
ATOM 4053 O O . ARG B 1 233 ? 9.922 4.605 -23.5 1 48.28 233 ARG B O 1
ATOM 4060 N N . ASP B 1 234 ? 9.539 3.262 -24.938 1 40.06 234 ASP B N 1
ATOM 4061 C CA . ASP B 1 234 ? 9.758 4.332 -25.906 1 40.06 234 ASP B CA 1
ATOM 4062 C C . ASP B 1 234 ? 8.492 5.152 -26.125 1 40.06 234 ASP B C 1
ATOM 4064 O O . ASP B 1 234 ? 7.426 4.598 -26.406 1 40.06 234 ASP B O 1
ATOM 4068 N N . SER B 1 235 ? 8.086 5.934 -25.156 1 40.34 235 SER B N 1
ATOM 4069 C CA . SER B 1 235 ? 7.176 6.91 -25.75 1 40.34 235 SER B CA 1
ATOM 4070 C C . SER B 1 235 ? 7.934 7.922 -26.609 1 40.34 235 SER B C 1
ATOM 4072 O O . SER B 1 235 ? 9.164 8.016 -26.531 1 40.34 235 SER B O 1
ATOM 4074 N N . GLY B 1 236 ? 7.324 8.266 -27.75 1 38.72 236 GLY B N 1
ATOM 4075 C CA . GLY B 1 236 ? 7.914 9.266 -28.625 1 38.72 236 GLY B CA 1
ATOM 4076 C C . GLY B 1 236 ? 8.891 10.18 -27.906 1 38.72 236 GLY B C 1
ATOM 4077 O O . GLY B 1 236 ? 9.93 10.539 -28.469 1 38.72 236 GLY B O 1
ATOM 4078 N N . THR B 1 237 ? 8.406 10.812 -26.844 1 39.88 237 THR B N 1
ATOM 4079 C CA . THR B 1 237 ? 9.25 11.805 -26.188 1 39.88 237 THR B CA 1
ATOM 4080 C C . THR B 1 237 ? 10.211 11.148 -25.219 1 39.88 237 THR B C 1
ATOM 4082 O O . THR B 1 237 ? 11.195 11.758 -24.781 1 39.88 237 THR B O 1
ATOM 4085 N N . LEU B 1 238 ? 9.828 10.281 -24.469 1 37.38 238 LEU B N 1
ATOM 4086 C CA . LEU B 1 238 ? 10.766 9.727 -23.5 1 37.38 238 LEU B CA 1
ATOM 4087 C C . LEU B 1 238 ? 11.539 8.555 -24.078 1 37.38 238 LEU B C 1
ATOM 4089 O O . LEU B 1 238 ? 10.969 7.504 -24.359 1 37.38 238 LEU B O 1
ATOM 4093 N N . ARG B 1 239 ? 12.531 8.633 -24.953 1 41.22 239 ARG B N 1
ATOM 4094 C CA . ARG B 1 239 ? 13.562 7.781 -25.547 1 41.22 239 ARG B CA 1
ATOM 4095 C C . ARG B 1 239 ? 14.625 7.418 -24.516 1 41.22 239 ARG B C 1
ATOM 4097 O O . ARG B 1 239 ? 15.125 8.289 -23.797 1 41.22 239 ARG B O 1
ATOM 4104 N N . GLY B 1 240 ? 14.773 6.172 -23.875 1 47.25 240 GLY B N 1
ATOM 4105 C CA . GLY B 1 240 ? 16.047 5.738 -23.312 1 47.25 240 GLY B CA 1
ATOM 4106 C C . GLY B 1 240 ? 15.891 4.867 -22.078 1 47.25 240 GLY B C 1
ATOM 4107 O O . GLY B 1 240 ? 16.625 3.898 -21.906 1 47.25 240 GLY B O 1
ATOM 4108 N N . GLN B 1 241 ? 15.211 5.379 -21.031 1 50.78 241 GLN B N 1
ATOM 4109 C CA . GLN B 1 241 ? 15.43 4.602 -19.812 1 50.78 241 GLN B CA 1
ATOM 4110 C C . GLN B 1 241 ? 14.461 3.42 -19.734 1 50.78 241 GLN B C 1
ATOM 4112 O O . GLN B 1 241 ? 13.25 3.596 -19.844 1 50.78 241 GLN B O 1
ATOM 4117 N N . ARG B 1 242 ? 14.953 2.279 -20.109 1 54.97 242 ARG B N 1
ATOM 4118 C CA . ARG B 1 242 ? 14.18 1.048 -20.031 1 54.97 242 ARG B CA 1
ATOM 4119 C C . ARG B 1 242 ? 13.758 0.756 -18.594 1 54.97 242 ARG B C 1
ATOM 4121 O O . ARG B 1 242 ? 14.5 1.03 -17.656 1 54.97 242 ARG B O 1
ATOM 4128 N N . HIS B 1 243 ? 12.414 0.501 -18.484 1 57.25 243 HIS B N 1
ATOM 4129 C CA . HIS B 1 243 ? 11.914 0.206 -17.156 1 57.25 243 HIS B CA 1
ATOM 4130 C C . HIS B 1 243 ? 11.359 -1.214 -17.078 1 57.25 243 HIS B C 1
ATOM 4132 O O . HIS B 1 243 ? 11.023 -1.81 -18.094 1 57.25 243 HIS B O 1
ATOM 4138 N N . ILE B 1 244 ? 11.578 -1.946 -15.953 1 56.69 244 ILE B N 1
ATOM 4139 C CA . ILE B 1 244 ? 10.961 -3.246 -15.711 1 56.69 244 ILE B CA 1
ATOM 4140 C C . ILE B 1 244 ? 9.523 -3.053 -15.242 1 56.69 244 ILE B C 1
ATOM 4142 O O . ILE B 1 244 ? 9.219 -2.094 -14.523 1 56.69 244 ILE B O 1
ATOM 4146 N N . ALA B 1 245 ? 8.625 -3.734 -15.828 1 55.78 245 ALA B N 1
ATOM 4147 C CA . ALA B 1 245 ? 7.234 -3.648 -15.398 1 55.78 245 ALA B CA 1
ATOM 4148 C C . ALA B 1 245 ? 6.566 -5.023 -15.43 1 55.78 245 ALA B C 1
ATOM 4150 O O . ALA B 1 245 ? 7.066 -5.949 -16.078 1 55.78 245 ALA B O 1
ATOM 4151 N N . GLY B 1 246 ? 5.602 -5.133 -14.516 1 61.75 246 GLY B N 1
ATOM 4152 C CA . GLY B 1 246 ? 4.758 -6.32 -14.547 1 61.75 246 GLY B CA 1
ATOM 4153 C C . GLY B 1 246 ? 5.395 -7.52 -13.875 1 61.75 246 GLY B C 1
ATOM 4154 O O . GLY B 1 246 ? 6.168 -7.367 -12.93 1 61.75 246 GLY B O 1
ATOM 4155 N N . GLY B 1 247 ? 4.816 -8.727 -14.164 1 68.69 247 GLY B N 1
ATOM 4156 C CA . GLY B 1 247 ? 5.348 -9.992 -13.703 1 68.69 247 GLY B CA 1
ATOM 4157 C C . GLY B 1 247 ? 4.902 -10.352 -12.297 1 68.69 247 GLY B C 1
ATOM 4158 O O . GLY B 1 247 ? 3.986 -9.734 -11.758 1 68.69 247 GLY B O 1
ATOM 4159 N N . ARG B 1 248 ? 5.637 -11.367 -11.875 1 81 248 ARG B N 1
ATOM 4160 C CA . ARG B 1 248 ? 5.305 -11.906 -10.555 1 81 248 ARG B CA 1
ATOM 4161 C C . ARG B 1 248 ? 6.098 -11.203 -9.461 1 81 248 ARG B C 1
ATOM 4163 O O . ARG B 1 248 ? 7.23 -11.586 -9.164 1 81 248 ARG B O 1
ATOM 4170 N N . ALA B 1 249 ? 5.402 -10.242 -8.891 1 81.88 249 ALA B N 1
ATOM 4171 C CA . ALA B 1 249 ? 6.066 -9.328 -7.965 1 81.88 249 ALA B CA 1
ATOM 4172 C C . ALA B 1 249 ? 6.707 -10.086 -6.809 1 81.88 249 ALA B C 1
ATOM 4174 O O . ALA B 1 249 ? 7.777 -9.711 -6.328 1 81.88 249 ALA B O 1
ATOM 4175 N N . ASP B 1 250 ? 6.074 -11.117 -6.434 1 83.56 250 ASP B N 1
ATOM 4176 C CA . ASP B 1 250 ? 6.602 -11.883 -5.305 1 83.56 250 ASP B CA 1
ATOM 4177 C C . ASP B 1 250 ? 7.918 -12.562 -5.672 1 83.56 250 ASP B C 1
ATOM 4179 O O . ASP B 1 250 ? 8.859 -12.57 -4.879 1 83.56 250 ASP B O 1
ATOM 4183 N N . VAL B 1 251 ? 7.938 -13.117 -6.824 1 90 251 VAL B N 1
ATOM 4184 C CA . VAL B 1 251 ? 9.148 -13.758 -7.316 1 90 251 VAL B CA 1
ATOM 4185 C C . VAL B 1 251 ? 10.234 -12.703 -7.539 1 90 251 VAL B C 1
ATOM 4187 O O . VAL B 1 251 ? 11.391 -12.898 -7.152 1 90 251 VAL B O 1
ATOM 4190 N N . ARG B 1 252 ? 9.828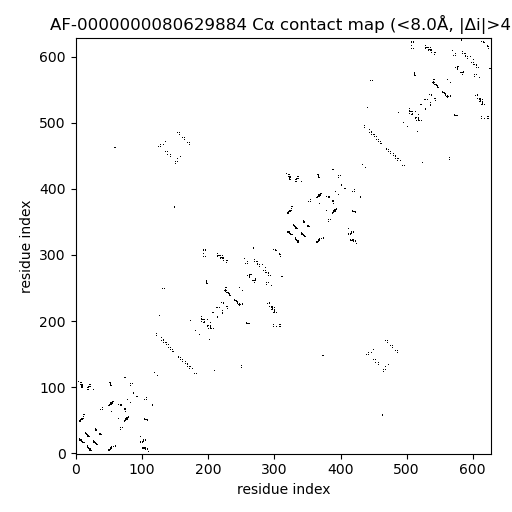 -11.656 -8.086 1 90.38 252 ARG B N 1
ATOM 4191 C CA . ARG B 1 252 ? 10.773 -10.586 -8.383 1 90.38 252 ARG B CA 1
ATOM 4192 C C . ARG B 1 252 ? 11.422 -10.055 -7.109 1 90.38 252 ARG B C 1
ATOM 4194 O O . ARG B 1 252 ? 12.617 -9.773 -7.086 1 90.38 252 ARG B O 1
ATOM 4201 N N . ARG B 1 253 ? 10.641 -9.875 -6.129 1 88.94 253 ARG B N 1
ATOM 4202 C CA . ARG B 1 253 ? 11.172 -9.375 -4.863 1 88.94 253 ARG B CA 1
ATOM 4203 C C . ARG B 1 253 ? 12.195 -10.344 -4.281 1 88.94 253 ARG B C 1
ATOM 4205 O O . ARG B 1 253 ? 13.25 -9.922 -3.801 1 88.94 253 ARG B O 1
ATOM 4212 N N . ALA B 1 254 ? 11.836 -11.57 -4.258 1 91.12 254 ALA B N 1
ATOM 4213 C CA . ALA B 1 254 ? 12.773 -12.586 -3.781 1 91.12 254 ALA B CA 1
ATOM 4214 C C . ALA B 1 254 ? 14.062 -12.578 -4.602 1 91.12 254 ALA B C 1
ATOM 4216 O O . ALA B 1 254 ? 15.156 -12.664 -4.047 1 91.12 254 ALA B O 1
ATOM 4217 N N . LEU B 1 255 ? 13.883 -12.477 -5.883 1 93.31 255 LEU B N 1
ATOM 4218 C CA . LEU B 1 255 ? 15.023 -12.438 -6.793 1 93.31 255 LEU B CA 1
ATOM 4219 C C . LEU B 1 255 ? 15.875 -11.195 -6.539 1 93.31 255 LEU B C 1
ATOM 4221 O O . LEU B 1 255 ? 17.109 -11.258 -6.617 1 93.31 255 LEU B O 1
ATOM 4225 N N . TYR B 1 256 ? 15.289 -10.102 -6.262 1 93.25 256 TYR B N 1
ATOM 4226 C CA . TYR B 1 256 ? 16 -8.859 -5.977 1 93.25 256 TYR B CA 1
ATOM 4227 C C . TYR B 1 256 ? 16.922 -9.023 -4.777 1 93.25 256 TYR B C 1
ATOM 4229 O O . TYR B 1 256 ? 18.109 -8.641 -4.836 1 93.25 256 TYR B O 1
ATOM 4237 N N . LEU B 1 257 ? 16.406 -9.516 -3.77 1 90.25 257 LEU B N 1
ATOM 4238 C CA . LEU B 1 257 ? 17.188 -9.688 -2.555 1 90.25 257 LEU B CA 1
ATOM 4239 C C . LEU B 1 257 ? 18.359 -10.633 -2.795 1 90.25 257 LEU B C 1
ATOM 4241 O O . LEU B 1 257 ? 19.469 -10.383 -2.328 1 90.25 257 LEU B O 1
ATOM 4245 N N . ALA B 1 258 ? 18.031 -11.695 -3.463 1 93.44 258 ALA B N 1
ATOM 4246 C CA . ALA B 1 258 ? 19.094 -12.633 -3.811 1 93.44 258 ALA B CA 1
ATOM 4247 C C . ALA B 1 258 ? 20.172 -11.961 -4.656 1 93.44 258 ALA B C 1
ATOM 4249 O O . ALA B 1 258 ? 21.359 -12.148 -4.422 1 93.44 258 ALA B O 1
ATOM 4250 N N . THR B 1 259 ? 19.734 -11.219 -5.609 1 94.75 259 THR B N 1
ATOM 4251 C CA . THR B 1 259 ? 20.641 -10.539 -6.523 1 94.75 259 THR B CA 1
ATOM 4252 C C . THR B 1 259 ? 21.484 -9.5 -5.781 1 94.75 259 THR B C 1
ATOM 4254 O O . THR B 1 259 ? 22.672 -9.359 -6.047 1 94.75 259 THR B O 1
ATOM 4257 N N . LEU B 1 260 ? 20.797 -8.766 -4.875 1 93.94 260 LEU B N 1
ATOM 4258 C CA . LEU B 1 260 ? 21.516 -7.781 -4.066 1 93.94 260 LEU B CA 1
ATOM 4259 C C . LEU B 1 260 ? 22.656 -8.438 -3.305 1 93.94 260 LEU B C 1
ATOM 4261 O O . LEU B 1 260 ? 23.781 -7.922 -3.303 1 93.94 260 LEU B O 1
ATOM 4265 N N . SER B 1 261 ? 22.406 -9.531 -2.727 1 93.25 261 SER B N 1
ATOM 4266 C CA . SER B 1 261 ? 23.422 -10.273 -1.981 1 93.25 261 SER B CA 1
ATOM 4267 C C . SER B 1 261 ? 24.516 -10.781 -2.906 1 93.25 261 SER B C 1
ATOM 4269 O O . SER B 1 261 ? 25.703 -10.641 -2.607 1 93.25 261 SER B O 1
ATOM 4271 N N . ALA B 1 262 ? 24.141 -11.359 -4.012 1 93.44 262 ALA B N 1
ATOM 4272 C CA . ALA B 1 262 ? 25.094 -11.922 -4.969 1 93.44 262 ALA B CA 1
ATOM 4273 C C . ALA B 1 262 ? 25.969 -10.836 -5.586 1 93.44 262 ALA B C 1
ATOM 4275 O O . ALA B 1 262 ? 27.141 -11.062 -5.871 1 93.44 262 ALA B O 1
ATOM 4276 N N . ALA B 1 263 ? 25.406 -9.688 -5.758 1 93.62 263 ALA B N 1
ATOM 4277 C CA . ALA B 1 263 ? 26.078 -8.586 -6.438 1 93.62 263 ALA B CA 1
ATOM 4278 C C . ALA B 1 263 ? 27.016 -7.855 -5.484 1 93.62 263 ALA B C 1
ATOM 4280 O O . ALA B 1 263 ? 28.094 -7.395 -5.891 1 93.62 263 ALA B O 1
ATOM 4281 N N . THR B 1 264 ? 26.609 -7.781 -4.188 1 91.69 264 THR B N 1
ATOM 4282 C CA . THR B 1 264 ? 27.312 -6.848 -3.32 1 91.69 264 THR B CA 1
ATOM 4283 C C . THR B 1 264 ? 28.094 -7.598 -2.24 1 91.69 264 THR B C 1
ATOM 4285 O O . THR B 1 264 ? 29.016 -7.051 -1.64 1 91.69 264 THR B O 1
ATOM 4288 N N . HIS B 1 265 ? 27.766 -8.859 -1.98 1 89.12 265 HIS B N 1
ATOM 4289 C CA . HIS B 1 265 ? 28.375 -9.539 -0.839 1 89.12 265 HIS B CA 1
ATOM 4290 C C . HIS B 1 265 ? 29.062 -10.828 -1.267 1 89.12 265 HIS B C 1
ATOM 4292 O O . HIS B 1 265 ? 29.531 -11.594 -0.422 1 89.12 265 HIS B O 1
ATOM 4298 N N . ALA B 1 266 ? 28.938 -11.148 -2.453 1 85.62 266 ALA B N 1
ATOM 4299 C CA . ALA B 1 266 ? 29.547 -12.375 -2.955 1 85.62 266 ALA B CA 1
ATOM 4300 C C . ALA B 1 266 ? 30.531 -12.07 -4.074 1 85.62 266 ALA B C 1
ATOM 4302 O O . ALA B 1 266 ? 30.859 -10.906 -4.328 1 85.62 266 ALA B O 1
ATOM 4303 N N . LYS B 1 267 ? 31.234 -13.055 -4.496 1 85.94 267 LYS B N 1
ATOM 4304 C CA . LYS B 1 267 ? 32.094 -13 -5.668 1 85.94 267 LYS B CA 1
ATOM 4305 C C . LYS B 1 267 ? 31.547 -13.859 -6.801 1 85.94 267 LYS B C 1
ATOM 4307 O O . LYS B 1 267 ? 30.719 -14.742 -6.57 1 85.94 267 LYS B O 1
ATOM 4312 N N . GLY B 1 268 ? 31.906 -13.422 -8.055 1 90.62 268 GLY B N 1
ATOM 4313 C CA . GLY B 1 268 ? 31.484 -14.258 -9.172 1 90.62 268 GLY B CA 1
ATOM 4314 C C . GLY B 1 268 ? 30.891 -13.453 -10.32 1 90.62 268 GLY B C 1
ATOM 4315 O O . GLY B 1 268 ? 31.109 -12.25 -10.422 1 90.62 268 GLY B O 1
ATOM 4316 N N . VAL B 1 269 ? 30.188 -14.188 -11.117 1 91.81 269 VAL B N 1
ATOM 4317 C CA . VAL B 1 269 ? 29.734 -13.664 -12.406 1 91.81 269 VAL B CA 1
ATOM 4318 C C . VAL B 1 269 ? 28.766 -12.508 -12.188 1 91.81 269 VAL B C 1
ATOM 4320 O O . VAL B 1 269 ? 28.797 -11.508 -12.906 1 91.81 269 VAL B O 1
ATOM 4323 N N . ILE B 1 270 ? 27.875 -12.656 -11.125 1 94.88 270 ILE B N 1
ATOM 4324 C CA . ILE B 1 270 ? 26.875 -11.625 -10.891 1 94.88 270 ILE B CA 1
ATOM 4325 C C . ILE B 1 270 ? 27.547 -10.383 -10.32 1 94.88 270 ILE B C 1
ATOM 4327 O O . ILE B 1 270 ? 27.25 -9.258 -10.734 1 94.88 270 ILE B O 1
ATOM 4331 N N . ALA B 1 271 ? 28.422 -10.539 -9.406 1 94.44 271 ALA B N 1
ATOM 4332 C CA . ALA B 1 271 ? 29.156 -9.43 -8.812 1 94.44 271 ALA B CA 1
ATOM 4333 C C . ALA B 1 271 ? 29.984 -8.695 -9.867 1 94.44 271 ALA B C 1
ATOM 4335 O O . ALA B 1 271 ? 29.969 -7.465 -9.922 1 94.44 271 ALA B O 1
ATOM 4336 N N . ASP B 1 272 ? 30.703 -9.469 -10.68 1 94.44 272 ASP B N 1
ATOM 4337 C CA . ASP B 1 272 ? 31.516 -8.891 -11.75 1 94.44 272 ASP B CA 1
ATOM 4338 C C . ASP B 1 272 ? 30.656 -8.078 -12.711 1 94.44 272 ASP B C 1
ATOM 4340 O O . ASP B 1 272 ? 31.062 -7 -13.156 1 94.44 272 ASP B O 1
ATOM 4344 N N . PHE B 1 273 ? 29.562 -8.703 -13.008 1 94.88 273 PHE B N 1
ATOM 4345 C CA . PHE B 1 273 ? 28.641 -8.039 -13.93 1 94.88 273 PHE B CA 1
ATOM 4346 C C . PHE B 1 273 ? 28.141 -6.727 -13.336 1 94.88 273 PHE B C 1
ATOM 4348 O O . PHE B 1 273 ? 28.125 -5.699 -14.016 1 94.88 273 PHE B O 1
ATOM 4355 N N . TYR B 1 274 ? 27.781 -6.703 -12.062 1 95.75 274 TYR B N 1
ATOM 4356 C CA . TYR B 1 274 ? 27.297 -5.516 -11.359 1 95.75 274 TYR B CA 1
ATOM 4357 C C . TYR B 1 274 ? 28.375 -4.438 -11.328 1 95.75 274 TYR B C 1
ATOM 4359 O O . TYR B 1 274 ? 28.125 -3.285 -11.688 1 95.75 274 TYR B O 1
ATOM 4367 N N . GLU B 1 275 ? 29.516 -4.797 -10.945 1 95.44 275 GLU B N 1
ATOM 4368 C CA . GLU B 1 275 ? 30.641 -3.863 -10.875 1 95.44 275 GLU B CA 1
ATOM 4369 C C . GLU B 1 275 ? 30.938 -3.26 -12.242 1 95.44 275 GLU B C 1
ATOM 4371 O O . GLU B 1 275 ? 31.266 -2.074 -12.352 1 95.44 275 GLU B O 1
ATOM 4376 N N . GLY B 1 276 ? 30.891 -4.109 -13.195 1 95.44 276 GLY B N 1
ATOM 4377 C CA . GLY B 1 276 ? 31.094 -3.619 -14.555 1 95.44 276 GLY B CA 1
ATOM 4378 C C . GLY B 1 276 ? 30.094 -2.555 -14.961 1 95.44 276 GLY B C 1
ATOM 4379 O O . GLY B 1 276 ? 30.469 -1.547 -15.562 1 95.44 276 GLY B O 1
ATOM 4380 N N . LEU B 1 277 ? 28.859 -2.824 -14.617 1 94.62 277 LEU B N 1
ATOM 4381 C CA . LEU B 1 277 ? 27.797 -1.878 -14.953 1 94.62 277 LEU B CA 1
ATOM 4382 C C . LEU B 1 277 ? 27.969 -0.577 -14.172 1 94.62 277 LEU B C 1
ATOM 4384 O O . LEU B 1 277 ? 27.812 0.511 -14.734 1 94.62 277 LEU B O 1
ATOM 4388 N N . ILE B 1 278 ? 28.297 -0.723 -12.898 1 94.44 278 ILE B N 1
ATOM 4389 C CA . ILE B 1 278 ? 28.547 0.449 -12.07 1 94.44 278 ILE B CA 1
ATOM 4390 C C . ILE B 1 278 ? 29.734 1.233 -12.617 1 94.44 278 ILE B C 1
ATOM 4392 O O . ILE B 1 278 ? 29.688 2.465 -12.688 1 94.44 278 ILE B O 1
ATOM 4396 N N . GLY B 1 279 ? 30.734 0.563 -12.992 1 93.94 279 GLY B N 1
ATOM 4397 C CA . GLY B 1 279 ? 31.906 1.177 -13.578 1 93.94 279 GLY B CA 1
ATOM 4398 C C . GLY B 1 279 ? 31.609 1.954 -14.844 1 93.94 279 GLY B C 1
ATOM 4399 O O . GLY B 1 279 ? 32.281 2.945 -15.148 1 93.94 279 GLY B O 1
ATOM 4400 N N . ARG B 1 280 ? 30.625 1.526 -15.562 1 94.44 280 ARG B N 1
ATOM 4401 C CA . ARG B 1 280 ? 30.234 2.176 -16.812 1 94.44 280 ARG B CA 1
ATOM 4402 C C . ARG B 1 280 ? 29.266 3.328 -16.531 1 94.44 280 ARG B C 1
ATOM 4404 O O . ARG B 1 280 ? 28.719 3.916 -17.469 1 94.44 280 ARG B O 1
ATOM 4411 N N . GLY B 1 281 ? 28.922 3.502 -15.234 1 91 281 GLY B N 1
ATOM 4412 C CA . GLY B 1 281 ? 28.141 4.668 -14.852 1 91 281 GLY B CA 1
ATOM 4413 C C . GLY B 1 281 ? 26.656 4.375 -14.688 1 91 281 GLY B C 1
ATOM 4414 O O . GLY B 1 281 ? 25.859 5.289 -14.508 1 91 281 GLY B O 1
ATOM 4415 N N . LYS B 1 282 ? 26.266 3.148 -14.727 1 89.25 282 LYS B N 1
ATOM 4416 C CA . LYS B 1 282 ? 24.859 2.807 -14.578 1 89.25 282 LYS B CA 1
ATOM 4417 C C . LYS B 1 282 ? 24.391 3.004 -13.133 1 89.25 282 LYS B C 1
ATOM 4419 O O . LYS B 1 282 ? 25.125 2.674 -12.195 1 89.25 282 LYS B O 1
ATOM 4424 N N . PRO B 1 283 ? 23.188 3.562 -13.016 1 88.75 283 PRO B N 1
ATOM 4425 C CA . PRO B 1 283 ? 22.641 3.66 -11.656 1 88.75 283 PRO B CA 1
ATOM 4426 C C . PRO B 1 283 ? 22.5 2.299 -10.984 1 88.75 283 PRO B C 1
ATOM 4428 O O . PRO B 1 283 ? 22.172 1.309 -11.641 1 88.75 283 PRO B O 1
ATOM 4431 N N . PRO B 1 284 ? 22.703 2.246 -9.719 1 89.88 284 PRO B N 1
ATOM 4432 C CA . PRO B 1 284 ? 22.688 0.986 -8.969 1 89.88 284 PRO B CA 1
ATOM 4433 C C . PRO B 1 284 ? 21.391 0.196 -9.164 1 89.88 284 PRO B C 1
ATOM 4435 O O . PRO B 1 284 ? 21.438 -1.024 -9.344 1 89.88 284 PRO B O 1
ATOM 4438 N N . LYS B 1 285 ? 20.281 0.895 -9.188 1 89.38 285 LYS B N 1
ATOM 4439 C CA . LYS B 1 285 ? 19 0.198 -9.328 1 89.38 285 LYS B CA 1
ATOM 4440 C C . LYS B 1 285 ? 18.891 -0.465 -10.703 1 89.38 285 LYS B C 1
ATOM 4442 O O . LYS B 1 285 ? 18.359 -1.57 -10.82 1 89.38 285 LYS B O 1
ATOM 4447 N N . VAL B 1 286 ? 19.391 0.188 -11.695 1 87.44 286 VAL B N 1
ATOM 4448 C CA . VAL B 1 286 ? 19.375 -0.346 -13.055 1 87.44 286 VAL B CA 1
ATOM 4449 C C . VAL B 1 286 ? 20.328 -1.532 -13.148 1 87.44 286 VAL B C 1
ATOM 4451 O O . VAL B 1 286 ? 20 -2.557 -13.758 1 87.44 286 VAL B O 1
ATOM 4454 N N . ALA B 1 287 ? 21.469 -1.354 -12.594 1 92.62 287 ALA B N 1
ATOM 4455 C CA . ALA B 1 287 ? 22.453 -2.422 -12.586 1 92.62 287 ALA B CA 1
ATOM 4456 C C . ALA B 1 287 ? 21.922 -3.668 -11.891 1 92.62 287 ALA B C 1
ATOM 4458 O O . ALA B 1 287 ? 22.109 -4.789 -12.367 1 92.62 287 ALA B O 1
ATOM 4459 N N . LEU B 1 288 ? 21.234 -3.445 -10.844 1 93.94 288 LEU B N 1
ATOM 4460 C CA . LEU B 1 288 ? 20.688 -4.566 -10.102 1 93.94 288 LEU B CA 1
ATOM 4461 C C . LEU B 1 288 ? 19.594 -5.277 -10.914 1 93.94 288 LEU B C 1
ATOM 4463 O O . LEU B 1 288 ? 19.5 -6.504 -10.883 1 93.94 288 LEU B O 1
ATOM 4467 N N . ALA B 1 289 ? 18.797 -4.496 -11.586 1 92.31 289 ALA B N 1
ATOM 4468 C CA . ALA B 1 289 ? 17.766 -5.094 -12.43 1 92.31 289 ALA B CA 1
ATOM 4469 C C . ALA B 1 289 ? 18.391 -5.973 -13.516 1 92.31 289 ALA B C 1
ATOM 4471 O O . ALA B 1 289 ? 17.891 -7.062 -13.797 1 92.31 289 ALA B O 1
ATOM 4472 N N . ALA B 1 290 ? 19.438 -5.48 -14.102 1 93 290 ALA B N 1
ATOM 4473 C CA . ALA B 1 290 ? 20.156 -6.266 -15.102 1 93 290 ALA B CA 1
ATOM 4474 C C . ALA B 1 290 ? 20.734 -7.539 -14.492 1 93 290 ALA B C 1
ATOM 4476 O O . ALA B 1 290 ? 20.719 -8.602 -15.125 1 93 290 ALA B O 1
ATOM 4477 N N . CYS B 1 291 ? 21.203 -7.41 -13.32 1 95.38 291 CYS B N 1
ATOM 4478 C CA . CYS B 1 291 ? 21.75 -8.562 -12.617 1 95.38 291 CYS B CA 1
ATOM 4479 C C . CYS B 1 291 ? 20.656 -9.578 -12.305 1 95.38 291 CYS B C 1
ATOM 4481 O O . CYS B 1 291 ? 20.891 -10.789 -12.344 1 95.38 291 CYS B O 1
ATOM 4483 N N . MET B 1 292 ? 19.5 -9.086 -11.961 1 95.56 292 MET B N 1
ATOM 4484 C CA . MET B 1 292 ? 18.375 -9.969 -11.703 1 95.56 292 MET B CA 1
ATOM 4485 C C . MET B 1 292 ? 18.047 -10.82 -12.93 1 95.56 292 MET B C 1
ATOM 4487 O O . MET B 1 292 ? 17.828 -12.023 -12.812 1 95.56 292 MET B O 1
ATOM 4491 N N . ARG B 1 293 ? 18.047 -10.164 -14.047 1 93.94 293 ARG B N 1
ATOM 4492 C CA . ARG B 1 293 ? 17.781 -10.891 -15.281 1 93.94 293 ARG B CA 1
ATOM 4493 C C . ARG B 1 293 ? 18.844 -11.945 -15.547 1 93.94 293 ARG B C 1
ATOM 4495 O O . ARG B 1 293 ? 18.531 -13.086 -15.891 1 93.94 293 ARG B O 1
ATOM 4502 N N . LYS B 1 294 ? 20.047 -11.516 -15.406 1 94.62 294 LYS B N 1
ATOM 4503 C CA . LYS B 1 294 ? 21.141 -12.453 -15.609 1 94.62 294 LYS B CA 1
ATOM 4504 C C . LYS B 1 294 ? 21.031 -13.656 -14.672 1 94.62 294 LYS B C 1
ATOM 4506 O O . LYS B 1 294 ? 21.203 -14.797 -15.094 1 94.62 294 LYS B O 1
ATOM 4511 N N . LEU B 1 295 ? 20.75 -13.383 -13.453 1 95.69 295 LEU B N 1
ATOM 4512 C CA . LEU B 1 295 ? 20.641 -14.43 -12.445 1 95.69 295 LEU B CA 1
ATOM 4513 C C . LEU B 1 295 ? 19.516 -15.391 -12.781 1 95.69 295 LEU B C 1
ATOM 4515 O O . LEU B 1 295 ? 19.703 -16.609 -12.812 1 95.69 295 LEU B O 1
ATOM 4519 N N . ILE B 1 296 ? 18.312 -14.883 -13.109 1 95.69 296 ILE B N 1
ATOM 4520 C CA . ILE B 1 296 ? 17.156 -15.742 -13.312 1 95.69 296 ILE B CA 1
ATOM 4521 C C . ILE B 1 296 ? 17.344 -16.578 -14.578 1 95.69 296 ILE B C 1
ATOM 4523 O O . ILE B 1 296 ? 16.906 -17.719 -14.641 1 95.69 296 ILE B O 1
ATOM 4527 N N . VAL B 1 297 ? 17.953 -15.992 -15.586 1 94.94 297 VAL B N 1
ATOM 4528 C CA . VAL B 1 297 ? 18.219 -16.719 -16.828 1 94.94 297 VAL B CA 1
ATOM 4529 C C . VAL B 1 297 ? 19.188 -17.859 -16.562 1 94.94 297 VAL B C 1
ATOM 4531 O O . VAL B 1 297 ? 19.016 -18.969 -17.062 1 94.94 297 VAL B O 1
ATOM 4534 N N . ARG B 1 298 ? 20.141 -17.578 -15.789 1 95.19 298 ARG B N 1
ATOM 4535 C CA . ARG B 1 298 ? 21.109 -18.609 -15.461 1 95.19 298 ARG B CA 1
ATOM 4536 C C . ARG B 1 298 ? 20.5 -19.688 -14.578 1 95.19 298 ARG B C 1
ATOM 4538 O O . ARG B 1 298 ? 20.766 -20.875 -14.758 1 95.19 298 ARG B O 1
ATOM 4545 N N . LEU B 1 299 ? 19.75 -19.297 -13.617 1 96.12 299 LEU B N 1
ATOM 4546 C CA . LEU B 1 299 ? 19.047 -20.25 -12.773 1 96.12 299 LEU B CA 1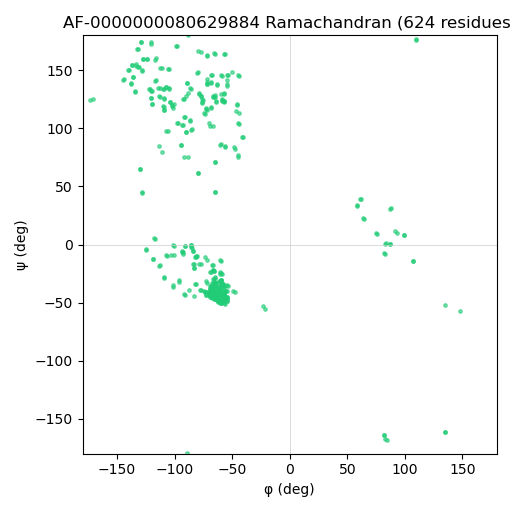
ATOM 4547 C C . LEU B 1 299 ? 18.141 -21.156 -13.609 1 96.12 299 LEU B C 1
ATOM 4549 O O . LEU B 1 299 ? 18.047 -22.359 -13.359 1 96.12 299 LEU B O 1
ATOM 4553 N N . ASN B 1 300 ? 17.469 -20.531 -14.555 1 95.25 300 ASN B N 1
ATOM 4554 C CA . ASN B 1 300 ? 16.594 -21.266 -15.469 1 95.25 300 ASN B CA 1
ATOM 4555 C C . ASN B 1 300 ? 17.359 -22.344 -16.234 1 95.25 300 ASN B C 1
ATOM 4557 O O . ASN B 1 300 ? 16.906 -23.484 -16.312 1 95.25 300 ASN B O 1
ATOM 4561 N N . ALA B 1 301 ? 18.469 -21.969 -16.75 1 94.38 301 ALA B N 1
ATOM 4562 C CA . ALA B 1 301 ? 19.312 -22.906 -17.484 1 94.38 301 ALA B CA 1
ATOM 4563 C C . ALA B 1 301 ? 19.828 -24.016 -16.578 1 94.38 301 ALA B C 1
ATOM 4565 O O . ALA B 1 301 ? 19.859 -25.188 -16.969 1 94.38 301 ALA B O 1
ATOM 4566 N N . MET B 1 302 ? 20.203 -23.641 -15.422 1 93.88 302 MET B N 1
ATOM 4567 C CA . MET B 1 302 ? 20.719 -24.594 -14.438 1 93.88 302 MET B CA 1
ATOM 4568 C C . MET B 1 302 ? 19.672 -25.641 -14.102 1 93.88 302 MET B C 1
ATOM 4570 O O . MET B 1 302 ? 19.969 -26.844 -14.102 1 93.88 302 MET B O 1
ATOM 4574 N N . VAL B 1 303 ? 18.484 -25.234 -13.836 1 92.81 303 VAL B N 1
ATOM 4575 C CA . VAL B 1 303 ? 17.422 -26.141 -13.453 1 92.81 303 VAL B CA 1
ATOM 4576 C C . VAL B 1 303 ? 17.047 -27.031 -14.641 1 92.81 303 VAL B C 1
ATOM 4578 O O . VAL B 1 303 ? 16.781 -28.234 -14.469 1 92.81 303 VAL B O 1
ATOM 4581 N N . ALA B 1 304 ? 17.047 -26.453 -15.805 1 92.19 304 ALA B N 1
ATOM 4582 C CA . ALA B 1 304 ? 16.75 -27.219 -17.016 1 92.19 304 ALA B CA 1
ATOM 4583 C C . ALA B 1 304 ? 17.734 -28.359 -17.203 1 92.19 304 ALA B C 1
ATOM 4585 O O . ALA B 1 304 ? 17.359 -29.453 -17.641 1 92.19 304 ALA B O 1
ATOM 4586 N N . GLN B 1 305 ? 18.938 -28.125 -16.812 1 91.62 305 GLN B N 1
ATOM 4587 C CA . GLN B 1 305 ? 20.016 -29.094 -17.016 1 91.62 305 GLN B CA 1
ATOM 4588 C C . GLN B 1 305 ? 20.172 -30 -15.797 1 91.62 305 GLN B C 1
ATOM 4590 O O . GLN B 1 305 ? 20.906 -30.984 -15.844 1 91.62 305 GLN B O 1
ATOM 4595 N N . GLY B 1 306 ? 19.484 -29.688 -14.773 1 87.94 306 GLY B N 1
ATOM 4596 C CA . GLY B 1 306 ? 19.688 -30.422 -13.539 1 87.94 306 GLY B CA 1
ATOM 4597 C C . GLY B 1 306 ? 21.094 -30.297 -12.992 1 87.94 306 GLY B C 1
ATOM 4598 O O . GLY B 1 306 ? 21.688 -31.281 -12.555 1 87.94 306 GLY B O 1
ATOM 4599 N N . ALA B 1 307 ? 21.609 -29.078 -13.133 1 87.12 307 ALA B N 1
ATOM 4600 C CA . ALA B 1 307 ? 23 -28.844 -12.773 1 87.12 307 ALA B CA 1
ATOM 4601 C C . ALA B 1 307 ? 23.109 -27.859 -11.609 1 87.12 307 ALA B C 1
ATOM 4603 O O . ALA B 1 307 ? 22.141 -27.188 -11.273 1 87.12 307 ALA B O 1
ATOM 4604 N N . ASN B 1 308 ? 24.234 -27.875 -10.945 1 88.81 308 ASN B N 1
ATOM 4605 C CA . ASN B 1 308 ? 24.562 -26.875 -9.938 1 88.81 308 ASN B CA 1
ATOM 4606 C C . ASN B 1 308 ? 25.047 -25.578 -10.57 1 88.81 308 ASN B C 1
ATOM 4608 O O . ASN B 1 308 ? 25.344 -25.531 -11.766 1 88.81 308 ASN B O 1
ATOM 4612 N N . TRP B 1 309 ? 25.078 -24.578 -9.734 1 91 309 TRP B N 1
ATOM 4613 C CA . TRP B 1 309 ? 25.547 -23.281 -10.18 1 91 309 TRP B CA 1
ATOM 4614 C C . TRP B 1 309 ? 27.016 -23.328 -10.555 1 91 309 TRP B C 1
ATOM 4616 O O . TRP B 1 309 ? 27.844 -23.844 -9.797 1 91 309 TRP B O 1
ATOM 4626 N N . GLU B 1 310 ? 27.312 -22.875 -11.75 1 80.31 310 GLU B N 1
ATOM 4627 C CA . GLU B 1 310 ? 28.703 -22.797 -12.203 1 80.31 310 GLU B CA 1
ATOM 4628 C C . GLU B 1 310 ? 29.156 -21.344 -12.281 1 80.31 310 GLU B C 1
ATOM 4630 O O . GLU B 1 310 ? 28.531 -20.516 -12.93 1 80.31 310 GLU B O 1
ATOM 4635 N N . ALA B 1 311 ? 30.188 -20.891 -11.43 1 67.38 311 ALA B N 1
ATOM 4636 C CA . ALA B 1 311 ? 30.719 -19.531 -11.406 1 67.38 311 ALA B CA 1
ATOM 4637 C C . ALA B 1 311 ? 31.172 -19.094 -12.797 1 67.38 311 ALA B C 1
ATOM 4639 O O . ALA B 1 311 ? 31.016 -17.938 -13.18 1 67.38 311 ALA B O 1
ATOM 4640 N N . LYS B 1 312 ? 31.969 -19.891 -13.555 1 58.53 312 LYS B N 1
ATOM 4641 C CA . LYS B 1 312 ? 32.438 -19.688 -14.914 1 58.53 312 LYS B CA 1
ATOM 4642 C C . LYS B 1 312 ? 31.812 -20.672 -15.883 1 58.53 312 LYS B C 1
ATOM 4644 O O . LYS B 1 312 ? 32.25 -21.828 -15.977 1 58.53 312 LYS B O 1
ATOM 4649 N N . PRO B 1 313 ? 30.547 -20.375 -16.297 1 51.56 313 PRO B N 1
ATOM 4650 C CA . PRO B 1 313 ? 30.047 -21.422 -17.188 1 51.56 313 PRO B CA 1
ATOM 4651 C C . PRO B 1 313 ? 31.016 -21.781 -18.312 1 51.56 313 PRO B C 1
ATOM 4653 O O . PRO B 1 313 ? 31.766 -20.922 -18.766 1 51.56 313 PRO B O 1
ATOM 4656 N N . ALA B 1 314 ? 31.109 -23.062 -18.859 1 38.16 314 ALA B N 1
ATOM 4657 C CA . ALA B 1 314 ? 31.969 -23.5 -19.969 1 38.16 314 ALA B CA 1
ATOM 4658 C C . ALA B 1 314 ? 31.625 -22.766 -21.25 1 38.16 314 ALA B C 1
ATOM 4660 O O . ALA B 1 314 ? 30.484 -22.328 -21.453 1 38.16 314 ALA B O 1
#